Protein AF-A0A8T3R2Y4-F1 (afdb_monomer_lite)

Radius of gyration: 32.13 Å; chains: 1; bounding box: 88×62×129 Å

Sequence (578 aa):
MNGPSGYLTLRDDPTAYGRSAETPRIRLVLGQPPMRPNLDRLAAAYHATAWVLGREAAGLLPLDGLTGGAFRIPWSRQATSIGRALQAVEPSLARDGRVVQLVDGGPEATIAAVLGGAAAGYRLLGVRLTDADDGSKAVVEQLPPGGILPPGPRTRANVGLDPVPGGAGDPDLVPSSRLFAPPERFDQRPFSAVDSARAVADIAVETLRARGEPATYQRLIAEILVGLDKAGHLRRLAAAANGEAPKANGDAAKANGEAAASDAEPNGDPEGAPNGTLPTEPVEHLAALIRDELARSTQRRLVEIEPGRWWLADAADIARAELPLADRVEWAVFSLLSTAGPITESAFFERIGSMFSGHDLPDEGLVRACLASYRSPASTADRVVTSDDLLRRSQDHTGILHAIAEGGHQLGMRVWIGRQEQTRRVGAGLLGDVLDDSERRASLAGISRATEDLAAVDGIWYTRGKVAFLFEVEWTAMLAEPLLRRHARITPDPSLIRFLVIAPERTELVRYKIDRSPLLRAALDAGTWHIIKSSHIRAFLARDPLDLADLEPYLGLDPTIERSDLQMPLFGSAAEPA

Structure (mmCIF, N/CA/C/O backbone):
data_AF-A0A8T3R2Y4-F1
#
_entry.id   AF-A0A8T3R2Y4-F1
#
loop_
_atom_site.group_PDB
_atom_site.id
_atom_site.type_symbol
_atom_site.label_atom_id
_atom_site.label_alt_id
_atom_site.label_comp_id
_atom_site.label_asym_id
_atom_site.label_entity_id
_atom_site.label_seq_id
_atom_site.pdbx_PDB_ins_code
_atom_site.Cartn_x
_atom_site.Cartn_y
_atom_site.Cartn_z
_atom_site.occupancy
_atom_site.B_iso_or_equiv
_atom_site.auth_seq_id
_atom_site.auth_comp_id
_atom_site.auth_asym_id
_atom_site.auth_atom_id
_atom_site.pdbx_PDB_model_num
ATOM 1 N N . MET A 1 1 ? 36.841 -10.729 -18.829 1.00 35.25 1 MET A N 1
ATOM 2 C CA . MET A 1 1 ? 37.264 -11.002 -20.221 1.00 35.25 1 MET A CA 1
ATOM 3 C C . MET A 1 1 ? 36.594 -9.990 -21.152 1.00 35.25 1 MET A C 1
ATOM 5 O O . MET A 1 1 ? 35.714 -10.345 -21.919 1.00 35.25 1 MET A O 1
ATOM 9 N N . ASN A 1 2 ? 36.976 -8.712 -21.059 1.00 37.56 2 ASN A N 1
ATOM 10 C CA . ASN A 1 2 ? 36.286 -7.606 -21.739 1.00 37.56 2 ASN A CA 1
ATOM 11 C C . ASN A 1 2 ? 37.175 -7.025 -22.841 1.00 37.56 2 ASN A C 1
ATOM 13 O O . ASN A 1 2 ? 37.723 -5.937 -22.704 1.00 37.56 2 ASN A O 1
ATOM 17 N N . GLY A 1 3 ? 37.352 -7.779 -23.920 1.00 32.84 3 GLY A N 1
ATOM 18 C CA . GLY A 1 3 ? 38.050 -7.314 -25.114 1.00 32.84 3 GLY A CA 1
ATOM 19 C C . GLY A 1 3 ? 37.536 -8.046 -26.352 1.00 32.84 3 GLY A C 1
ATOM 20 O O . GLY A 1 3 ? 36.984 -9.138 -26.203 1.00 32.84 3 GLY A O 1
ATOM 21 N N . PRO A 1 4 ? 37.729 -7.493 -27.564 1.00 41.06 4 PRO A N 1
ATOM 22 C CA . PRO A 1 4 ? 37.276 -8.091 -28.829 1.00 41.06 4 PRO A CA 1
ATOM 23 C C . PRO A 1 4 ? 37.754 -9.542 -29.034 1.00 41.06 4 PRO A C 1
ATOM 25 O O . PRO A 1 4 ? 37.122 -10.299 -29.760 1.00 41.06 4 PRO A O 1
ATOM 28 N N . SER A 1 5 ? 38.811 -9.959 -28.329 1.00 37.69 5 SER A N 1
ATOM 29 C CA . SER A 1 5 ? 39.342 -11.326 -28.337 1.00 37.69 5 SER A CA 1
ATOM 30 C C . SER A 1 5 ? 38.424 -12.366 -27.662 1.00 37.69 5 SER A C 1
ATOM 32 O O . SER A 1 5 ? 38.315 -13.484 -28.149 1.00 37.69 5 SER A O 1
ATOM 34 N N . GLY A 1 6 ? 37.666 -11.999 -26.617 1.00 41.03 6 GLY A N 1
ATOM 35 C CA . GLY A 1 6 ? 36.683 -12.911 -25.999 1.00 41.03 6 GLY A CA 1
ATOM 36 C C . GLY A 1 6 ? 35.424 -13.131 -26.852 1.00 41.03 6 GLY A C 1
ATOM 37 O O . GLY A 1 6 ? 34.712 -14.114 -26.674 1.00 41.03 6 GLY A O 1
ATOM 38 N N . TYR A 1 7 ? 35.165 -12.226 -27.802 1.00 43.06 7 TYR A N 1
ATOM 39 C CA . TYR A 1 7 ? 34.042 -12.309 -28.740 1.00 43.06 7 TYR A CA 1
ATOM 40 C C . TYR A 1 7 ? 34.341 -13.212 -29.942 1.00 43.06 7 TYR A C 1
ATOM 42 O O . TYR A 1 7 ? 33.410 -13.699 -30.576 1.00 43.06 7 TYR A O 1
ATOM 50 N N . LEU A 1 8 ? 35.619 -13.455 -30.251 1.00 39.50 8 LEU A N 1
ATOM 51 C CA . LEU A 1 8 ? 36.017 -14.358 -31.333 1.00 39.50 8 LEU A CA 1
ATOM 52 C C . LEU A 1 8 ? 35.856 -15.829 -30.939 1.00 39.50 8 LEU A C 1
ATOM 54 O O . LEU A 1 8 ? 35.445 -16.623 -31.773 1.00 39.50 8 LEU A O 1
ATOM 58 N N . THR A 1 9 ? 36.032 -16.183 -29.664 1.00 41.50 9 THR A N 1
ATOM 59 C CA . THR A 1 9 ? 35.845 -17.568 -29.193 1.00 41.50 9 THR A CA 1
ATOM 60 C C . THR A 1 9 ? 34.386 -18.039 -29.174 1.00 41.50 9 THR A C 1
ATOM 62 O O . THR A 1 9 ? 34.138 -19.235 -29.105 1.00 41.50 9 THR A O 1
ATOM 65 N N . LEU A 1 10 ? 33.410 -17.126 -29.255 1.00 42.78 10 LEU A N 1
ATOM 66 C CA . LEU A 1 10 ? 31.987 -17.455 -29.466 1.00 42.78 10 LEU A CA 1
ATOM 67 C C . LEU A 1 10 ? 31.589 -17.457 -30.951 1.00 42.78 10 LEU A C 1
ATOM 69 O O . LEU A 1 10 ? 30.473 -17.838 -31.289 1.00 42.78 10 LEU A O 1
ATOM 73 N N . ARG A 1 11 ? 32.490 -16.998 -31.825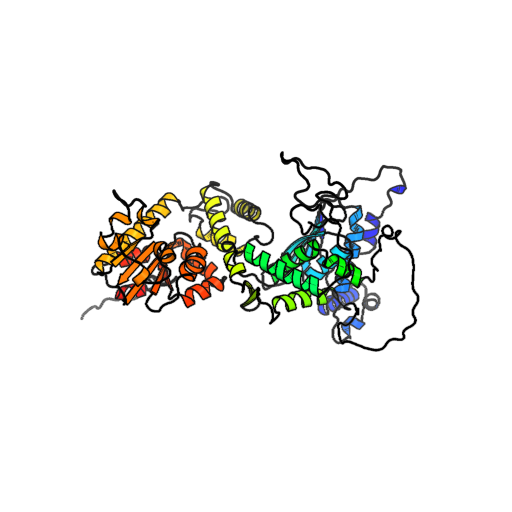 1.00 39.75 11 ARG A N 1
ATOM 74 C CA . ARG A 1 11 ? 32.289 -16.858 -33.270 1.00 39.75 11 ARG A CA 1
ATOM 75 C C . ARG A 1 11 ? 32.973 -17.956 -34.077 1.00 39.75 11 ARG A C 1
ATOM 77 O O . ARG A 1 11 ? 32.883 -17.900 -35.301 1.00 39.75 11 ARG A O 1
ATOM 84 N N . ASP A 1 12 ? 33.639 -18.909 -33.419 1.00 37.31 12 ASP A N 1
ATOM 85 C CA . ASP A 1 12 ? 34.216 -20.057 -34.111 1.00 37.31 12 ASP A CA 1
ATOM 86 C C . ASP A 1 12 ? 33.109 -20.805 -34.856 1.00 37.31 12 ASP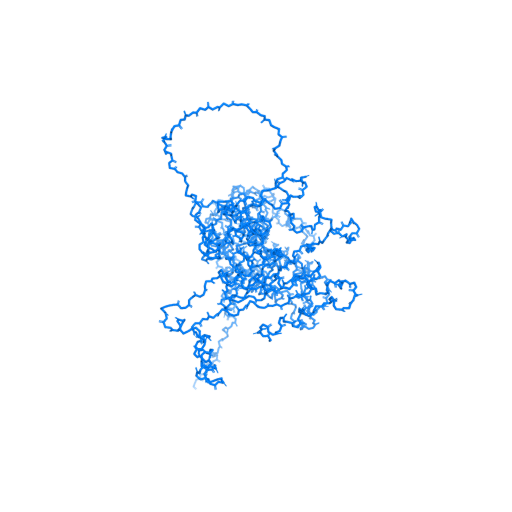 A C 1
ATOM 88 O O . ASP A 1 12 ? 32.128 -21.304 -34.303 1.00 37.31 12 ASP A O 1
ATOM 92 N N . ASP A 1 13 ? 33.287 -20.761 -36.164 1.00 37.88 13 ASP A N 1
ATOM 93 C CA . ASP A 1 13 ? 32.355 -21.096 -37.214 1.00 37.88 13 ASP A CA 1
ATOM 94 C C . ASP A 1 13 ? 32.057 -22.611 -37.213 1.00 37.88 13 ASP A C 1
ATOM 96 O O . ASP A 1 13 ? 32.962 -23.419 -37.449 1.00 37.88 13 ASP A O 1
ATOM 100 N N . PRO A 1 14 ? 30.807 -23.056 -36.972 1.00 41.53 14 PRO A N 1
ATOM 101 C CA . PRO A 1 14 ? 30.459 -24.474 -37.033 1.00 41.53 14 PRO A CA 1
ATOM 102 C C . PRO A 1 14 ? 30.402 -25.007 -38.477 1.00 41.53 14 PRO A C 1
ATOM 104 O O . PRO A 1 14 ? 30.183 -26.201 -38.680 1.00 41.53 14 PRO A O 1
ATOM 107 N N . THR A 1 15 ? 30.616 -24.169 -39.499 1.00 38.97 15 THR A N 1
ATOM 108 C CA . THR A 1 15 ? 30.490 -24.583 -40.907 1.00 38.97 15 THR A CA 1
ATOM 109 C C . THR A 1 15 ? 31.639 -25.454 -41.421 1.00 38.97 15 THR A C 1
ATOM 111 O O . THR A 1 15 ? 31.504 -26.062 -42.483 1.00 38.97 15 THR A O 1
ATOM 114 N N . ALA A 1 16 ? 32.734 -25.612 -40.668 1.00 39.06 16 ALA A N 1
ATOM 115 C CA . ALA A 1 16 ? 33.870 -26.430 -41.103 1.00 39.06 16 ALA A CA 1
ATOM 116 C C . ALA A 1 16 ? 33.615 -27.950 -41.033 1.00 39.06 16 ALA A C 1
ATOM 118 O O . ALA A 1 16 ? 34.306 -28.721 -41.696 1.00 39.06 16 ALA A O 1
ATOM 119 N N . TYR A 1 17 ? 32.610 -28.404 -40.279 1.00 38.56 17 TYR A N 1
ATOM 120 C CA . TYR A 1 17 ? 32.238 -29.817 -40.211 1.00 38.56 17 TYR A CA 1
ATOM 121 C C . TYR A 1 17 ? 30.720 -29.937 -40.138 1.00 38.56 17 TYR A C 1
ATOM 123 O O . TYR A 1 17 ? 30.137 -29.586 -39.121 1.00 38.56 17 TYR A O 1
ATOM 131 N N . GLY A 1 18 ? 30.097 -30.445 -41.208 1.00 33.91 18 GLY A N 1
ATOM 132 C CA . GLY A 1 18 ? 28.645 -30.552 -41.411 1.00 33.91 18 GLY A CA 1
ATOM 133 C C . GLY A 1 18 ? 27.860 -31.286 -40.315 1.00 33.91 18 GLY A C 1
ATOM 134 O O . GLY A 1 18 ? 27.359 -32.388 -40.526 1.00 33.91 18 GLY A O 1
ATOM 135 N N . ARG A 1 19 ? 27.706 -30.652 -39.154 1.00 35.81 19 ARG A N 1
ATOM 136 C CA . ARG A 1 19 ? 26.768 -31.010 -38.094 1.00 35.81 19 ARG A CA 1
ATOM 137 C C . ARG A 1 19 ? 25.596 -30.038 -38.157 1.00 35.81 19 ARG A C 1
ATOM 139 O O . ARG A 1 19 ? 25.790 -28.828 -38.227 1.00 35.81 19 ARG A O 1
ATOM 146 N N . SER A 1 20 ? 24.383 -30.586 -38.160 1.00 40.47 20 SER A N 1
ATOM 147 C CA . SER A 1 20 ? 23.127 -29.842 -38.048 1.00 40.47 20 SER A CA 1
ATOM 148 C C . SER A 1 20 ? 23.211 -28.780 -36.948 1.00 40.47 20 SER A C 1
ATOM 150 O O . SER A 1 20 ? 23.712 -29.074 -35.864 1.00 40.47 20 SER A O 1
ATOM 152 N N . ALA A 1 21 ? 22.726 -27.569 -37.245 1.00 42.38 21 ALA A N 1
ATOM 153 C CA . ALA A 1 21 ? 22.713 -26.420 -36.343 1.00 42.38 21 ALA A CA 1
ATOM 154 C C . ALA A 1 21 ? 22.300 -26.827 -34.917 1.00 42.38 21 ALA A C 1
ATOM 156 O O . ALA A 1 21 ? 21.208 -27.364 -34.713 1.00 42.38 21 ALA A O 1
ATOM 157 N N . GLU A 1 22 ? 23.184 -26.605 -33.940 1.00 48.94 22 GLU A N 1
ATOM 158 C CA . GLU A 1 22 ? 22.862 -26.845 -32.537 1.00 48.94 22 GLU A CA 1
ATOM 159 C C . GLU A 1 22 ? 21.699 -25.935 -32.129 1.00 48.94 22 GLU A C 1
ATOM 161 O O . GLU A 1 22 ? 21.746 -24.718 -32.296 1.00 48.94 22 GLU A O 1
ATOM 166 N N . THR A 1 23 ? 20.641 -26.533 -31.578 1.00 56.06 23 THR A N 1
ATOM 167 C CA . THR A 1 23 ? 19.574 -25.801 -30.889 1.00 56.06 23 THR A CA 1
ATOM 168 C C . THR A 1 23 ? 20.191 -24.886 -29.829 1.00 56.06 23 THR A C 1
ATOM 170 O O . THR A 1 23 ? 20.971 -25.389 -29.010 1.00 56.06 23 THR A O 1
ATOM 173 N N . PRO A 1 24 ? 19.852 -23.586 -29.802 1.00 62.03 24 PRO A N 1
ATOM 174 C CA . PRO A 1 24 ? 20.458 -22.643 -28.873 1.00 62.03 24 PRO A CA 1
ATOM 175 C C . PRO A 1 24 ? 20.196 -23.075 -27.423 1.00 62.03 24 PRO A C 1
ATOM 177 O O . PRO A 1 24 ? 19.062 -23.372 -27.044 1.00 62.03 24 PRO A O 1
ATOM 180 N N . ARG A 1 25 ? 21.267 -23.183 -26.623 1.00 73.06 25 ARG A N 1
ATOM 181 C CA . ARG A 1 25 ? 21.248 -23.833 -25.295 1.00 73.06 25 ARG A CA 1
ATOM 182 C C . ARG A 1 25 ? 21.155 -22.861 -24.119 1.00 73.06 25 ARG A C 1
ATOM 184 O O . ARG A 1 25 ? 20.884 -23.297 -23.000 1.00 73.06 25 ARG A O 1
ATOM 191 N N . ILE A 1 26 ? 21.411 -21.569 -24.325 1.00 86.38 26 ILE A N 1
ATOM 192 C CA . ILE A 1 26 ? 21.538 -20.621 -23.212 1.00 86.38 26 ILE A CA 1
ATOM 193 C C . ILE A 1 26 ? 20.148 -20.168 -22.756 1.00 86.38 26 ILE A C 1
ATOM 195 O O . ILE A 1 26 ? 19.441 -19.481 -23.488 1.00 86.38 26 ILE A O 1
ATOM 199 N N . ARG A 1 27 ? 19.764 -20.532 -21.525 1.00 87.31 27 ARG A N 1
ATOM 200 C CA . ARG A 1 27 ? 18.478 -20.138 -20.912 1.00 87.31 27 ARG A CA 1
ATOM 201 C C . ARG A 1 27 ? 18.575 -18.899 -20.020 1.00 87.31 27 ARG A C 1
ATOM 203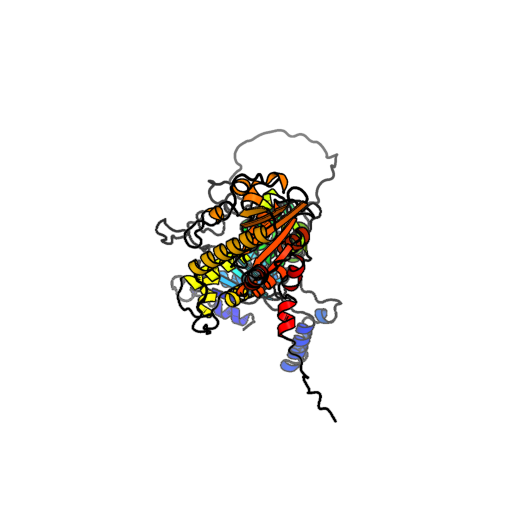 O O . ARG A 1 27 ? 17.558 -18.283 -19.727 1.00 87.31 27 ARG A O 1
ATOM 210 N N . LEU A 1 28 ? 19.776 -18.512 -19.596 1.00 91.44 28 LEU A N 1
ATOM 211 C CA . LEU A 1 28 ? 19.994 -17.312 -18.794 1.00 91.44 28 LEU A CA 1
ATOM 212 C C . LEU A 1 28 ? 21.303 -16.637 -19.193 1.00 91.44 28 LEU A C 1
ATOM 214 O O . LEU A 1 28 ? 22.363 -17.258 -19.160 1.00 91.44 28 LEU A O 1
ATOM 218 N N . VAL A 1 29 ? 21.219 -15.351 -19.508 1.00 92.19 29 VAL A N 1
ATOM 219 C CA . VAL A 1 29 ? 22.361 -14.446 -19.627 1.00 92.19 29 VAL A CA 1
ATOM 220 C C . VAL A 1 29 ? 22.253 -13.448 -18.492 1.00 92.19 29 VAL A C 1
ATOM 222 O O . VAL A 1 29 ? 21.311 -12.662 -18.441 1.00 92.19 29 VAL A O 1
ATOM 225 N N . LEU A 1 30 ? 23.218 -13.486 -17.582 1.00 93.56 30 LEU A N 1
ATOM 226 C CA . LEU A 1 30 ? 23.358 -12.499 -16.522 1.00 93.56 30 LEU A CA 1
ATOM 227 C C . LEU A 1 30 ? 24.492 -11.549 -16.900 1.00 93.56 30 LEU A C 1
ATOM 229 O O . LEU A 1 30 ? 25.609 -11.993 -17.168 1.00 93.56 30 LEU A O 1
ATOM 233 N N . GLY A 1 31 ? 24.211 -10.252 -16.928 1.00 89.50 31 GLY A N 1
ATOM 234 C CA . GLY A 1 31 ? 25.191 -9.250 -17.321 1.00 89.50 31 GLY A CA 1
ATOM 235 C C . GLY A 1 31 ? 25.057 -7.951 -16.547 1.00 89.50 31 GLY A C 1
ATOM 236 O O . GLY A 1 31 ? 24.072 -7.699 -15.857 1.00 89.50 31 GLY A O 1
ATOM 237 N N . GLN A 1 32 ? 26.066 -7.104 -16.695 1.00 87.38 32 GLN A N 1
ATOM 238 C CA . GLN A 1 32 ? 26.031 -5.717 -16.254 1.00 87.38 32 GLN A CA 1
ATOM 239 C C . GLN A 1 32 ? 26.317 -4.832 -17.465 1.00 87.38 32 GLN A C 1
ATOM 241 O O . GLN A 1 32 ? 27.200 -5.179 -18.259 1.00 87.38 32 GLN A O 1
ATOM 246 N N . PRO A 1 33 ? 25.602 -3.706 -17.637 1.00 80.69 33 PRO A N 1
ATOM 247 C CA . PRO A 1 33 ? 25.978 -2.713 -18.626 1.00 80.69 33 PRO A CA 1
ATOM 248 C C . PRO A 1 33 ? 27.445 -2.306 -18.456 1.00 80.69 33 PRO A C 1
ATOM 250 O O . PRO A 1 33 ? 27.950 -2.283 -17.328 1.00 80.69 33 PRO A O 1
ATOM 253 N N . PRO A 1 34 ? 28.141 -1.941 -19.546 1.00 73.00 34 PRO A N 1
ATOM 254 C CA . PRO A 1 34 ? 29.499 -1.436 -19.431 1.00 73.00 34 PRO A CA 1
ATOM 255 C C . PRO A 1 34 ? 29.512 -0.240 -18.477 1.00 73.00 34 PRO A C 1
ATOM 257 O O . PRO A 1 34 ? 28.676 0.664 -18.590 1.00 73.00 34 PRO A O 1
ATOM 260 N N . MET A 1 35 ? 30.459 -0.250 -17.535 1.00 70.94 35 MET A N 1
ATOM 261 C CA . MET A 1 35 ? 30.620 0.834 -16.572 1.00 70.94 35 MET A CA 1
ATOM 262 C C . MET A 1 35 ? 30.824 2.139 -17.334 1.00 70.94 35 MET A C 1
ATOM 264 O O . MET A 1 35 ? 31.767 2.258 -18.116 1.00 70.94 35 MET A O 1
ATOM 268 N N . ARG A 1 36 ? 29.941 3.120 -17.111 1.00 72.62 36 ARG A N 1
ATOM 269 C CA . ARG A 1 36 ? 30.056 4.426 -17.763 1.00 72.62 36 ARG A CA 1
ATOM 270 C C . ARG A 1 36 ? 31.369 5.078 -17.308 1.00 72.62 36 ARG A C 1
ATOM 272 O O . ARG A 1 36 ? 31.591 5.192 -16.093 1.00 72.62 36 ARG A O 1
ATOM 279 N N . PRO A 1 37 ? 32.245 5.469 -18.245 1.00 70.94 37 PRO A N 1
ATOM 280 C CA . PRO A 1 37 ? 33.404 6.279 -17.917 1.00 70.94 37 PRO A CA 1
ATOM 281 C C . PRO A 1 37 ? 32.931 7.601 -17.295 1.00 70.94 37 PRO A C 1
ATOM 283 O O . PRO A 1 37 ? 32.093 8.294 -17.868 1.00 70.94 37 PRO A O 1
ATOM 286 N N . ASN A 1 38 ? 33.438 7.923 -16.111 1.00 74.56 38 ASN A N 1
ATOM 287 C CA . ASN A 1 38 ? 33.317 9.235 -15.477 1.00 74.56 38 ASN A CA 1
ATOM 288 C C . ASN A 1 38 ? 34.732 9.787 -15.258 1.00 74.56 38 ASN A C 1
ATOM 290 O O . ASN A 1 38 ? 35.706 9.080 -15.526 1.00 74.56 38 ASN A O 1
ATOM 294 N N . LEU A 1 39 ? 34.852 11.034 -14.800 1.00 78.50 39 LEU A N 1
ATOM 295 C CA . LEU A 1 39 ? 36.163 11.658 -14.623 1.00 78.50 39 LEU A CA 1
ATOM 296 C C . LEU A 1 39 ? 37.065 10.829 -13.694 1.00 78.50 39 LEU A C 1
ATOM 298 O O . LEU A 1 39 ? 38.205 10.560 -14.053 1.00 78.50 39 LEU A O 1
ATOM 302 N N . ASP A 1 40 ? 36.529 10.330 -12.578 1.00 79.25 40 ASP A N 1
ATOM 303 C CA . ASP A 1 40 ? 37.289 9.538 -11.602 1.00 79.25 40 ASP A CA 1
ATOM 304 C C . ASP A 1 40 ? 37.787 8.208 -12.180 1.00 79.25 40 ASP A C 1
ATOM 306 O O . ASP A 1 40 ? 38.952 7.847 -12.033 1.00 79.25 40 ASP A O 1
ATOM 310 N N . ARG A 1 41 ? 36.924 7.475 -12.890 1.00 78.44 41 ARG A N 1
ATOM 311 C CA . ARG A 1 41 ? 37.264 6.201 -13.541 1.00 78.44 41 ARG A CA 1
ATOM 312 C C . ARG A 1 41 ? 38.203 6.414 -14.716 1.00 78.44 41 ARG A C 1
ATOM 314 O O . ARG A 1 41 ? 39.057 5.567 -14.955 1.00 78.44 41 ARG A O 1
ATOM 321 N N . LEU A 1 42 ? 38.058 7.520 -15.445 1.00 81.06 42 LEU A N 1
ATOM 322 C CA . LEU A 1 42 ? 38.970 7.885 -16.520 1.00 81.06 42 LEU A CA 1
ATOM 323 C C . LEU A 1 42 ? 40.345 8.217 -15.933 1.00 81.06 42 LEU A C 1
ATOM 325 O O . LEU A 1 42 ? 41.329 7.634 -16.369 1.00 81.06 42 LEU A O 1
ATOM 329 N N . ALA A 1 43 ? 40.416 9.049 -14.893 1.00 85.00 43 ALA A N 1
ATOM 330 C CA . ALA A 1 43 ? 41.652 9.364 -14.181 1.00 85.00 43 ALA A CA 1
ATOM 331 C C . ALA A 1 43 ? 42.320 8.104 -13.605 1.00 85.00 43 ALA A C 1
ATOM 333 O O . ALA A 1 43 ? 43.523 7.910 -13.782 1.00 85.00 43 ALA A O 1
ATOM 334 N N . ALA A 1 44 ? 41.542 7.199 -13.002 1.00 87.06 44 ALA A N 1
ATOM 335 C CA . ALA A 1 44 ? 42.031 5.908 -12.528 1.00 87.06 44 ALA A CA 1
ATOM 336 C C . ALA A 1 44 ? 42.543 5.025 -13.678 1.00 87.06 44 ALA A C 1
ATOM 338 O O . ALA A 1 44 ? 43.606 4.422 -13.553 1.00 87.06 44 ALA A O 1
ATOM 339 N N . ALA A 1 45 ? 41.839 4.979 -14.814 1.00 85.25 45 ALA A N 1
ATOM 340 C CA . ALA A 1 45 ? 42.280 4.247 -15.999 1.00 85.25 45 ALA A CA 1
ATOM 341 C C . ALA A 1 45 ? 43.575 4.831 -16.579 1.00 85.25 45 ALA A C 1
ATOM 343 O O . ALA A 1 45 ? 44.470 4.067 -16.936 1.00 85.25 45 ALA A O 1
ATOM 344 N N . TYR A 1 46 ? 43.717 6.158 -16.613 1.00 87.00 46 TYR A N 1
ATOM 345 C CA . TYR A 1 46 ? 44.955 6.838 -16.993 1.00 87.00 46 TYR A CA 1
ATOM 346 C C . TYR A 1 46 ? 46.104 6.481 -16.068 1.00 87.00 46 TYR A C 1
ATOM 348 O O . TYR A 1 46 ? 47.168 6.091 -16.541 1.00 87.00 46 TYR A O 1
ATOM 356 N N . HIS A 1 47 ? 45.880 6.581 -14.759 1.00 89.50 47 HIS A N 1
ATOM 357 C CA . HIS A 1 47 ? 46.896 6.287 -13.760 1.00 89.50 47 HIS A CA 1
ATOM 358 C C . HIS A 1 47 ? 47.335 4.820 -13.831 1.00 89.50 47 HIS A C 1
ATOM 360 O O . HIS A 1 47 ? 48.525 4.533 -13.943 1.00 89.50 47 HIS A O 1
ATOM 366 N N . ALA A 1 48 ? 46.377 3.891 -13.864 1.00 89.81 48 ALA A N 1
ATOM 367 C CA . ALA A 1 48 ? 46.647 2.463 -13.964 1.00 89.81 48 ALA A CA 1
ATOM 368 C C . ALA A 1 48 ? 47.347 2.100 -15.281 1.00 89.81 48 ALA A C 1
ATOM 370 O O . ALA A 1 48 ? 48.323 1.358 -15.268 1.00 89.81 48 ALA A O 1
ATOM 371 N N . THR A 1 49 ? 46.903 2.648 -16.415 1.00 91.00 49 THR A N 1
ATOM 372 C CA . THR A 1 49 ? 47.518 2.375 -17.725 1.00 91.00 49 THR A CA 1
ATOM 373 C C . THR A 1 49 ? 48.929 2.947 -17.796 1.00 91.00 49 THR A C 1
ATOM 375 O O . THR A 1 49 ? 49.838 2.256 -18.247 1.00 91.00 49 THR A O 1
ATOM 378 N N . ALA A 1 50 ? 49.146 4.167 -17.296 1.00 91.50 50 ALA A N 1
ATOM 379 C CA . ALA A 1 50 ? 50.470 4.779 -17.252 1.00 91.50 50 ALA A CA 1
ATOM 380 C C . ALA A 1 50 ? 51.434 3.984 -16.367 1.00 91.50 50 ALA A C 1
ATOM 382 O O . ALA A 1 50 ? 52.608 3.851 -16.709 1.00 91.50 50 ALA A O 1
ATOM 383 N N . TRP A 1 51 ? 50.936 3.440 -15.254 1.00 93.38 51 TRP A N 1
ATOM 384 C CA . TRP A 1 51 ? 51.747 2.679 -14.313 1.00 93.38 51 TRP A CA 1
ATOM 385 C C . TRP A 1 51 ? 52.054 1.257 -14.796 1.00 93.38 51 TRP A C 1
ATOM 387 O O . TRP A 1 51 ? 53.189 0.806 -14.678 1.00 93.38 51 TRP A O 1
ATOM 397 N N . VAL A 1 52 ? 51.069 0.562 -15.371 1.00 96.12 52 VAL A N 1
ATOM 398 C CA . VAL A 1 52 ? 51.193 -0.848 -15.782 1.00 96.12 52 VAL A CA 1
ATOM 399 C C . VAL A 1 52 ? 51.773 -0.996 -17.188 1.00 96.12 52 VAL A C 1
ATOM 401 O O . VAL A 1 52 ? 52.581 -1.888 -17.429 1.00 96.12 52 VAL A O 1
ATOM 404 N N . LEU A 1 53 ? 51.350 -0.146 -18.127 1.00 93.69 53 LEU A N 1
ATOM 405 C CA . LEU A 1 53 ? 51.665 -0.262 -19.558 1.00 93.69 53 LEU A CA 1
ATOM 406 C C . LEU A 1 53 ? 52.552 0.881 -20.074 1.00 93.69 53 LEU A C 1
ATOM 408 O O . LEU A 1 53 ? 52.946 0.886 -21.239 1.00 93.69 53 LEU A O 1
ATOM 412 N N . GLY A 1 54 ? 52.891 1.839 -19.212 1.00 92.19 54 GLY A N 1
ATOM 413 C CA . GLY A 1 54 ? 53.740 2.972 -19.548 1.00 92.19 54 GLY A CA 1
ATOM 414 C C . GLY A 1 54 ? 52.991 4.146 -20.180 1.00 92.19 54 GLY A C 1
ATOM 415 O O . GLY A 1 54 ? 51.820 4.084 -20.563 1.00 92.19 54 GLY A O 1
ATOM 416 N N . ARG A 1 55 ? 53.707 5.268 -20.294 1.00 90.00 55 ARG A N 1
ATOM 417 C CA . ARG A 1 55 ? 53.168 6.557 -20.756 1.00 90.00 55 ARG A CA 1
ATOM 418 C C . ARG A 1 55 ? 52.581 6.501 -22.168 1.00 90.00 55 ARG A C 1
ATOM 420 O O . ARG A 1 55 ? 51.572 7.149 -22.422 1.00 90.00 55 ARG A O 1
ATOM 427 N N . GLU A 1 56 ? 53.204 5.758 -23.080 1.00 90.12 56 GLU A N 1
ATOM 428 C CA . GLU A 1 56 ? 52.749 5.676 -24.476 1.00 90.12 56 GLU A CA 1
ATOM 429 C C . GLU A 1 56 ? 51.381 4.999 -24.587 1.00 90.12 56 GLU A C 1
ATOM 431 O O . GLU A 1 56 ? 50.505 5.511 -25.278 1.00 90.12 56 GLU A O 1
ATOM 436 N N . ALA A 1 57 ? 51.153 3.924 -23.825 1.00 86.38 57 ALA A N 1
ATOM 437 C CA . ALA A 1 57 ? 49.853 3.263 -23.755 1.00 86.38 57 ALA A CA 1
ATOM 438 C C . ALA A 1 57 ? 48.782 4.167 -23.124 1.00 86.38 57 ALA A C 1
ATOM 440 O O . ALA A 1 57 ? 47.651 4.217 -23.603 1.00 86.38 57 ALA A O 1
ATOM 441 N N . ALA A 1 58 ? 49.138 4.932 -22.086 1.00 85.50 58 ALA A N 1
ATOM 442 C CA . ALA A 1 58 ? 48.226 5.905 -21.487 1.00 85.50 58 ALA A CA 1
ATOM 443 C C . ALA A 1 58 ? 47.861 7.043 -22.455 1.00 85.50 58 ALA A C 1
ATOM 445 O O . ALA A 1 58 ? 46.736 7.532 -22.424 1.00 85.50 58 ALA A O 1
ATOM 446 N N . GLY A 1 59 ? 48.774 7.429 -23.353 1.00 83.50 59 GLY A N 1
ATOM 447 C CA . GLY A 1 59 ? 48.524 8.426 -24.397 1.00 83.50 59 GLY A CA 1
ATOM 448 C C . GLY A 1 59 ? 47.470 8.017 -25.435 1.00 83.50 59 GLY A C 1
ATOM 449 O O . GLY A 1 59 ? 46.974 8.884 -26.147 1.00 83.50 59 GLY A O 1
ATOM 450 N N . LEU A 1 60 ? 47.103 6.730 -25.504 1.00 83.50 60 LEU A N 1
ATOM 451 C CA . LEU A 1 60 ? 46.039 6.218 -26.381 1.00 83.50 60 LEU A CA 1
ATOM 452 C C . LEU A 1 60 ? 44.635 6.335 -25.769 1.00 83.50 60 LEU A C 1
ATOM 454 O O . LEU A 1 60 ? 43.639 6.125 -26.463 1.00 83.50 60 LEU A O 1
ATOM 458 N N . LEU A 1 61 ? 44.537 6.631 -24.472 1.00 78.69 61 LEU A N 1
ATOM 459 C CA . LEU A 1 61 ? 43.257 6.910 -23.831 1.00 78.69 61 LEU A CA 1
ATOM 460 C C . LEU A 1 61 ? 42.734 8.295 -24.278 1.00 78.69 61 LEU A C 1
ATOM 462 O O . LEU A 1 61 ? 43.523 9.150 -24.690 1.00 78.69 61 LEU A O 1
ATOM 466 N N . PRO A 1 62 ? 41.414 8.549 -24.204 1.00 72.69 62 PRO A N 1
ATOM 467 C CA . PRO A 1 62 ? 40.820 9.813 -24.648 1.00 72.69 62 PRO A CA 1
ATOM 468 C C . PRO A 1 62 ? 41.145 10.983 -23.698 1.00 72.69 62 PRO A C 1
ATOM 470 O O . PRO A 1 62 ? 40.452 11.190 -22.698 1.00 72.69 62 PRO A O 1
ATOM 473 N N . LEU A 1 63 ? 42.189 11.759 -24.032 1.00 69.62 63 LEU A N 1
ATOM 474 C CA . LEU A 1 63 ? 42.721 12.860 -23.200 1.00 69.62 63 LEU A CA 1
ATOM 475 C C . LEU A 1 63 ? 41.751 14.037 -23.114 1.00 69.62 63 LEU A C 1
ATOM 477 O O . LEU A 1 63 ? 41.663 14.692 -22.077 1.00 69.62 63 LEU A O 1
ATOM 481 N N . ASP A 1 64 ? 40.968 14.238 -24.172 1.00 67.88 64 ASP A N 1
ATOM 482 C CA . ASP A 1 64 ? 39.953 15.289 -24.270 1.00 67.88 64 ASP A CA 1
ATOM 483 C C . ASP A 1 64 ? 38.892 15.173 -23.161 1.00 67.88 64 ASP A C 1
ATOM 485 O O . ASP A 1 64 ? 38.291 16.163 -22.745 1.00 67.88 64 ASP A O 1
ATOM 489 N N . GLY A 1 65 ? 38.689 13.960 -22.630 1.00 65.88 65 GLY A N 1
ATOM 490 C CA . GLY A 1 65 ? 37.792 13.715 -21.504 1.00 65.88 65 GLY A CA 1
ATOM 491 C C . GLY A 1 65 ? 38.328 14.175 -20.145 1.00 65.88 65 GLY A C 1
ATOM 492 O O . GLY A 1 65 ? 37.542 14.358 -19.222 1.00 65.88 65 GLY A O 1
ATOM 493 N N . LEU A 1 66 ? 39.638 14.383 -19.997 1.00 65.88 66 LEU A N 1
ATOM 494 C CA . LEU A 1 66 ? 40.234 14.932 -18.772 1.00 65.88 66 LEU A CA 1
ATOM 495 C C . LEU A 1 66 ? 40.379 16.459 -18.821 1.00 65.88 66 LEU A C 1
ATOM 497 O O . LEU A 1 66 ? 40.467 17.094 -17.774 1.00 65.88 66 LEU A O 1
ATOM 501 N N . THR A 1 67 ? 40.431 17.042 -20.021 1.00 67.00 67 THR A N 1
ATOM 502 C CA . THR A 1 67 ? 40.700 18.473 -20.241 1.00 67.00 67 THR A CA 1
ATOM 503 C C . THR A 1 67 ? 39.442 19.294 -20.547 1.00 67.00 67 THR A C 1
ATOM 505 O O . THR A 1 67 ? 39.479 20.520 -20.452 1.00 67.00 67 THR A O 1
ATOM 508 N N . GLY A 1 68 ? 38.322 18.646 -20.890 1.00 60.16 68 GLY A N 1
ATOM 509 C CA . GLY A 1 68 ? 37.030 19.290 -21.142 1.00 60.16 68 GLY A CA 1
ATOM 510 C C . GLY A 1 68 ? 36.211 19.574 -19.874 1.00 60.16 68 GLY A C 1
ATOM 511 O O . GLY A 1 68 ? 36.222 18.801 -18.920 1.00 60.16 68 GLY A O 1
ATOM 512 N N . GLY A 1 69 ? 35.429 20.662 -19.884 1.00 54.84 69 GLY A N 1
ATOM 513 C CA . GLY A 1 69 ? 34.670 21.162 -18.723 1.00 54.84 69 GLY A CA 1
ATOM 514 C C . GLY A 1 69 ? 33.565 20.246 -18.165 1.00 54.84 69 GLY A C 1
ATOM 515 O O . GLY A 1 69 ? 33.036 20.533 -17.096 1.00 54.84 69 GLY A O 1
ATOM 516 N N . ALA A 1 70 ? 33.222 19.146 -18.844 1.00 59.72 70 ALA A N 1
ATOM 517 C CA . ALA A 1 70 ? 32.414 18.053 -18.298 1.00 59.72 70 ALA A CA 1
ATOM 518 C C . ALA A 1 70 ? 32.480 16.829 -19.228 1.00 59.72 70 ALA A C 1
ATOM 520 O O . ALA A 1 70 ? 31.854 16.808 -20.287 1.00 59.72 70 ALA A O 1
ATOM 521 N N . PHE A 1 71 ? 33.186 15.769 -18.834 1.00 65.94 71 PHE A N 1
ATOM 522 C CA . PHE A 1 71 ? 33.132 14.496 -19.553 1.00 65.94 71 PHE A CA 1
ATOM 523 C C . PHE A 1 71 ? 31.831 13.752 -19.232 1.00 65.94 71 PHE A C 1
ATOM 525 O O . PHE A 1 71 ? 31.754 12.953 -18.298 1.00 65.94 71 PHE A O 1
ATOM 532 N N . ARG A 1 72 ? 30.777 14.047 -20.001 1.00 68.81 72 ARG A N 1
ATOM 533 C CA . ARG A 1 72 ? 29.491 13.340 -19.947 1.00 68.81 72 ARG A CA 1
ATOM 534 C C . ARG A 1 72 ? 29.291 12.544 -21.230 1.00 68.81 72 ARG A C 1
ATOM 536 O O . ARG A 1 72 ? 28.964 13.095 -22.273 1.00 68.81 72 ARG A O 1
ATOM 543 N N . ILE A 1 73 ? 29.478 11.228 -21.152 1.00 75.12 73 ILE A N 1
ATOM 544 C CA . ILE A 1 73 ? 29.161 10.324 -22.266 1.00 75.12 73 ILE A CA 1
ATOM 545 C C . ILE A 1 73 ? 27.647 10.212 -22.390 1.00 75.12 73 ILE A C 1
ATOM 547 O O . ILE A 1 73 ? 27.053 9.763 -21.417 1.00 75.12 73 ILE A O 1
ATOM 551 N N . PRO A 1 74 ? 27.013 10.522 -23.526 1.00 83.56 74 PRO A N 1
ATOM 552 C CA . PRO A 1 74 ? 25.559 10.494 -23.606 1.00 83.56 74 PRO A CA 1
ATOM 553 C C . PRO A 1 74 ? 24.967 9.106 -23.330 1.00 83.56 74 PRO A C 1
ATOM 555 O O . PRO A 1 74 ? 25.589 8.080 -23.632 1.00 83.56 74 PRO A O 1
ATOM 558 N N . TRP A 1 75 ? 23.779 9.057 -22.724 1.00 87.00 75 TRP A N 1
ATOM 559 C CA . TRP A 1 75 ? 23.134 7.789 -22.361 1.00 87.00 75 TRP A CA 1
ATOM 560 C C . TRP A 1 75 ? 22.739 6.974 -23.596 1.00 87.00 75 TRP A C 1
ATOM 562 O O . TRP A 1 75 ? 22.793 5.741 -23.564 1.00 87.00 75 TRP A O 1
ATOM 572 N N . SER A 1 76 ? 22.442 7.652 -24.709 1.00 87.06 76 SER A N 1
ATOM 573 C CA . SER A 1 76 ? 22.238 7.044 -26.026 1.00 87.06 76 SER A CA 1
ATOM 574 C C . SER A 1 76 ? 23.393 6.117 -26.436 1.00 87.06 76 SER A C 1
ATOM 576 O O . SER A 1 76 ? 23.169 5.003 -26.912 1.00 87.06 76 SER A O 1
ATOM 578 N N . ARG A 1 77 ? 24.649 6.500 -26.161 1.00 86.81 77 ARG A N 1
ATOM 579 C CA . ARG A 1 77 ? 25.830 5.671 -26.456 1.00 86.81 77 ARG A CA 1
ATOM 580 C C . ARG A 1 77 ? 25.838 4.372 -25.651 1.00 86.81 77 ARG A C 1
ATOM 582 O O . ARG A 1 77 ? 26.231 3.331 -26.182 1.00 86.81 77 ARG A O 1
ATOM 589 N N . GLN A 1 78 ? 25.426 4.421 -24.384 1.00 87.50 78 GLN A N 1
ATOM 590 C CA . GLN A 1 78 ? 25.348 3.225 -23.546 1.00 87.50 78 GLN A CA 1
ATOM 591 C C . GLN A 1 78 ? 24.224 2.302 -24.023 1.00 87.50 78 GLN A C 1
ATOM 593 O O . GLN A 1 78 ? 24.471 1.108 -24.179 1.00 87.50 78 GLN A O 1
ATOM 598 N N . ALA A 1 79 ? 23.050 2.853 -24.347 1.00 91.25 79 ALA A N 1
ATOM 599 C CA . ALA A 1 79 ? 21.943 2.098 -24.934 1.00 91.25 79 ALA A CA 1
ATOM 600 C C . ALA A 1 79 ? 22.376 1.370 -26.220 1.00 91.25 79 ALA A C 1
ATOM 602 O O . ALA A 1 79 ? 22.183 0.162 -26.340 1.00 91.25 79 ALA A O 1
ATOM 603 N N . THR A 1 80 ? 23.075 2.056 -27.130 1.00 89.94 80 THR A N 1
ATOM 604 C CA . THR A 1 80 ? 23.621 1.453 -28.358 1.00 89.94 80 THR A CA 1
ATOM 605 C C . THR A 1 80 ? 24.634 0.346 -28.068 1.00 89.94 80 THR A C 1
ATOM 607 O O . THR A 1 80 ? 24.624 -0.697 -28.722 1.00 89.94 80 THR A O 1
ATOM 610 N N . SER A 1 81 ? 25.516 0.537 -27.081 1.00 89.50 81 SER A N 1
ATOM 611 C CA . SER A 1 81 ? 26.476 -0.499 -26.681 1.00 89.50 81 SER A CA 1
ATOM 612 C C . SER A 1 81 ? 25.779 -1.738 -26.120 1.00 89.50 81 SER A C 1
ATOM 614 O O . SER A 1 81 ? 26.201 -2.854 -26.419 1.00 89.50 81 SER A O 1
ATOM 616 N N . ILE A 1 82 ? 24.730 -1.545 -25.318 1.00 91.31 82 ILE A N 1
ATOM 617 C CA . ILE A 1 82 ? 23.913 -2.630 -24.770 1.00 91.31 82 ILE A CA 1
ATOM 618 C C . ILE A 1 82 ? 23.192 -3.359 -25.905 1.00 91.31 82 ILE A C 1
ATOM 620 O O . ILE A 1 82 ? 23.292 -4.579 -25.993 1.00 91.31 82 ILE A O 1
ATOM 624 N N . GLY A 1 83 ? 22.548 -2.628 -26.819 1.00 90.75 83 GLY A N 1
ATOM 625 C CA . GLY A 1 83 ? 21.840 -3.216 -27.956 1.00 90.75 83 GLY A CA 1
ATOM 626 C C . GLY A 1 83 ? 22.744 -4.074 -28.842 1.00 90.75 83 GLY A C 1
ATOM 627 O O . GLY A 1 83 ? 22.396 -5.208 -29.156 1.00 90.75 83 GLY A O 1
ATOM 628 N N . ARG A 1 84 ? 23.959 -3.606 -29.156 1.00 90.00 84 ARG A N 1
ATOM 629 C CA . ARG A 1 84 ? 24.947 -4.403 -29.911 1.00 90.00 84 ARG A CA 1
ATOM 630 C C . ARG A 1 84 ? 25.366 -5.677 -29.178 1.00 90.00 84 ARG A C 1
ATOM 632 O O . ARG A 1 84 ? 25.531 -6.716 -29.811 1.00 90.00 84 ARG A O 1
ATOM 639 N N . ALA A 1 85 ? 25.545 -5.607 -27.858 1.00 90.38 85 ALA A N 1
ATOM 640 C CA . ALA A 1 85 ? 25.878 -6.783 -27.057 1.00 90.38 85 ALA A CA 1
ATOM 641 C C . ALA A 1 85 ? 24.726 -7.802 -27.052 1.00 90.38 85 ALA A C 1
ATOM 643 O O . ALA A 1 85 ? 24.960 -8.997 -27.203 1.00 90.38 85 ALA A O 1
ATOM 644 N N . LEU A 1 86 ? 23.484 -7.329 -26.944 1.00 90.44 86 LEU A N 1
ATOM 645 C CA . LEU A 1 86 ? 22.290 -8.172 -26.978 1.00 90.44 86 LEU A CA 1
ATOM 646 C C . LEU A 1 86 ? 22.063 -8.818 -28.354 1.00 90.44 86 LEU A C 1
ATOM 648 O O . LEU A 1 86 ? 21.769 -10.010 -28.418 1.00 90.44 86 LEU A O 1
ATOM 652 N N . GLN A 1 87 ? 22.273 -8.081 -29.448 1.00 89.38 87 GLN A N 1
ATOM 653 C CA . GLN A 1 87 ? 22.240 -8.626 -30.815 1.00 89.38 87 GLN A CA 1
ATOM 654 C C . GLN A 1 87 ? 23.307 -9.708 -31.029 1.00 89.38 87 GLN A C 1
ATOM 656 O O . GLN A 1 87 ? 23.059 -10.710 -31.689 1.00 89.38 87 GLN A O 1
ATOM 661 N N . ALA A 1 88 ? 24.498 -9.540 -30.450 1.00 87.75 88 ALA A N 1
ATOM 662 C CA . ALA A 1 88 ? 25.558 -10.541 -30.552 1.00 87.75 88 ALA A CA 1
ATOM 663 C C . ALA A 1 88 ? 25.232 -11.849 -29.808 1.00 87.75 88 ALA A C 1
ATOM 665 O O . ALA A 1 88 ? 25.681 -12.912 -30.231 1.00 87.75 88 ALA A O 1
ATOM 666 N N . VAL A 1 89 ? 24.474 -11.784 -28.709 1.00 87.56 89 VAL A N 1
ATOM 667 C CA . VAL A 1 89 ? 24.131 -12.958 -27.886 1.00 87.56 89 VAL A CA 1
ATOM 668 C C . VAL A 1 89 ? 22.837 -13.643 -28.345 1.00 87.56 89 VAL A C 1
ATOM 670 O O . VAL A 1 89 ? 22.676 -14.840 -28.102 1.00 87.56 89 VAL A O 1
ATOM 673 N N . GLU A 1 90 ? 21.953 -12.931 -29.054 1.00 85.94 90 GLU A N 1
ATOM 674 C CA . GLU A 1 90 ? 20.664 -13.439 -29.555 1.00 85.94 90 GLU A CA 1
ATOM 675 C C . GLU A 1 90 ? 20.757 -14.838 -30.198 1.00 85.94 90 GLU A C 1
ATOM 677 O O . GLU A 1 90 ? 20.010 -15.714 -29.760 1.00 85.94 90 GLU A O 1
ATOM 682 N N . PRO A 1 91 ? 21.675 -15.133 -31.148 1.00 84.94 91 PRO A N 1
ATOM 683 C CA . PRO A 1 91 ? 21.677 -16.426 -31.842 1.00 84.94 91 PRO A CA 1
ATOM 684 C C . PRO A 1 91 ? 21.971 -17.627 -30.933 1.00 84.94 91 PRO A C 1
ATOM 686 O O . PRO A 1 91 ? 21.708 -18.767 -31.306 1.00 84.94 91 PRO A O 1
ATOM 689 N N . SER A 1 92 ? 22.540 -17.384 -29.748 1.00 87.19 92 SER A N 1
ATOM 690 C CA . SER A 1 92 ? 22.891 -18.422 -28.770 1.00 87.19 92 SER A CA 1
ATOM 691 C C . SER A 1 92 ? 21.800 -18.656 -27.716 1.00 87.19 92 SER A C 1
ATOM 693 O O . SER A 1 92 ? 21.887 -19.621 -26.945 1.00 87.19 92 SER A O 1
ATOM 695 N N . LEU A 1 93 ? 20.784 -17.785 -27.654 1.00 83.25 93 LEU A N 1
ATOM 696 C CA . LEU A 1 93 ? 19.717 -17.829 -26.656 1.00 83.25 93 LEU A CA 1
ATOM 697 C C . LEU A 1 93 ? 18.608 -18.807 -27.039 1.00 83.25 93 LEU A C 1
ATOM 699 O O . LEU A 1 93 ? 18.076 -18.792 -28.149 1.00 83.25 93 LEU A O 1
ATOM 703 N N . ALA A 1 94 ? 18.224 -19.650 -26.081 1.00 82.38 94 ALA A N 1
ATOM 704 C CA . ALA A 1 94 ? 17.020 -20.457 -26.194 1.00 82.38 94 ALA A CA 1
ATOM 705 C C . ALA A 1 94 ? 15.781 -19.545 -26.280 1.00 82.38 94 ALA A C 1
ATOM 707 O O . ALA A 1 94 ? 15.768 -18.442 -25.730 1.00 82.38 94 ALA A O 1
ATOM 708 N N . ARG A 1 95 ? 14.700 -20.016 -26.916 1.00 74.88 95 ARG A N 1
ATOM 709 C CA . ARG A 1 95 ? 13.445 -19.241 -27.034 1.00 74.88 95 ARG A CA 1
ATOM 710 C C . ARG A 1 95 ? 12.782 -18.957 -25.686 1.00 74.88 95 ARG A C 1
ATOM 712 O O . ARG A 1 95 ? 12.077 -17.969 -25.528 1.00 74.88 95 ARG A O 1
ATOM 719 N N . ASP A 1 96 ? 12.989 -19.817 -24.701 1.00 74.62 96 ASP A N 1
ATOM 720 C CA . ASP A 1 96 ? 12.554 -19.598 -23.323 1.00 74.62 96 ASP A CA 1
ATOM 721 C C . ASP A 1 96 ? 13.649 -18.948 -22.461 1.00 74.62 96 ASP A C 1
ATOM 723 O O . ASP A 1 96 ? 13.502 -18.855 -21.243 1.00 74.62 96 ASP A O 1
ATOM 727 N N . GLY A 1 97 ? 14.735 -18.489 -23.086 1.00 84.50 97 GLY A N 1
ATOM 728 C CA . GLY A 1 97 ? 15.844 -17.837 -22.418 1.00 84.50 97 GLY A CA 1
ATOM 729 C C . GLY A 1 97 ? 15.480 -16.469 -21.849 1.00 84.50 97 GLY A C 1
ATOM 730 O O . GLY A 1 97 ? 14.479 -15.848 -22.219 1.00 84.50 97 GLY A O 1
ATOM 731 N N . ARG A 1 98 ? 16.299 -16.000 -20.910 1.00 89.94 98 ARG A N 1
ATOM 732 C CA . ARG A 1 98 ? 16.175 -14.692 -20.264 1.00 89.94 98 ARG A CA 1
ATOM 733 C C . ARG A 1 98 ? 17.499 -13.960 -20.294 1.00 89.94 98 ARG A C 1
ATOM 735 O O . ARG A 1 98 ? 18.548 -14.562 -20.071 1.00 89.94 98 ARG A O 1
ATOM 742 N N . VAL A 1 99 ? 17.434 -12.653 -20.503 1.00 93.19 99 VAL A N 1
ATOM 743 C CA . VAL A 1 99 ? 18.556 -11.758 -20.248 1.00 93.19 99 VAL A CA 1
ATOM 744 C C . VAL A 1 99 ? 18.232 -10.918 -19.027 1.00 93.19 99 VAL A C 1
ATOM 746 O O . VAL A 1 99 ? 17.220 -10.224 -18.997 1.00 93.19 99 VAL A O 1
ATOM 749 N N . VAL A 1 100 ? 19.093 -10.991 -18.019 1.00 94.75 100 VAL A N 1
ATOM 750 C CA . VAL A 1 100 ? 18.986 -10.228 -16.780 1.00 94.75 100 VAL A CA 1
ATOM 751 C C . VAL A 1 100 ? 20.174 -9.280 -16.706 1.00 94.75 100 VAL A C 1
ATOM 753 O O . VAL A 1 100 ? 21.328 -9.711 -16.662 1.00 94.75 100 VAL A O 1
ATOM 756 N N . GLN A 1 101 ? 19.892 -7.982 -16.700 1.00 93.62 101 GLN A N 1
ATOM 757 C CA . GLN A 1 101 ? 20.899 -6.936 -16.571 1.00 93.62 101 GLN A CA 1
ATOM 758 C C . GLN A 1 101 ? 20.831 -6.313 -15.180 1.00 93.62 101 GLN A C 1
ATOM 760 O O . GLN A 1 101 ? 19.788 -5.790 -14.788 1.00 93.62 101 GLN A O 1
ATOM 765 N N . LEU A 1 102 ? 21.947 -6.347 -14.448 1.00 93.00 102 LEU A N 1
ATOM 766 C CA . LEU A 1 102 ? 22.106 -5.599 -13.201 1.00 93.00 102 LEU A CA 1
ATOM 767 C C . LEU A 1 102 ? 22.656 -4.219 -13.554 1.00 93.00 102 LEU A C 1
ATOM 769 O O . LEU A 1 102 ? 23.815 -4.075 -13.948 1.00 93.00 102 LEU A O 1
ATOM 773 N N . VAL A 1 103 ? 21.794 -3.220 -13.459 1.00 90.12 103 VAL A N 1
ATOM 774 C CA . VAL A 1 103 ? 22.040 -1.843 -13.862 1.00 90.12 103 VAL A CA 1
ATOM 775 C C . VAL A 1 103 ? 22.367 -1.007 -12.632 1.00 90.12 103 VAL A C 1
ATOM 777 O O . VAL A 1 103 ? 21.711 -1.113 -11.599 1.00 90.12 103 VAL A O 1
ATOM 780 N N . ASP A 1 104 ? 23.378 -0.160 -12.765 1.00 85.81 104 ASP A N 1
ATOM 781 C CA . ASP A 1 104 ? 23.777 0.831 -11.770 1.00 85.81 104 ASP A CA 1
ATOM 782 C C . ASP A 1 104 ? 23.818 2.210 -12.445 1.00 85.81 104 ASP A C 1
ATOM 784 O O . ASP A 1 104 ? 24.213 2.322 -13.611 1.00 85.81 104 ASP A O 1
ATOM 788 N N . GLY A 1 105 ? 23.400 3.252 -11.726 1.00 79.31 105 GLY A N 1
ATOM 789 C CA . GLY A 1 105 ? 23.335 4.624 -12.236 1.00 79.31 105 GLY A CA 1
ATOM 790 C C . GLY A 1 105 ? 21.927 5.192 -12.430 1.00 79.31 105 GLY A C 1
ATOM 791 O O . GLY A 1 105 ? 21.773 6.131 -13.210 1.00 79.31 105 GLY A O 1
ATOM 792 N N . GLY A 1 106 ? 20.915 4.655 -11.740 1.00 84.38 106 GLY A N 1
ATOM 793 C CA . GLY A 1 106 ? 19.603 5.298 -11.620 1.00 84.38 106 GLY A CA 1
ATOM 794 C C . GLY A 1 106 ? 18.637 5.129 -12.798 1.00 84.38 106 GLY A C 1
ATOM 795 O O . GLY A 1 106 ? 18.788 4.216 -13.622 1.00 84.38 106 GLY A O 1
ATOM 796 N N . PRO A 1 107 ? 17.589 5.975 -12.854 1.00 87.19 107 PRO A N 1
ATOM 797 C CA . PRO A 1 107 ? 16.521 5.877 -13.846 1.00 87.19 107 PRO A CA 1
ATOM 798 C C . PRO A 1 107 ? 17.031 5.956 -15.286 1.00 87.19 107 PRO A C 1
ATOM 800 O O . PRO A 1 107 ? 16.633 5.148 -16.118 1.00 87.19 107 PRO A O 1
ATOM 803 N N . GLU A 1 108 ? 17.959 6.863 -15.586 1.00 89.19 108 GLU A N 1
ATOM 804 C CA . GLU A 1 108 ? 18.509 7.027 -16.932 1.00 89.19 108 GLU A CA 1
ATOM 805 C C . GLU A 1 108 ? 19.334 5.808 -17.377 1.00 89.19 108 GLU A C 1
ATOM 807 O O . GLU A 1 108 ? 19.210 5.375 -18.523 1.00 89.19 108 GLU A O 1
ATOM 812 N N . ALA A 1 109 ? 20.110 5.191 -16.475 1.00 89.81 109 ALA A N 1
ATOM 813 C CA . ALA A 1 109 ? 20.811 3.936 -16.767 1.00 89.81 109 ALA A CA 1
ATOM 814 C C . ALA A 1 109 ? 19.829 2.798 -17.068 1.00 89.81 109 ALA A C 1
ATOM 816 O O . ALA A 1 109 ? 20.039 2.004 -17.988 1.00 89.81 109 ALA A O 1
ATOM 817 N N . THR A 1 110 ? 18.734 2.746 -16.308 1.00 93.00 110 THR A N 1
ATOM 818 C CA . THR A 1 110 ? 17.663 1.760 -16.483 1.00 93.00 110 THR A CA 1
ATOM 819 C C . THR A 1 110 ? 16.970 1.951 -17.831 1.00 93.00 110 THR A C 1
ATOM 821 O O . THR A 1 110 ? 16.812 0.992 -18.584 1.00 93.00 110 THR A O 1
ATOM 824 N N . ILE A 1 111 ? 16.639 3.195 -18.192 1.00 94.62 111 ILE A N 1
ATOM 825 C CA . ILE A 1 111 ? 16.081 3.532 -19.505 1.00 94.62 111 ILE A CA 1
ATOM 826 C C . ILE A 1 111 ? 17.061 3.163 -20.624 1.00 94.62 111 ILE A C 1
ATOM 828 O O . ILE A 1 111 ? 16.637 2.600 -21.629 1.00 94.62 111 ILE A O 1
ATOM 832 N N . ALA A 1 112 ? 18.360 3.434 -20.470 1.00 93.44 112 ALA A N 1
ATOM 833 C CA . ALA A 1 112 ? 19.361 3.083 -21.476 1.00 93.44 112 ALA A CA 1
ATOM 834 C C . ALA A 1 112 ? 19.444 1.564 -21.708 1.00 93.44 112 ALA A C 1
ATOM 836 O O . ALA A 1 112 ? 19.501 1.122 -22.855 1.00 93.44 112 ALA A O 1
ATOM 837 N N . ALA A 1 113 ? 19.397 0.762 -20.641 1.00 94.50 113 ALA A N 1
ATOM 838 C CA . ALA A 1 113 ? 19.331 -0.698 -20.723 1.00 94.50 113 ALA A CA 1
ATOM 839 C C . ALA A 1 113 ? 18.063 -1.188 -21.440 1.00 94.50 113 ALA A C 1
ATOM 841 O O . ALA A 1 113 ? 18.124 -2.035 -22.337 1.00 94.50 113 ALA A O 1
ATOM 842 N N . VAL A 1 114 ? 16.917 -0.599 -21.100 1.00 95.81 114 VAL A N 1
ATOM 843 C CA . VAL A 1 114 ? 15.632 -0.920 -21.721 1.00 95.81 114 VAL A CA 1
ATOM 844 C C . VAL A 1 114 ? 15.607 -0.537 -23.206 1.00 95.81 114 VAL A C 1
ATOM 846 O O . VAL A 1 114 ? 15.266 -1.376 -24.036 1.00 95.81 114 VAL A O 1
ATOM 849 N N . LEU A 1 115 ? 16.007 0.687 -23.565 1.00 94.88 115 LEU A N 1
ATOM 850 C CA . LEU A 1 115 ? 16.040 1.149 -24.957 1.00 94.88 115 LEU A CA 1
ATOM 851 C C . LEU A 1 115 ? 17.077 0.390 -25.791 1.00 94.88 115 LEU A C 1
ATOM 853 O O . LEU A 1 115 ? 16.808 0.088 -26.950 1.00 94.88 115 LEU A O 1
ATOM 857 N N . GLY A 1 116 ? 18.224 0.030 -25.207 1.00 92.81 116 GLY A N 1
ATOM 858 C CA . GLY A 1 116 ? 19.209 -0.834 -25.857 1.00 92.81 116 GLY A CA 1
ATOM 859 C C . GLY A 1 116 ? 18.632 -2.208 -26.204 1.00 92.81 116 GLY A C 1
ATOM 860 O O . GLY A 1 116 ? 18.819 -2.686 -27.321 1.00 92.81 116 GLY A O 1
ATOM 861 N N . GLY A 1 117 ? 17.873 -2.813 -25.286 1.00 92.50 117 GLY A N 1
ATOM 862 C CA . GLY A 1 117 ? 17.141 -4.055 -25.551 1.00 92.50 117 GLY A CA 1
ATOM 863 C C . GLY A 1 117 ? 16.045 -3.896 -26.600 1.00 92.50 117 GLY A C 1
ATOM 864 O O . GLY A 1 117 ? 15.994 -4.683 -27.544 1.00 92.50 117 GLY A O 1
ATOM 865 N N . ALA A 1 118 ? 15.227 -2.846 -26.502 1.00 91.62 118 ALA A N 1
ATOM 866 C CA . ALA A 1 118 ? 14.169 -2.570 -27.474 1.00 91.62 118 ALA A CA 1
ATOM 867 C C . ALA A 1 118 ? 14.728 -2.362 -28.896 1.00 91.62 118 ALA A C 1
ATOM 869 O O . ALA A 1 118 ? 14.165 -2.890 -29.855 1.00 91.62 118 ALA A O 1
ATOM 870 N N . ALA A 1 119 ? 15.863 -1.662 -29.030 1.00 89.50 119 ALA A N 1
ATOM 871 C CA . ALA A 1 119 ? 16.588 -1.488 -30.293 1.00 89.50 119 ALA A CA 1
ATOM 872 C C . ALA A 1 119 ? 17.160 -2.810 -30.840 1.00 89.50 119 ALA A C 1
ATOM 874 O O . ALA A 1 119 ? 17.279 -2.986 -32.049 1.00 89.50 119 ALA A O 1
ATOM 875 N N . ALA A 1 120 ? 17.499 -3.750 -29.956 1.00 89.06 120 ALA A N 1
ATOM 876 C CA . ALA A 1 120 ? 17.929 -5.100 -30.305 1.00 89.06 120 ALA A CA 1
ATOM 877 C C . ALA A 1 120 ? 16.758 -6.076 -30.546 1.00 89.06 120 ALA A C 1
ATOM 879 O O . ALA A 1 120 ? 16.995 -7.260 -30.760 1.00 89.06 120 ALA A O 1
ATOM 880 N N . GLY A 1 121 ? 15.504 -5.613 -30.489 1.00 85.62 121 GLY A N 1
ATOM 881 C CA . GLY A 1 121 ? 14.312 -6.445 -30.683 1.00 85.62 121 GLY A CA 1
ATOM 882 C C . GLY A 1 121 ? 13.870 -7.244 -29.450 1.00 85.62 121 GLY A C 1
ATOM 883 O O . GLY A 1 121 ? 12.885 -7.978 -29.528 1.00 85.62 121 GLY A O 1
ATOM 884 N N . TYR A 1 122 ? 14.542 -7.086 -28.309 1.00 89.88 122 TYR A N 1
ATOM 885 C CA . TYR A 1 122 ? 14.167 -7.746 -27.060 1.00 89.88 122 TYR A CA 1
ATOM 886 C C . TYR A 1 122 ? 12.871 -7.147 -26.500 1.00 89.88 122 TYR A C 1
ATOM 888 O O . TYR A 1 122 ? 12.590 -5.961 -26.682 1.00 89.88 122 TYR A O 1
ATOM 896 N N . ARG A 1 123 ? 12.088 -7.971 -25.798 1.00 87.50 123 ARG A N 1
ATOM 897 C CA . ARG A 1 123 ? 10.880 -7.544 -25.073 1.00 87.50 123 ARG A CA 1
ATOM 898 C C . ARG A 1 123 ? 11.181 -7.369 -23.597 1.00 87.50 123 ARG A C 1
ATOM 900 O O . ARG A 1 123 ? 11.892 -8.183 -23.008 1.00 87.50 123 ARG A O 1
ATOM 907 N N . LEU A 1 124 ? 10.611 -6.336 -22.992 1.00 91.56 124 LEU A N 1
ATOM 908 C CA . LEU A 1 124 ? 10.785 -6.067 -21.573 1.00 91.56 124 LEU A CA 1
ATOM 909 C C . LEU A 1 124 ? 9.785 -6.894 -20.754 1.00 91.56 124 LEU A C 1
ATOM 911 O O . LEU A 1 124 ? 8.573 -6.735 -20.896 1.00 91.56 124 LEU A O 1
ATOM 915 N N . LEU A 1 125 ? 10.290 -7.779 -19.893 1.00 88.00 125 LEU A N 1
ATOM 916 C CA . LEU A 1 125 ? 9.460 -8.596 -19.002 1.00 88.00 125 LEU A CA 1
ATOM 917 C C . LEU A 1 125 ? 9.241 -7.922 -17.652 1.00 88.00 125 LEU A C 1
ATOM 919 O O . LEU A 1 125 ? 8.138 -7.969 -17.112 1.00 88.00 125 LEU A O 1
ATOM 923 N N . GLY A 1 126 ? 10.283 -7.290 -17.119 1.00 89.25 126 GLY A N 1
ATOM 924 C CA . GLY A 1 126 ? 10.216 -6.642 -15.822 1.00 89.25 126 GLY A CA 1
ATOM 925 C C . GLY A 1 126 ? 11.381 -5.698 -15.586 1.00 89.25 126 GLY A C 1
ATOM 926 O O . GLY A 1 126 ? 12.484 -5.885 -16.101 1.00 89.25 126 GLY A O 1
ATOM 927 N N . VAL A 1 127 ? 11.120 -4.686 -14.769 1.00 91.81 127 VAL A N 1
ATOM 928 C CA . VAL A 1 127 ? 12.127 -3.779 -14.232 1.00 91.81 127 VAL A CA 1
ATOM 929 C C . VAL A 1 127 ? 11.926 -3.743 -12.726 1.00 91.81 127 VAL A C 1
ATOM 931 O O . VAL A 1 127 ? 10.802 -3.610 -12.253 1.00 91.81 127 VAL A O 1
ATOM 934 N N . ARG A 1 128 ? 13.001 -3.885 -11.958 1.00 86.56 128 ARG A N 1
ATOM 935 C CA . ARG A 1 128 ? 12.963 -3.770 -10.497 1.00 86.56 128 ARG A CA 1
ATOM 936 C C . ARG A 1 128 ? 13.996 -2.752 -10.070 1.00 86.56 128 ARG A C 1
ATOM 938 O O . ARG A 1 128 ? 15.174 -2.997 -10.292 1.00 86.56 128 ARG A O 1
ATOM 945 N N . LEU A 1 129 ? 13.569 -1.641 -9.482 1.00 82.06 129 LEU A N 1
ATOM 946 C CA . LEU A 1 129 ? 14.464 -0.645 -8.897 1.00 82.06 129 LEU A CA 1
ATOM 947 C C . LEU A 1 129 ? 14.498 -0.832 -7.382 1.00 82.06 129 LEU A C 1
ATOM 949 O O . LEU A 1 129 ? 13.472 -1.123 -6.768 1.00 82.06 129 LEU A O 1
ATOM 953 N N . THR A 1 130 ? 15.672 -0.675 -6.779 1.00 71.69 130 THR A N 1
ATOM 954 C CA . THR A 1 130 ? 15.793 -0.594 -5.322 1.00 71.69 130 THR A CA 1
ATOM 955 C C . THR A 1 130 ? 15.353 0.791 -4.852 1.00 71.69 130 THR A C 1
ATOM 957 O O . THR A 1 130 ? 15.897 1.784 -5.332 1.00 71.69 130 THR A O 1
ATOM 960 N N . ASP A 1 131 ? 14.431 0.859 -3.887 1.00 61.25 131 ASP A N 1
ATOM 961 C CA . ASP A 1 131 ? 13.959 2.116 -3.270 1.00 61.25 131 ASP A CA 1
ATOM 962 C C . ASP A 1 131 ? 15.024 2.814 -2.391 1.00 61.25 131 ASP A C 1
ATOM 964 O O . ASP A 1 131 ? 14.766 3.883 -1.851 1.00 61.25 131 ASP A O 1
ATOM 968 N N . ALA A 1 132 ? 16.214 2.226 -2.215 1.00 50.88 132 ALA A N 1
ATOM 969 C CA . ALA A 1 132 ? 17.241 2.756 -1.321 1.00 50.88 132 ALA A CA 1
ATOM 970 C C . ALA A 1 132 ? 17.917 4.031 -1.865 1.00 50.88 132 ALA A C 1
ATOM 972 O O . ALA A 1 132 ? 18.308 4.088 -3.033 1.00 50.88 132 ALA A O 1
ATOM 973 N N . ASP A 1 133 ? 18.135 4.993 -0.960 1.00 47.72 133 ASP A N 1
ATOM 974 C CA . ASP A 1 133 ? 18.847 6.266 -1.171 1.00 47.72 133 ASP A CA 1
ATOM 975 C C . ASP A 1 133 ? 20.329 6.106 -1.562 1.00 47.72 133 ASP A C 1
ATOM 977 O O . ASP A 1 133 ? 20.969 7.077 -1.964 1.00 47.72 133 ASP A O 1
ATOM 981 N N . ASP A 1 134 ? 20.887 4.893 -1.481 1.00 43.12 134 ASP A N 1
ATOM 982 C CA . ASP A 1 134 ? 22.304 4.641 -1.739 1.00 43.12 134 ASP A CA 1
ATOM 983 C C . ASP A 1 134 ? 22.502 3.794 -3.005 1.00 43.12 134 ASP A C 1
ATOM 985 O O . ASP A 1 134 ? 22.463 2.561 -2.991 1.00 43.12 134 ASP A O 1
ATOM 989 N N . GLY A 1 135 ? 22.666 4.494 -4.132 1.00 55.62 135 GLY A N 1
ATOM 990 C CA . GLY A 1 135 ? 22.945 3.917 -5.446 1.00 55.62 135 GLY A CA 1
ATOM 991 C C . GLY A 1 135 ? 21.770 3.118 -6.004 1.00 55.62 135 GLY A C 1
ATOM 992 O O . GLY A 1 135 ? 21.702 1.904 -5.836 1.00 55.62 135 GLY A O 1
ATOM 993 N N . SER A 1 136 ? 20.854 3.791 -6.705 1.00 65.38 136 SER A N 1
ATOM 994 C CA . SER A 1 136 ? 19.697 3.176 -7.364 1.00 65.38 136 SER A CA 1
ATOM 995 C C . SER A 1 136 ? 20.124 2.068 -8.337 1.00 65.38 136 SER A C 1
ATOM 997 O O . SER A 1 136 ? 20.450 2.324 -9.503 1.00 65.38 136 SER A O 1
ATOM 999 N N . LYS A 1 137 ? 20.117 0.828 -7.844 1.00 84.69 137 LYS A N 1
ATOM 1000 C CA . LYS A 1 137 ? 20.358 -0.380 -8.626 1.00 84.69 137 LYS A CA 1
ATOM 1001 C C . LYS A 1 137 ? 19.043 -0.818 -9.240 1.00 84.69 137 LYS A C 1
ATOM 1003 O O . LYS A 1 137 ? 17.992 -0.764 -8.600 1.00 84.69 137 LYS A O 1
ATOM 1008 N N . ALA A 1 138 ? 19.112 -1.284 -10.476 1.00 88.94 138 ALA A N 1
ATOM 1009 C CA . ALA A 1 138 ? 17.970 -1.859 -11.152 1.00 88.94 138 ALA A CA 1
ATOM 1010 C C . ALA A 1 138 ? 18.292 -3.244 -11.705 1.00 88.94 138 ALA A C 1
ATOM 1012 O O . ALA A 1 138 ? 19.414 -3.532 -12.112 1.00 88.94 138 ALA A O 1
ATOM 1013 N N . VAL A 1 139 ? 17.288 -4.107 -11.735 1.00 92.31 139 VAL A N 1
ATOM 1014 C CA . VAL A 1 139 ? 17.322 -5.379 -12.447 1.00 92.31 139 VAL A CA 1
ATOM 1015 C C . VAL A 1 139 ? 16.364 -5.259 -13.619 1.00 92.31 139 VAL A C 1
ATOM 1017 O O . VAL A 1 139 ? 15.173 -5.026 -13.419 1.00 92.31 139 VAL A O 1
ATOM 1020 N N . VAL A 1 140 ? 16.886 -5.397 -14.833 1.00 94.19 140 VAL A N 1
ATOM 1021 C CA . VAL A 1 140 ? 16.102 -5.373 -16.071 1.00 94.19 140 VAL A CA 1
ATOM 1022 C C . VAL A 1 140 ? 16.061 -6.789 -16.631 1.00 94.19 140 VAL A C 1
ATOM 1024 O O . VAL A 1 140 ? 17.106 -7.364 -16.934 1.00 94.19 140 VAL A O 1
ATOM 1027 N N . GLU A 1 141 ? 14.864 -7.356 -16.746 1.00 93.94 141 GLU A N 1
ATOM 1028 C CA . GLU A 1 141 ? 14.631 -8.689 -17.302 1.00 93.94 141 GLU A CA 1
ATOM 1029 C C . GLU A 1 141 ? 14.027 -8.570 -18.702 1.00 93.94 141 GLU A C 1
ATOM 1031 O O . GLU A 1 141 ? 12.976 -7.952 -18.898 1.00 93.94 141 GLU A O 1
ATOM 1036 N N . GLN A 1 142 ? 14.690 -9.179 -19.681 1.00 92.25 142 GLN A N 1
ATOM 1037 C CA . GLN A 1 142 ? 14.332 -9.114 -21.090 1.00 92.25 142 GLN A CA 1
ATOM 1038 C C . GLN A 1 142 ? 14.230 -10.505 -21.714 1.00 92.25 142 GLN A C 1
ATOM 1040 O O . GLN A 1 142 ? 14.957 -11.439 -21.365 1.00 92.25 142 GLN A O 1
ATOM 1045 N N . LEU A 1 143 ? 13.323 -10.616 -22.675 1.00 88.94 143 LEU A N 1
ATOM 1046 C CA . LEU A 1 143 ? 13.102 -11.795 -23.498 1.00 88.94 143 LEU A CA 1
ATOM 1047 C C . LEU A 1 143 ? 13.731 -11.574 -24.882 1.00 88.94 143 LEU A C 1
ATOM 1049 O O . LEU A 1 143 ? 13.523 -10.496 -25.450 1.00 88.94 143 LEU A O 1
ATOM 1053 N N . PRO A 1 144 ? 14.474 -12.550 -25.438 1.00 86.44 144 PRO A N 1
ATOM 1054 C CA . PRO A 1 144 ? 15.040 -12.423 -26.776 1.00 86.44 144 PRO A CA 1
ATOM 1055 C C . PRO A 1 144 ? 13.965 -12.303 -27.867 1.00 86.44 144 PRO A C 1
ATOM 1057 O O . PRO A 1 144 ? 12.824 -12.741 -27.663 1.00 86.44 144 PRO A O 1
ATOM 1060 N N . PRO A 1 145 ? 14.324 -11.751 -29.041 1.00 81.06 145 PRO A N 1
ATOM 1061 C CA . PRO A 1 145 ? 13.493 -11.810 -30.239 1.00 81.06 145 PRO A CA 1
ATOM 1062 C C . PRO A 1 145 ? 13.000 -13.240 -30.513 1.00 81.06 145 PRO A C 1
ATOM 1064 O O . PRO A 1 145 ? 13.751 -14.207 -30.407 1.00 81.06 145 PRO A O 1
ATOM 1067 N N . GLY A 1 146 ? 11.710 -13.395 -30.819 1.00 70.44 146 GLY A N 1
ATOM 1068 C CA . GLY A 1 146 ? 11.090 -14.714 -31.024 1.00 70.44 146 GLY A CA 1
ATOM 1069 C C . GLY A 1 146 ? 10.951 -15.587 -29.763 1.00 70.44 146 GLY A C 1
ATOM 1070 O O . GLY A 1 146 ? 10.627 -16.772 -29.881 1.00 70.44 146 GLY A O 1
ATOM 1071 N N . GLY A 1 147 ? 11.211 -15.042 -28.569 1.00 70.00 147 GLY A N 1
ATOM 1072 C CA . GLY A 1 147 ? 11.081 -15.767 -27.309 1.00 70.00 147 GLY A CA 1
ATOM 1073 C C . GLY A 1 147 ? 9.638 -15.938 -26.818 1.00 70.00 147 GLY A C 1
ATOM 1074 O O . GLY A 1 147 ? 8.724 -15.240 -27.251 1.00 70.00 147 GLY A O 1
ATOM 1075 N N . ILE A 1 148 ? 9.435 -16.858 -25.869 1.00 67.38 148 ILE A N 1
ATOM 1076 C CA . ILE A 1 148 ? 8.116 -17.206 -25.310 1.00 67.38 148 ILE A CA 1
ATOM 1077 C C . ILE A 1 148 ? 7.816 -16.370 -24.058 1.00 67.38 148 ILE A C 1
ATOM 1079 O O . ILE A 1 148 ? 8.460 -16.541 -23.015 1.00 67.38 148 ILE A O 1
ATOM 1083 N N . LEU A 1 149 ? 6.801 -15.503 -24.140 1.00 64.38 149 LEU A N 1
ATOM 1084 C CA . LEU A 1 149 ? 6.286 -14.746 -22.992 1.00 64.38 149 LEU A CA 1
ATOM 1085 C C . LEU A 1 149 ? 5.655 -15.687 -21.946 1.00 64.38 149 LEU A C 1
ATOM 1087 O O . LEU A 1 149 ? 4.824 -16.517 -22.307 1.00 64.38 149 LEU A O 1
ATOM 1091 N N . PRO A 1 150 ? 6.013 -15.578 -20.654 1.00 60.16 150 PRO A N 1
ATOM 1092 C CA . PRO A 1 150 ? 5.402 -16.367 -19.592 1.00 60.16 150 PRO A CA 1
ATOM 1093 C C . PRO A 1 150 ? 4.059 -15.767 -19.109 1.00 60.16 150 PRO A C 1
ATOM 1095 O O . PRO A 1 150 ? 3.941 -14.546 -19.019 1.00 60.16 150 PRO A O 1
ATOM 1098 N N . PRO A 1 151 ? 3.080 -16.606 -18.715 1.00 53.69 151 PRO A N 1
ATOM 1099 C CA . PRO A 1 151 ? 3.031 -18.039 -18.984 1.00 53.69 151 PRO A CA 1
ATOM 1100 C C . PRO A 1 151 ? 2.764 -18.246 -20.482 1.00 53.69 151 PRO A C 1
ATOM 1102 O O . PRO A 1 151 ? 1.820 -17.676 -21.021 1.00 53.69 151 PRO A O 1
ATOM 1105 N N . GLY A 1 152 ? 3.599 -19.047 -21.156 1.00 60.25 152 GLY A N 1
ATOM 1106 C CA . GLY A 1 152 ? 3.405 -19.360 -22.577 1.00 60.25 152 GLY A CA 1
ATOM 1107 C C . GLY A 1 152 ? 2.015 -19.953 -22.843 1.00 60.25 152 GLY A C 1
ATOM 1108 O O . GLY A 1 152 ? 1.316 -20.319 -21.890 1.00 60.25 152 GLY A O 1
ATOM 1109 N N . PRO A 1 153 ? 1.589 -20.066 -24.112 1.00 61.50 153 PRO A N 1
ATOM 1110 C CA . PRO A 1 153 ? 0.274 -20.604 -24.434 1.00 61.50 153 PRO A CA 1
ATOM 1111 C C . PRO A 1 153 ? 0.094 -21.973 -23.776 1.00 61.50 153 PRO A C 1
ATOM 1113 O O . PRO A 1 153 ? 0.992 -22.813 -23.791 1.00 61.50 153 PRO A O 1
ATOM 1116 N N . ARG A 1 154 ? -1.057 -22.178 -23.136 1.00 63.38 154 ARG A N 1
ATOM 1117 C CA . ARG A 1 154 ? -1.369 -23.400 -22.395 1.00 63.38 154 ARG A CA 1
ATOM 1118 C C . ARG A 1 154 ? -2.753 -23.908 -22.746 1.00 63.38 154 ARG A C 1
ATOM 1120 O O . ARG A 1 154 ? -3.668 -23.132 -23.011 1.00 63.38 154 ARG A O 1
ATOM 1127 N N . THR A 1 155 ? -2.920 -25.223 -22.717 1.00 65.19 155 THR A N 1
ATOM 1128 C CA . THR A 1 155 ? -4.247 -25.841 -22.770 1.00 65.19 155 THR A CA 1
ATOM 1129 C C . THR A 1 155 ? -5.018 -25.559 -21.475 1.00 65.19 155 THR A C 1
ATOM 1131 O O . THR A 1 155 ? -4.433 -25.218 -20.447 1.00 65.19 155 THR A O 1
ATOM 1134 N N . ARG A 1 156 ? -6.341 -25.787 -21.474 1.00 63.97 156 ARG A N 1
ATOM 1135 C CA . ARG A 1 156 ? -7.158 -25.752 -20.240 1.00 63.97 156 ARG A CA 1
ATOM 1136 C C . ARG A 1 156 ? -6.689 -26.751 -19.170 1.00 63.97 156 ARG A C 1
ATOM 1138 O O . ARG A 1 156 ? -7.010 -26.575 -18.005 1.00 63.97 156 ARG A O 1
ATOM 1145 N N . ALA A 1 157 ? -5.913 -27.765 -19.559 1.00 58.81 157 ALA A N 1
ATOM 1146 C CA . ALA A 1 157 ? -5.275 -28.726 -18.661 1.00 58.81 157 ALA A CA 1
ATOM 1147 C C . ALA A 1 157 ? -3.866 -28.284 -18.201 1.00 58.81 157 ALA A C 1
ATOM 1149 O O . ALA A 1 157 ? -3.094 -29.105 -17.716 1.00 58.81 157 ALA A O 1
ATOM 1150 N N . ASN A 1 158 ? -3.512 -27.002 -18.368 1.00 60.53 158 ASN A N 1
ATOM 1151 C CA . ASN A 1 158 ? -2.227 -26.404 -17.981 1.00 60.53 158 ASN A CA 1
ATOM 1152 C C . ASN A 1 158 ? -0.985 -26.963 -18.720 1.00 60.53 158 ASN A C 1
ATOM 1154 O O . ASN A 1 158 ? 0.155 -26.753 -18.292 1.00 60.53 158 ASN A O 1
ATOM 1158 N N . VAL A 1 159 ? -1.184 -27.641 -19.856 1.00 65.50 159 VAL A N 1
ATOM 1159 C CA . VAL A 1 159 ? -0.098 -28.174 -20.700 1.00 65.50 159 VAL A CA 1
ATOM 1160 C C . VAL A 1 159 ? 0.435 -27.066 -21.602 1.00 65.50 159 VAL A C 1
ATOM 1162 O O . VAL A 1 159 ? -0.360 -26.412 -22.273 1.00 65.50 159 VAL A O 1
ATOM 1165 N N . GLY A 1 160 ? 1.754 -26.851 -21.620 1.00 60.72 160 GLY A N 1
ATOM 1166 C CA . GLY A 1 160 ? 2.401 -25.865 -22.492 1.00 60.72 160 GLY A CA 1
ATOM 1167 C C . GLY A 1 160 ? 2.230 -26.203 -23.974 1.00 60.72 160 GLY A C 1
ATOM 1168 O O . GLY A 1 160 ? 2.321 -27.365 -24.359 1.00 60.72 160 GLY A O 1
ATOM 1169 N N . LEU A 1 161 ? 1.965 -25.184 -24.783 1.00 59.47 161 LEU A N 1
ATOM 1170 C CA . LEU A 1 161 ? 1.869 -25.246 -26.235 1.00 59.47 161 LEU A CA 1
ATOM 1171 C C . LEU A 1 161 ? 3.051 -24.498 -26.854 1.00 59.47 161 LEU A C 1
ATOM 1173 O O . LEU A 1 161 ? 3.591 -23.565 -26.254 1.00 59.47 161 LEU A O 1
ATOM 1177 N N . ASP A 1 162 ? 3.420 -24.887 -28.070 1.00 56.88 162 ASP A N 1
ATOM 1178 C CA . ASP A 1 162 ? 4.376 -24.116 -28.854 1.00 56.88 162 ASP A CA 1
ATOM 1179 C C . ASP A 1 162 ? 3.727 -22.800 -29.323 1.00 56.88 162 ASP A C 1
ATOM 1181 O O . ASP A 1 162 ? 2.565 -22.802 -29.748 1.00 56.88 162 ASP A O 1
ATOM 1185 N N . PRO A 1 163 ? 4.444 -21.664 -29.265 1.00 55.12 163 PRO A N 1
ATOM 1186 C CA . PRO A 1 163 ? 3.956 -20.415 -29.827 1.00 55.12 163 PRO A CA 1
ATOM 1187 C C . PRO A 1 163 ? 3.832 -20.550 -31.343 1.00 55.12 163 PRO A C 1
ATOM 1189 O O . PRO A 1 163 ? 4.762 -20.987 -32.026 1.00 55.12 163 PRO A O 1
ATOM 1192 N N . VAL A 1 164 ? 2.690 -20.130 -31.875 1.00 56.69 164 VAL A N 1
ATOM 1193 C CA . VAL A 1 164 ? 2.459 -20.039 -33.320 1.00 56.69 164 VAL A CA 1
ATOM 1194 C C . VAL A 1 164 ? 2.810 -18.615 -33.766 1.00 56.69 164 VAL A C 1
ATOM 1196 O O . VAL A 1 164 ? 2.384 -17.677 -33.091 1.00 56.69 164 VAL A O 1
ATOM 1199 N N . PRO A 1 165 ? 3.546 -18.407 -34.877 1.00 51.97 165 PRO A N 1
ATOM 1200 C CA . PRO A 1 165 ? 3.724 -17.075 -35.459 1.00 51.97 165 PRO A CA 1
ATOM 1201 C C . PRO A 1 165 ? 2.360 -16.424 -35.738 1.00 51.97 165 PRO A C 1
ATOM 1203 O O . PRO A 1 165 ? 1.524 -17.017 -36.418 1.00 51.97 165 PRO A O 1
ATOM 1206 N N . GLY A 1 166 ? 2.111 -15.228 -35.204 1.00 53.97 166 GLY A N 1
ATOM 1207 C CA . GLY A 1 166 ? 0.791 -14.587 -35.234 1.00 53.97 166 GLY A CA 1
ATOM 1208 C C . GLY A 1 166 ? -0.203 -15.087 -34.169 1.00 53.97 166 GLY A C 1
ATOM 1209 O O . GLY A 1 166 ? -1.379 -14.735 -34.234 1.00 53.97 166 GLY A O 1
ATOM 1210 N N . GLY A 1 167 ? 0.241 -15.887 -33.192 1.00 53.56 167 GLY A N 1
ATOM 1211 C CA . GLY A 1 167 ? -0.572 -16.452 -32.110 1.00 53.56 167 GLY A CA 1
ATOM 1212 C C . GLY A 1 167 ? -0.115 -16.070 -30.694 1.00 53.56 167 GLY A C 1
ATOM 1213 O O . GLY A 1 167 ? 0.774 -15.248 -30.484 1.00 53.56 167 GLY A O 1
ATOM 1214 N N . ALA A 1 168 ? -0.743 -16.677 -29.684 1.00 46.84 168 ALA A N 1
ATOM 1215 C CA . ALA A 1 168 ? -0.414 -16.436 -28.280 1.00 46.84 168 ALA A CA 1
ATOM 1216 C C . ALA A 1 168 ? 1.059 -16.780 -27.982 1.00 46.84 168 ALA A C 1
ATOM 1218 O O . ALA A 1 168 ? 1.503 -17.901 -28.227 1.00 46.84 168 ALA A O 1
ATOM 1219 N N . GLY A 1 169 ? 1.803 -15.814 -27.437 1.00 50.38 169 GLY A N 1
ATOM 1220 C CA . GLY A 1 169 ? 3.233 -15.948 -27.149 1.00 50.38 169 GLY A CA 1
ATOM 1221 C C . GLY A 1 169 ? 4.169 -15.428 -28.245 1.00 50.38 169 GLY A C 1
ATOM 1222 O O . GLY A 1 169 ? 5.376 -15.497 -28.041 1.00 50.38 169 GLY A O 1
ATOM 1223 N N . ASP A 1 170 ? 3.649 -14.894 -29.358 1.00 56.66 170 ASP A N 1
ATOM 1224 C CA . ASP A 1 170 ? 4.452 -14.162 -30.345 1.00 56.66 170 ASP A CA 1
ATOM 1225 C C . ASP A 1 170 ? 4.879 -12.790 -29.772 1.00 56.66 170 ASP A C 1
ATOM 1227 O O . ASP A 1 170 ? 4.015 -11.969 -29.435 1.00 56.66 170 ASP A O 1
ATOM 1231 N N . PRO A 1 171 ? 6.191 -12.516 -29.636 1.00 52.97 171 PRO A N 1
ATOM 1232 C CA . PRO A 1 171 ? 6.688 -11.266 -29.073 1.00 52.97 171 PRO A CA 1
ATOM 1233 C C . PRO A 1 171 ? 6.467 -10.054 -29.981 1.00 52.97 171 PRO A C 1
ATOM 1235 O O . PRO A 1 171 ? 6.681 -8.940 -29.507 1.00 52.97 171 PRO A O 1
ATOM 1238 N N . ASP A 1 172 ? 6.040 -10.225 -31.235 1.00 58.31 172 ASP A N 1
ATOM 1239 C CA . ASP A 1 172 ? 5.685 -9.125 -32.139 1.00 58.31 172 ASP A CA 1
ATOM 1240 C C . ASP A 1 172 ? 4.193 -8.775 -32.130 1.00 58.31 172 ASP A C 1
ATOM 1242 O O . ASP A 1 172 ? 3.769 -7.857 -32.841 1.00 58.31 172 ASP A O 1
ATOM 1246 N N . LEU A 1 173 ? 3.406 -9.468 -31.302 1.00 60.31 173 LEU A N 1
ATOM 1247 C CA . LEU A 1 173 ? 1.999 -9.171 -31.085 1.00 60.31 173 LEU A CA 1
ATOM 1248 C C . LEU A 1 173 ? 1.779 -8.362 -29.802 1.00 60.31 173 LEU A C 1
ATOM 1250 O O . LEU A 1 173 ? 2.363 -8.607 -28.742 1.00 60.31 173 LEU A O 1
ATOM 1254 N N . VAL A 1 174 ? 0.879 -7.397 -29.916 1.00 58.53 174 VAL A N 1
ATOM 1255 C CA . VAL A 1 174 ? 0.339 -6.565 -28.848 1.00 58.53 174 VAL A CA 1
ATOM 1256 C C . VAL A 1 174 ? -1.114 -6.997 -28.620 1.00 58.53 174 VAL A C 1
ATOM 1258 O O . VAL A 1 174 ? -1.822 -7.295 -29.589 1.00 58.53 174 VAL A O 1
ATOM 1261 N N . PRO A 1 175 ? -1.599 -7.063 -27.366 1.00 55.12 175 PRO A N 1
ATOM 1262 C CA . PRO A 1 175 ? -3.022 -7.243 -27.105 1.00 55.12 175 PRO A CA 1
ATOM 1263 C C . PRO A 1 175 ? -3.824 -6.166 -27.841 1.00 55.12 175 PRO A C 1
ATOM 1265 O O . PRO A 1 175 ? -3.490 -4.984 -27.770 1.00 55.12 175 PRO A O 1
ATOM 1268 N N . SER A 1 176 ? -4.870 -6.567 -28.556 1.00 54.59 176 SER A N 1
ATOM 1269 C CA . SER A 1 176 ? -5.747 -5.606 -29.216 1.00 54.59 176 SER A CA 1
ATOM 1270 C C . SER A 1 176 ? -6.501 -4.770 -28.175 1.00 54.59 176 SER A C 1
ATOM 1272 O O . SER A 1 176 ? -6.787 -5.217 -27.063 1.00 54.59 176 SER A O 1
ATOM 1274 N N . SER A 1 177 ? -6.871 -3.543 -28.542 1.00 50.94 177 SER A N 1
ATOM 1275 C CA . SER A 1 177 ? -7.665 -2.655 -27.677 1.00 50.94 177 SER A CA 1
ATOM 1276 C C . SER A 1 177 ? -9.120 -3.114 -27.491 1.00 50.94 177 SER A C 1
ATOM 1278 O O . SER A 1 177 ? -9.862 -2.518 -26.711 1.00 50.94 177 SER A O 1
ATOM 1280 N N . ARG A 1 178 ? -9.560 -4.162 -28.205 1.00 49.62 178 ARG A N 1
ATOM 1281 C CA . ARG A 1 178 ? -10.937 -4.671 -28.177 1.00 49.62 178 ARG A CA 1
ATOM 1282 C C . ARG A 1 178 ? -10.971 -6.052 -27.535 1.00 49.62 178 ARG A C 1
ATOM 1284 O O . ARG A 1 178 ? -10.239 -6.942 -27.943 1.00 49.62 178 ARG A O 1
ATOM 1291 N N . LEU A 1 179 ? -11.924 -6.255 -26.626 1.00 41.81 179 LEU A N 1
ATOM 1292 C CA . LEU A 1 179 ? -12.075 -7.453 -25.785 1.00 41.81 179 LEU A CA 1
ATOM 1293 C C . LEU A 1 179 ? -12.071 -8.806 -26.539 1.00 41.81 179 LEU A C 1
ATOM 1295 O O . LEU A 1 179 ? -11.755 -9.830 -25.944 1.00 41.81 179 LEU A O 1
ATOM 1299 N N . PHE A 1 180 ? -12.404 -8.818 -27.835 1.00 55.28 180 PHE A N 1
ATOM 1300 C CA . PHE A 1 180 ? -12.463 -10.026 -28.673 1.00 55.28 180 PHE A CA 1
ATOM 1301 C C . PHE A 1 180 ? -11.643 -9.939 -29.969 1.00 55.28 180 PHE A C 1
ATOM 1303 O O . PHE A 1 180 ? -11.788 -10.804 -30.832 1.00 55.28 180 PHE A O 1
ATOM 1310 N N . ALA A 1 181 ? -10.824 -8.900 -30.158 1.00 49.66 181 ALA A N 1
ATOM 1311 C CA . ALA A 1 181 ? -10.011 -8.807 -31.368 1.00 49.66 181 ALA A CA 1
ATOM 1312 C C . ALA A 1 181 ? -8.732 -9.656 -31.233 1.00 49.66 181 ALA A C 1
ATOM 1314 O O . ALA A 1 181 ? -8.164 -9.738 -30.137 1.00 49.66 181 ALA A O 1
ATOM 1315 N N . PRO A 1 182 ? -8.267 -10.291 -32.325 1.00 49.41 182 PRO A N 1
ATOM 1316 C CA . PRO A 1 182 ? -7.016 -11.041 -32.308 1.00 49.41 182 PRO A CA 1
ATOM 1317 C C . PRO A 1 182 ? -5.849 -10.121 -31.910 1.00 49.41 182 PRO A C 1
ATOM 1319 O O . PRO A 1 182 ? -5.929 -8.919 -32.164 1.00 49.41 182 PRO A O 1
ATOM 1322 N N . PRO A 1 183 ? -4.773 -10.648 -31.299 1.00 57.25 183 PRO A N 1
ATOM 1323 C CA . PRO A 1 183 ? -3.559 -9.876 -31.059 1.00 57.25 183 PRO A CA 1
ATOM 1324 C C . PRO A 1 183 ? -3.072 -9.229 -32.362 1.00 57.25 183 PRO A C 1
ATOM 1326 O O . PRO A 1 183 ? -3.050 -9.874 -33.412 1.00 57.25 183 PRO A O 1
ATOM 1329 N N . GLU A 1 184 ? -2.706 -7.954 -32.300 1.00 58.03 184 GLU A N 1
ATOM 1330 C CA . GLU A 1 184 ? -2.280 -7.179 -33.465 1.00 58.03 184 GLU A CA 1
ATOM 1331 C C . GLU A 1 184 ? -0.758 -7.106 -33.497 1.00 58.03 184 GLU A C 1
ATOM 1333 O O . GLU A 1 184 ? -0.114 -7.031 -32.453 1.00 58.03 184 GLU A O 1
ATOM 1338 N N . ARG A 1 185 ? -0.152 -7.115 -34.688 1.00 63.12 185 ARG A N 1
ATOM 1339 C CA . ARG A 1 185 ? 1.283 -6.819 -34.788 1.00 63.12 185 ARG A CA 1
ATOM 1340 C C . ARG A 1 185 ? 1.547 -5.393 -34.330 1.00 63.12 185 ARG A C 1
ATOM 1342 O O . ARG A 1 185 ? 0.686 -4.531 -34.494 1.00 63.12 185 ARG A O 1
ATOM 1349 N N . PHE A 1 186 ? 2.742 -5.156 -33.793 1.00 61.78 186 PHE A N 1
ATOM 1350 C CA . PHE A 1 186 ? 3.165 -3.819 -33.391 1.00 61.78 186 PHE A CA 1
ATOM 1351 C C . PHE A 1 186 ? 2.789 -2.760 -34.422 1.00 61.78 186 PHE A C 1
ATOM 1353 O O . PHE A 1 186 ? 3.141 -2.848 -35.600 1.00 61.78 186 PHE A O 1
ATOM 1360 N N . ASP A 1 187 ? 2.109 -1.737 -33.926 1.00 63.91 187 ASP A N 1
ATOM 1361 C CA . ASP A 1 187 ? 1.790 -0.547 -34.682 1.00 63.91 187 ASP A CA 1
ATOM 1362 C C . ASP A 1 187 ? 3.082 0.146 -35.143 1.00 63.91 187 ASP A C 1
ATOM 1364 O O . ASP A 1 187 ? 3.843 0.684 -34.329 1.00 63.91 187 ASP A O 1
ATOM 1368 N N . GLN A 1 188 ? 3.317 0.090 -36.458 1.00 67.62 188 GLN A N 1
ATOM 1369 C CA . GLN A 1 188 ? 4.489 0.640 -37.144 1.00 67.62 188 GLN A CA 1
ATOM 1370 C C . GLN A 1 188 ? 4.398 2.153 -37.373 1.00 67.62 188 GLN A C 1
ATOM 1372 O O . GLN A 1 188 ? 5.252 2.720 -38.060 1.00 67.62 188 GLN A O 1
ATOM 1377 N N . ARG A 1 189 ? 3.369 2.826 -36.837 1.00 79.88 189 ARG A N 1
ATOM 1378 C CA . ARG A 1 189 ? 3.310 4.288 -36.866 1.00 79.88 189 ARG A CA 1
ATOM 1379 C C . ARG A 1 189 ? 4.583 4.899 -36.255 1.00 79.88 189 ARG A C 1
ATOM 1381 O O . ARG A 1 189 ? 5.220 4.278 -35.404 1.00 79.88 189 ARG A O 1
ATOM 1388 N N . PRO A 1 190 ? 4.966 6.120 -36.661 1.00 85.38 190 PRO A N 1
ATOM 1389 C CA . PRO A 1 190 ? 6.074 6.834 -36.039 1.00 85.38 190 PRO A CA 1
ATOM 1390 C C . PRO A 1 190 ? 5.867 7.046 -34.535 1.00 85.38 190 PRO A C 1
ATOM 1392 O O . PRO A 1 190 ? 4.742 7.021 -34.028 1.00 85.38 190 PRO A O 1
ATOM 1395 N N . PHE A 1 191 ? 6.961 7.282 -33.810 1.00 88.19 191 PHE A N 1
ATOM 1396 C CA . PHE A 1 191 ? 6.884 7.671 -32.404 1.00 88.19 191 PHE A CA 1
ATOM 1397 C C . PHE A 1 191 ? 6.054 8.955 -32.238 1.00 88.19 191 PHE A C 1
ATOM 1399 O O . PHE A 1 191 ? 6.278 9.947 -32.925 1.00 88.19 191 PHE A O 1
ATOM 1406 N N . SER A 1 192 ? 5.116 8.928 -31.292 1.00 90.75 192 SER A N 1
ATOM 1407 C CA . SER A 1 192 ? 4.253 10.053 -30.930 1.00 90.75 192 SER A CA 1
ATOM 1408 C C . SER A 1 192 ? 4.458 10.361 -29.452 1.00 90.75 192 SER A C 1
ATOM 1410 O O . SER A 1 192 ? 4.155 9.530 -28.589 1.00 90.75 192 SER A O 1
ATOM 1412 N N . ALA A 1 193 ? 4.991 11.547 -29.150 1.00 91.12 193 ALA A N 1
ATOM 1413 C CA . ALA A 1 193 ? 5.191 11.990 -27.771 1.00 91.12 193 ALA A CA 1
ATOM 1414 C C . ALA A 1 193 ? 3.850 12.124 -27.031 1.00 91.12 193 ALA A C 1
ATOM 1416 O O . ALA A 1 193 ? 3.746 11.729 -25.876 1.00 91.12 193 ALA A O 1
ATOM 1417 N N . VAL A 1 194 ? 2.806 12.588 -27.726 1.00 91.94 194 VAL A N 1
ATOM 1418 C CA . VAL A 1 194 ? 1.454 12.753 -27.170 1.00 91.94 194 VAL A CA 1
ATOM 1419 C C . VAL A 1 194 ? 0.836 11.407 -26.796 1.00 91.94 194 VAL A C 1
ATOM 1421 O O . VAL A 1 194 ? 0.314 11.258 -25.693 1.00 91.94 194 VAL A O 1
ATOM 1424 N N . ASP A 1 195 ? 0.920 10.409 -27.679 1.00 91.81 195 ASP A N 1
ATOM 1425 C CA . ASP A 1 195 ? 0.372 9.081 -27.377 1.00 91.81 195 ASP A CA 1
ATOM 1426 C C . ASP A 1 195 ? 1.175 8.386 -26.274 1.00 91.81 195 ASP A C 1
ATOM 1428 O O . ASP A 1 195 ? 0.599 7.710 -25.426 1.00 91.81 195 ASP A O 1
ATOM 1432 N N . SER A 1 196 ? 2.498 8.585 -26.252 1.00 93.31 196 SER A N 1
ATOM 1433 C CA . SER A 1 196 ? 3.366 8.047 -25.199 1.00 93.31 196 SER A CA 1
ATOM 1434 C C . SER A 1 196 ? 3.065 8.685 -23.844 1.00 93.31 196 SER A C 1
ATOM 1436 O O . SER A 1 196 ? 2.961 7.966 -22.859 1.00 93.31 196 SER A O 1
ATOM 1438 N N . ALA A 1 197 ? 2.856 10.003 -23.788 1.00 94.50 197 ALA A N 1
ATOM 1439 C CA . ALA A 1 197 ? 2.453 10.700 -22.568 1.00 94.50 197 ALA A CA 1
ATOM 1440 C C . ALA A 1 197 ? 1.084 10.205 -22.069 1.00 94.50 197 ALA A C 1
ATOM 1442 O O . ALA A 1 197 ? 0.928 9.872 -20.897 1.00 94.50 197 ALA A O 1
ATOM 1443 N N . ARG A 1 198 ? 0.104 10.033 -22.967 1.00 94.38 198 ARG A N 1
ATOM 1444 C CA . ARG A 1 198 ? -1.195 9.456 -22.585 1.00 94.38 198 ARG A CA 1
ATOM 1445 C C . ARG A 1 198 ? -1.035 8.046 -21.997 1.00 94.38 198 ARG A C 1
ATOM 1447 O O . ARG A 1 198 ? -1.592 7.767 -20.940 1.00 94.38 198 ARG A O 1
ATOM 1454 N N . ALA A 1 199 ? -0.209 7.201 -22.622 1.00 95.00 199 ALA A N 1
ATOM 1455 C CA . ALA A 1 199 ? 0.102 5.869 -22.106 1.00 95.00 199 ALA A CA 1
ATOM 1456 C C . ALA A 1 199 ? 0.798 5.914 -20.733 1.00 95.00 199 ALA A C 1
ATOM 1458 O O . ALA A 1 199 ? 0.439 5.132 -19.859 1.00 95.00 199 ALA A O 1
ATOM 1459 N N . VAL A 1 200 ? 1.745 6.836 -20.511 1.00 96.88 200 VAL A N 1
ATOM 1460 C CA . VAL A 1 200 ? 2.400 7.041 -19.204 1.00 96.88 200 VAL A CA 1
ATOM 1461 C C . VAL A 1 200 ? 1.364 7.300 -18.111 1.00 96.88 200 VAL A C 1
ATOM 1463 O O . VAL A 1 200 ? 1.384 6.618 -17.086 1.00 96.88 200 VAL A O 1
ATOM 1466 N N . ALA A 1 201 ? 0.445 8.242 -18.338 1.00 96.31 201 ALA A N 1
ATOM 1467 C CA . ALA A 1 201 ? -0.593 8.575 -17.368 1.00 96.31 201 ALA A CA 1
ATOM 1468 C C . ALA A 1 201 ? -1.526 7.386 -17.093 1.00 96.31 201 ALA A C 1
ATOM 1470 O O . ALA A 1 201 ? -1.797 7.078 -15.933 1.00 96.31 201 ALA A O 1
ATOM 1471 N N . ASP A 1 202 ? -1.980 6.691 -18.139 1.00 96.12 202 ASP A N 1
ATOM 1472 C CA . ASP A 1 202 ? -2.872 5.539 -17.992 1.00 96.12 202 ASP A CA 1
ATOM 1473 C C . ASP A 1 202 ? -2.196 4.384 -17.236 1.00 96.12 202 ASP A C 1
ATOM 1475 O O . ASP A 1 202 ? -2.780 3.842 -16.300 1.00 96.12 202 ASP A O 1
ATOM 1479 N N . ILE A 1 203 ? -0.941 4.052 -17.565 1.00 96.44 203 ILE A N 1
ATOM 1480 C CA . ILE A 1 203 ? -0.180 3.003 -16.869 1.00 96.44 203 ILE A CA 1
ATOM 1481 C C . ILE A 1 203 ? 0.048 3.376 -15.400 1.00 96.44 203 ILE A C 1
ATOM 1483 O O . ILE A 1 203 ? -0.103 2.522 -14.525 1.00 96.44 203 ILE A O 1
ATOM 1487 N N . ALA A 1 204 ? 0.395 4.633 -15.111 1.00 96.94 204 ALA A N 1
ATOM 1488 C CA . ALA A 1 204 ? 0.597 5.100 -13.743 1.00 96.94 204 ALA A CA 1
ATOM 1489 C C . ALA A 1 204 ? -0.694 5.006 -12.917 1.00 96.94 204 ALA A C 1
ATOM 1491 O O . ALA A 1 204 ? -0.660 4.505 -11.793 1.00 96.94 204 ALA A O 1
ATOM 1492 N N . VAL A 1 205 ? -1.839 5.412 -13.479 1.00 96.94 205 VAL A N 1
ATOM 1493 C CA . VAL A 1 205 ? -3.137 5.292 -12.798 1.00 96.94 205 VAL A CA 1
ATOM 1494 C C . VAL A 1 205 ? -3.493 3.830 -12.536 1.00 96.94 205 VAL A C 1
ATOM 1496 O O . VAL A 1 205 ? -3.855 3.497 -11.411 1.00 96.94 205 VAL A O 1
ATOM 1499 N N . GLU A 1 206 ? -3.364 2.945 -13.526 1.00 95.44 206 GLU A N 1
ATOM 1500 C CA . GLU A 1 206 ? -3.656 1.519 -13.328 1.00 95.44 206 GLU A CA 1
ATOM 1501 C C . GLU A 1 206 ? -2.718 0.880 -12.295 1.00 95.44 206 GLU A C 1
ATOM 1503 O O . GLU A 1 206 ? -3.164 0.114 -11.443 1.00 95.44 206 GLU A O 1
ATOM 1508 N N . THR A 1 207 ? -1.438 1.263 -12.296 1.00 95.38 207 THR A N 1
ATOM 1509 C CA . THR A 1 207 ? -0.453 0.816 -11.299 1.00 95.38 207 THR A CA 1
ATOM 1510 C C . THR A 1 207 ? -0.852 1.244 -9.885 1.00 95.38 207 THR A C 1
ATOM 1512 O O . THR A 1 207 ? -0.830 0.429 -8.964 1.00 95.38 207 THR A O 1
ATOM 1515 N N . LEU A 1 208 ? -1.237 2.509 -9.695 1.00 96.75 208 LEU A N 1
ATOM 1516 C CA . LEU A 1 208 ? -1.643 3.040 -8.389 1.00 96.75 208 LEU A CA 1
ATOM 1517 C C . LEU A 1 208 ? -2.979 2.453 -7.919 1.00 96.75 208 LEU A C 1
ATOM 1519 O O . LEU A 1 208 ? -3.103 2.099 -6.748 1.00 96.75 208 LEU A O 1
ATOM 1523 N N . ARG A 1 209 ? -3.953 2.290 -8.825 1.00 96.06 209 ARG A N 1
ATOM 1524 C CA . ARG A 1 209 ? -5.234 1.624 -8.539 1.00 96.06 209 ARG A CA 1
ATOM 1525 C C . ARG A 1 209 ? -5.015 0.205 -8.039 1.00 96.06 209 ARG A C 1
ATOM 1527 O O . ARG A 1 209 ? -5.553 -0.153 -6.998 1.00 96.06 209 ARG A O 1
ATOM 1534 N N . ALA A 1 210 ? -4.215 -0.578 -8.757 1.00 94.25 210 ALA A N 1
ATOM 1535 C CA . ALA A 1 210 ? -3.973 -1.967 -8.402 1.00 94.25 210 ALA A CA 1
ATOM 1536 C C . ALA A 1 210 ?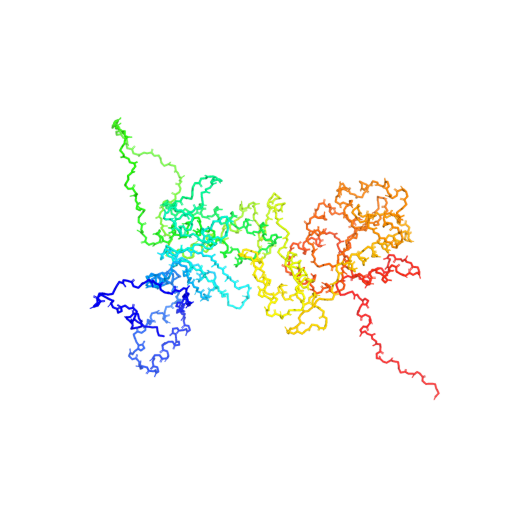 -3.148 -2.105 -7.113 1.00 94.25 210 ALA A C 1
ATOM 1538 O O . ALA A 1 210 ? -3.411 -2.991 -6.307 1.00 94.25 210 ALA A O 1
ATOM 1539 N N . ARG A 1 211 ? -2.204 -1.186 -6.860 1.00 94.31 211 ARG A N 1
ATOM 1540 C CA . ARG A 1 211 ? -1.465 -1.152 -5.589 1.00 94.31 211 ARG A CA 1
ATOM 1541 C C . ARG A 1 211 ? -2.325 -0.734 -4.401 1.00 94.31 211 ARG A C 1
ATOM 1543 O O . ARG A 1 211 ? -2.068 -1.206 -3.296 1.00 94.31 211 ARG A O 1
ATOM 1550 N N . GLY A 1 212 ? -3.285 0.166 -4.603 1.00 95.44 212 GLY A N 1
ATOM 1551 C CA . GLY A 1 212 ? -4.103 0.722 -3.524 1.00 95.44 212 GLY A CA 1
ATOM 1552 C C . GLY A 1 212 ? -3.363 1.713 -2.618 1.00 95.44 212 GLY A C 1
ATOM 1553 O O . GLY A 1 212 ? -3.906 2.131 -1.603 1.00 95.44 212 GLY A O 1
ATOM 1554 N N . GLU A 1 213 ? -2.128 2.095 -2.951 1.00 94.81 213 GLU A N 1
ATOM 1555 C CA . GLU A 1 213 ? -1.301 3.000 -2.146 1.00 94.81 213 GLU A CA 1
ATOM 1556 C C . GLU A 1 213 ? -0.365 3.869 -3.008 1.00 94.81 213 GLU A C 1
ATOM 1558 O O . GLU A 1 213 ? -0.041 3.487 -4.141 1.00 94.81 213 GLU A O 1
ATOM 1563 N N . PRO A 1 214 ? 0.098 5.024 -2.491 1.00 95.19 214 PRO A N 1
ATOM 1564 C CA . PRO A 1 214 ? 0.999 5.916 -3.211 1.00 95.19 214 PRO A CA 1
ATOM 1565 C C . PRO A 1 214 ? 2.326 5.255 -3.557 1.00 95.19 214 PRO A C 1
ATOM 1567 O O . PRO A 1 214 ? 2.879 4.487 -2.768 1.00 95.19 214 PRO A O 1
ATOM 1570 N N . ALA A 1 215 ? 2.872 5.608 -4.717 1.00 92.69 215 ALA A N 1
ATOM 1571 C CA . ALA A 1 215 ? 4.109 5.024 -5.222 1.00 92.69 215 ALA A CA 1
ATOM 1572 C C . ALA A 1 215 ? 5.171 6.091 -5.504 1.00 92.69 215 ALA A C 1
ATOM 1574 O O . ALA A 1 215 ? 4.861 7.220 -5.890 1.00 92.69 215 ALA A O 1
ATOM 1575 N N . THR A 1 216 ? 6.434 5.706 -5.314 1.00 90.75 216 THR A N 1
ATOM 1576 C CA . THR A 1 216 ? 7.599 6.531 -5.648 1.00 90.75 216 THR A CA 1
ATOM 1577 C C . THR A 1 216 ? 7.784 6.640 -7.161 1.00 90.75 216 THR A C 1
ATOM 1579 O O . THR A 1 216 ? 7.298 5.796 -7.923 1.00 90.75 216 THR A O 1
ATOM 1582 N N . TYR A 1 217 ? 8.549 7.638 -7.612 1.00 89.88 217 TYR A N 1
ATOM 1583 C CA . TYR A 1 217 ? 8.941 7.752 -9.024 1.00 89.88 217 TYR A CA 1
ATOM 1584 C C . TYR A 1 217 ? 9.623 6.470 -9.522 1.00 89.88 217 TYR A C 1
ATOM 1586 O O . TYR A 1 217 ? 9.294 5.955 -10.588 1.00 89.88 217 TYR A O 1
ATOM 1594 N N . GLN A 1 218 ? 10.549 5.929 -8.724 1.00 86.44 218 GLN A N 1
ATOM 1595 C CA . GLN A 1 218 ? 11.306 4.712 -9.016 1.00 86.44 218 GLN A CA 1
ATOM 1596 C C . GLN A 1 218 ? 10.385 3.503 -9.172 1.00 86.44 218 GLN A C 1
ATOM 1598 O O . GLN A 1 218 ? 10.634 2.635 -10.009 1.00 86.44 218 GLN A O 1
ATOM 1603 N N . ARG A 1 219 ? 9.297 3.445 -8.401 1.00 88.19 219 ARG A N 1
ATOM 1604 C CA . ARG A 1 219 ? 8.321 2.371 -8.536 1.00 88.19 219 ARG A CA 1
ATOM 1605 C C . ARG A 1 219 ? 7.463 2.529 -9.787 1.00 88.19 219 ARG A C 1
ATOM 1607 O O . ARG A 1 219 ? 7.246 1.550 -10.497 1.00 88.19 219 ARG A O 1
ATOM 1614 N N . LEU A 1 220 ? 7.005 3.746 -10.077 1.00 92.88 220 LEU A N 1
ATOM 1615 C CA . LEU A 1 220 ? 6.171 4.019 -11.247 1.00 92.88 220 LEU A CA 1
ATOM 1616 C C . LEU A 1 220 ? 6.940 3.841 -12.555 1.00 92.88 220 LEU A C 1
ATOM 1618 O O . LEU A 1 220 ? 6.421 3.221 -13.479 1.00 92.88 220 LEU A O 1
ATOM 1622 N N . ILE A 1 221 ? 8.183 4.323 -12.635 1.00 93.12 221 ILE A N 1
ATOM 1623 C CA . ILE A 1 221 ? 8.976 4.243 -13.866 1.00 93.12 221 ILE A CA 1
ATOM 1624 C C . ILE A 1 221 ? 9.189 2.793 -14.318 1.00 93.12 221 ILE A C 1
ATOM 1626 O O . ILE A 1 221 ? 9.161 2.525 -15.515 1.00 93.12 221 ILE A O 1
ATOM 1630 N N . ALA A 1 222 ? 9.339 1.847 -13.386 1.00 91.44 222 ALA A N 1
ATOM 1631 C CA . ALA A 1 222 ? 9.474 0.429 -13.706 1.00 91.44 222 ALA A CA 1
ATOM 1632 C C . ALA A 1 222 ? 8.271 -0.096 -14.509 1.00 91.44 222 ALA A C 1
ATOM 1634 O O . ALA A 1 222 ? 8.435 -0.638 -15.604 1.00 91.44 222 ALA A O 1
ATOM 1635 N N . GLU A 1 223 ? 7.062 0.115 -13.987 1.00 93.38 223 GLU A N 1
ATOM 1636 C CA . GLU A 1 223 ? 5.815 -0.342 -14.608 1.00 93.38 223 GLU A CA 1
ATOM 1637 C C . GLU A 1 223 ? 5.481 0.458 -15.871 1.00 93.38 223 GLU A C 1
ATOM 1639 O O . GLU A 1 223 ? 5.036 -0.113 -16.867 1.00 93.38 223 GLU A O 1
ATOM 1644 N N . ILE A 1 224 ? 5.781 1.761 -15.879 1.00 96.06 224 ILE A N 1
ATOM 1645 C CA . ILE A 1 224 ? 5.644 2.622 -17.058 1.00 96.06 224 ILE A CA 1
ATOM 1646 C C . ILE A 1 224 ? 6.516 2.103 -18.202 1.00 96.06 224 ILE A C 1
ATOM 1648 O O . ILE A 1 224 ? 6.021 1.958 -19.315 1.00 96.06 224 ILE A O 1
ATOM 1652 N N . LEU A 1 225 ? 7.786 1.763 -17.958 1.00 96.00 225 LEU A N 1
ATOM 1653 C CA . LEU A 1 225 ? 8.661 1.216 -19.000 1.00 96.00 225 LEU A CA 1
ATOM 1654 C C . LEU A 1 225 ? 8.128 -0.117 -19.539 1.00 96.00 225 LEU A C 1
ATOM 1656 O O . LEU A 1 225 ? 8.077 -0.306 -20.754 1.00 96.00 225 LEU A O 1
ATOM 1660 N N . VAL A 1 226 ? 7.665 -1.016 -18.666 1.00 92.44 226 VAL A N 1
ATOM 1661 C CA . VAL A 1 226 ? 7.045 -2.286 -19.083 1.00 92.44 226 VAL A CA 1
ATOM 1662 C C . VAL A 1 226 ? 5.785 -2.040 -19.921 1.00 92.44 226 VAL A C 1
ATOM 1664 O O . VAL A 1 226 ? 5.594 -2.677 -20.958 1.00 92.44 226 VAL A O 1
ATOM 1667 N N . GLY A 1 227 ? 4.921 -1.109 -19.515 1.00 91.75 227 GLY A N 1
ATOM 1668 C CA . GLY A 1 227 ? 3.705 -0.773 -20.254 1.00 91.75 227 GLY A CA 1
ATOM 1669 C C . GLY A 1 227 ? 3.985 -0.081 -21.593 1.00 91.75 227 GLY A C 1
ATOM 1670 O O . GLY A 1 227 ? 3.350 -0.408 -22.597 1.00 91.75 227 GLY A O 1
ATOM 1671 N N . LEU A 1 228 ? 4.986 0.802 -21.654 1.00 94.19 228 LEU A N 1
ATOM 1672 C CA . LEU A 1 228 ? 5.425 1.447 -22.893 1.00 94.19 228 LEU A CA 1
ATOM 1673 C C . LEU A 1 228 ? 6.050 0.448 -23.877 1.00 94.19 228 LEU A C 1
ATOM 1675 O O . LEU A 1 228 ? 5.835 0.589 -25.083 1.00 94.19 228 LEU A O 1
ATOM 1679 N N . ASP A 1 229 ? 6.785 -0.563 -23.396 1.00 91.56 229 ASP A N 1
ATOM 1680 C CA . ASP A 1 229 ? 7.261 -1.674 -24.234 1.00 91.56 229 ASP A CA 1
ATOM 1681 C C . ASP A 1 229 ? 6.082 -2.472 -24.795 1.00 91.56 229 ASP A C 1
ATOM 1683 O O . ASP A 1 229 ? 5.998 -2.701 -26.002 1.00 91.56 229 ASP A O 1
ATOM 1687 N N . LYS A 1 230 ? 5.120 -2.828 -23.930 1.00 85.69 230 LYS A N 1
ATOM 1688 C CA . LYS A 1 230 ? 3.903 -3.550 -24.324 1.00 85.69 230 LYS A CA 1
ATOM 1689 C C . LYS A 1 230 ? 3.111 -2.809 -25.397 1.00 85.69 230 LYS A C 1
ATOM 1691 O O . LYS A 1 230 ? 2.673 -3.447 -26.344 1.00 85.69 230 LYS A O 1
ATOM 1696 N N . ALA A 1 231 ? 2.985 -1.488 -25.299 1.00 85.88 231 ALA A N 1
ATOM 1697 C CA . ALA A 1 231 ? 2.310 -0.655 -26.296 1.00 85.88 231 ALA A CA 1
ATOM 1698 C C . ALA A 1 231 ? 3.205 -0.254 -27.498 1.00 85.88 231 ALA A C 1
ATOM 1700 O O . ALA A 1 231 ? 2.776 0.483 -28.393 1.00 85.88 231 ALA A O 1
ATOM 1701 N N . GLY A 1 232 ? 4.454 -0.733 -27.549 1.00 86.50 232 GLY A N 1
ATOM 1702 C CA . GLY A 1 232 ? 5.388 -0.532 -28.662 1.00 86.50 232 GLY A CA 1
ATOM 1703 C C . GLY A 1 232 ? 6.055 0.845 -28.725 1.00 86.50 232 GLY A C 1
ATOM 1704 O O . GLY A 1 232 ? 6.778 1.126 -29.681 1.00 86.50 232 GLY A O 1
ATOM 1705 N N . HIS A 1 233 ? 5.855 1.714 -27.729 1.00 90.38 233 HIS A N 1
ATOM 1706 C CA . HIS A 1 233 ? 6.420 3.069 -27.726 1.00 90.38 233 HIS A CA 1
ATOM 1707 C C . HIS A 1 233 ? 7.948 3.058 -27.667 1.00 90.38 233 HIS A C 1
ATOM 1709 O O . HIS A 1 233 ? 8.583 3.843 -28.367 1.00 90.38 233 HIS A O 1
ATOM 1715 N N . LEU A 1 234 ? 8.542 2.147 -26.889 1.00 92.31 234 LEU A N 1
ATOM 1716 C CA . LEU A 1 234 ? 10.000 2.063 -26.746 1.00 92.31 234 LEU A CA 1
ATOM 1717 C C . LEU A 1 234 ? 10.682 1.645 -28.047 1.00 92.31 234 LEU A C 1
ATOM 1719 O O . LEU A 1 234 ? 11.700 2.219 -28.428 1.00 92.31 234 LEU A O 1
ATOM 1723 N N . ARG A 1 235 ? 10.082 0.692 -28.769 1.00 87.56 235 ARG A N 1
ATOM 1724 C CA . ARG A 1 235 ? 10.574 0.244 -30.075 1.00 87.56 235 ARG A CA 1
ATOM 1725 C C . ARG A 1 235 ? 10.433 1.343 -31.130 1.00 87.56 235 ARG A C 1
ATOM 1727 O O . ARG A 1 235 ? 11.379 1.580 -31.873 1.00 87.56 235 ARG A O 1
ATOM 1734 N N . ARG A 1 236 ? 9.305 2.067 -31.149 1.00 88.19 236 ARG A N 1
ATOM 1735 C CA . ARG A 1 236 ? 9.123 3.241 -32.024 1.00 88.19 236 ARG A CA 1
ATOM 1736 C C . ARG A 1 236 ? 10.153 4.333 -31.737 1.00 88.19 236 ARG A C 1
ATOM 1738 O O . ARG A 1 236 ? 10.718 4.881 -32.676 1.00 88.19 236 ARG A O 1
ATOM 1745 N N . LEU A 1 237 ? 10.424 4.626 -30.464 1.00 90.88 237 LEU A N 1
ATOM 1746 C CA . LEU A 1 237 ? 11.434 5.610 -30.065 1.00 90.88 237 LEU A CA 1
ATOM 1747 C C . LEU A 1 237 ? 12.848 5.175 -30.481 1.00 90.88 237 LEU A C 1
ATOM 1749 O O . LEU A 1 237 ? 13.610 5.986 -31.001 1.00 90.88 237 LEU A O 1
ATOM 1753 N N . ALA A 1 238 ? 13.188 3.897 -30.293 1.00 87.62 238 ALA A N 1
ATOM 1754 C CA . ALA A 1 238 ? 14.476 3.341 -30.698 1.00 87.62 238 ALA A CA 1
ATOM 1755 C C . ALA A 1 238 ? 14.681 3.373 -32.225 1.00 87.62 238 ALA A C 1
ATOM 1757 O O . ALA A 1 238 ? 15.737 3.795 -32.689 1.00 87.62 238 ALA A O 1
ATOM 1758 N N . ALA A 1 239 ? 13.667 2.984 -33.007 1.00 84.06 239 ALA A N 1
ATOM 1759 C CA . ALA A 1 239 ? 13.715 3.035 -34.471 1.00 84.06 239 ALA A CA 1
ATOM 1760 C C . ALA A 1 239 ? 13.854 4.475 -34.987 1.00 84.06 239 ALA A C 1
ATOM 1762 O O . ALA A 1 239 ? 14.686 4.757 -35.850 1.00 84.06 239 ALA A O 1
ATOM 1763 N N . ALA A 1 240 ? 13.092 5.398 -34.390 1.00 84.12 240 ALA A N 1
ATOM 1764 C CA . ALA A 1 240 ? 13.165 6.821 -34.685 1.00 84.12 240 ALA A CA 1
ATOM 1765 C C . ALA A 1 240 ? 14.578 7.375 -34.417 1.00 84.12 240 ALA A C 1
ATOM 1767 O O . ALA A 1 240 ? 15.141 8.046 -35.276 1.00 84.12 240 ALA A O 1
ATOM 1768 N N . ALA A 1 241 ? 15.196 7.028 -33.283 1.00 81.00 241 ALA A N 1
ATOM 1769 C CA . ALA A 1 241 ? 16.560 7.446 -32.946 1.00 81.00 241 ALA A CA 1
ATOM 1770 C C . ALA A 1 241 ? 17.640 6.881 -33.890 1.00 81.00 241 ALA A C 1
ATOM 1772 O O . ALA A 1 241 ? 18.668 7.524 -34.095 1.00 81.00 241 ALA A O 1
ATOM 1773 N N . ASN A 1 242 ? 17.408 5.707 -34.486 1.00 73.38 242 ASN A N 1
ATOM 1774 C CA . ASN A 1 242 ? 18.321 5.084 -35.450 1.00 73.38 242 ASN A CA 1
ATOM 1775 C C . ASN A 1 242 ? 18.111 5.566 -36.899 1.00 73.38 242 ASN A C 1
ATOM 1777 O O . ASN A 1 242 ? 18.862 5.157 -37.784 1.00 73.38 242 ASN A O 1
ATOM 1781 N N . GLY A 1 243 ? 17.113 6.421 -37.160 1.00 67.44 243 GLY A N 1
ATOM 1782 C CA . GLY A 1 243 ? 16.794 6.896 -38.510 1.00 67.44 243 GLY A CA 1
ATOM 1783 C C . GLY A 1 243 ? 16.196 5.818 -39.425 1.00 67.44 243 GLY A C 1
ATOM 1784 O O . GLY A 1 243 ? 16.263 5.945 -40.647 1.00 67.44 243 GLY A O 1
ATOM 1785 N N . GLU A 1 244 ? 15.623 4.751 -38.861 1.00 57.97 244 GLU A N 1
ATOM 1786 C CA . GLU A 1 244 ? 14.967 3.700 -39.641 1.00 57.97 244 GLU A CA 1
ATOM 1787 C C . GLU A 1 244 ? 13.594 4.191 -40.128 1.00 57.97 244 GLU A C 1
ATOM 1789 O O . GLU A 1 244 ? 12.670 4.399 -39.340 1.00 57.97 244 GLU A O 1
ATOM 1794 N N . ALA A 1 245 ? 13.447 4.396 -41.442 1.00 43.47 245 ALA A N 1
ATOM 1795 C CA . ALA A 1 245 ? 12.156 4.722 -42.046 1.00 43.47 245 ALA A CA 1
ATOM 1796 C C . ALA A 1 245 ? 11.171 3.545 -41.883 1.00 43.47 245 ALA A C 1
ATOM 1798 O O . ALA A 1 245 ? 11.589 2.385 -41.990 1.00 43.47 245 ALA A O 1
ATOM 1799 N N . PRO A 1 246 ? 9.865 3.802 -41.663 1.00 47.31 246 PRO A N 1
ATOM 1800 C CA . PRO A 1 246 ? 8.880 2.733 -41.559 1.00 47.31 246 PRO A CA 1
ATOM 1801 C C . PRO A 1 246 ? 8.899 1.896 -42.842 1.00 47.31 246 PRO A C 1
ATOM 1803 O O . PRO A 1 246 ? 8.744 2.422 -43.946 1.00 47.31 246 PRO A O 1
ATOM 1806 N N . LYS A 1 247 ? 9.101 0.579 -42.705 1.00 43.31 247 LYS A N 1
ATOM 1807 C CA . LYS A 1 247 ? 8.967 -0.359 -43.823 1.00 43.31 247 LYS A CA 1
ATOM 1808 C C . LYS A 1 247 ? 7.493 -0.406 -44.207 1.00 43.31 247 LYS A C 1
ATOM 1810 O O . LYS A 1 247 ? 6.728 -1.163 -43.623 1.00 43.31 247 LYS A O 1
ATOM 1815 N N . ALA A 1 248 ? 7.086 0.423 -45.165 1.00 35.53 248 ALA A N 1
ATOM 1816 C CA . ALA A 1 248 ? 5.761 0.329 -45.752 1.00 35.53 248 ALA A CA 1
ATOM 1817 C C . ALA A 1 248 ? 5.584 -1.096 -46.296 1.00 35.53 248 ALA A C 1
ATOM 1819 O O . ALA A 1 248 ? 6.275 -1.495 -47.234 1.00 35.53 248 ALA A O 1
ATOM 1820 N N . ASN A 1 249 ? 4.689 -1.876 -45.688 1.00 33.78 249 ASN A N 1
ATOM 1821 C CA . ASN A 1 249 ? 4.226 -3.120 -46.285 1.00 33.78 249 ASN A CA 1
ATOM 1822 C C . ASN A 1 249 ? 3.554 -2.760 -47.615 1.00 33.78 249 ASN A C 1
ATOM 1824 O O . ASN A 1 249 ? 2.424 -2.272 -47.647 1.00 33.78 249 ASN A O 1
ATOM 1828 N N . GLY A 1 250 ? 4.271 -2.974 -48.716 1.00 36.22 250 GLY A N 1
ATOM 1829 C CA . GLY A 1 250 ? 3.661 -3.078 -50.029 1.00 36.22 250 GLY A CA 1
ATOM 1830 C C . GLY A 1 250 ? 2.797 -4.327 -50.025 1.00 36.22 250 GLY A C 1
ATOM 1831 O O . GLY A 1 250 ? 3.348 -5.414 -49.965 1.00 36.22 250 GLY A O 1
ATOM 1832 N N . ASP A 1 251 ? 1.480 -4.137 -49.941 1.00 33.09 251 ASP A N 1
ATOM 1833 C CA . ASP A 1 251 ? 0.427 -4.990 -50.519 1.00 33.09 251 ASP A CA 1
ATOM 1834 C C . ASP A 1 251 ? -0.951 -4.549 -49.992 1.00 33.09 251 ASP A C 1
ATOM 1836 O O . ASP A 1 251 ? -1.668 -5.305 -49.343 1.00 33.09 251 ASP A O 1
ATOM 1840 N N . ALA A 1 252 ? -1.336 -3.288 -50.230 1.00 33.25 252 ALA A N 1
ATOM 1841 C CA . ALA A 1 252 ? -2.707 -2.824 -49.970 1.00 33.25 252 ALA A CA 1
ATOM 1842 C C . ALA A 1 252 ? -3.076 -1.535 -50.733 1.00 33.25 252 ALA A C 1
ATOM 1844 O O . ALA A 1 252 ? -3.696 -0.643 -50.167 1.00 33.25 252 ALA A O 1
ATOM 1845 N N . ALA A 1 253 ? -2.696 -1.387 -52.006 1.00 30.69 253 ALA A N 1
ATOM 1846 C CA . ALA A 1 253 ? -3.222 -0.291 -52.832 1.00 30.69 253 ALA A CA 1
ATOM 1847 C C . ALA A 1 253 ? -3.156 -0.601 -54.336 1.00 30.69 253 ALA A C 1
ATOM 1849 O O . ALA A 1 253 ? -2.403 0.002 -55.095 1.00 30.69 253 ALA A O 1
ATOM 1850 N N . LYS A 1 254 ? -3.983 -1.547 -54.785 1.00 33.31 254 LYS A N 1
ATOM 1851 C CA . LYS A 1 254 ? -4.491 -1.575 -56.163 1.00 33.31 254 LYS A CA 1
ATOM 1852 C C . LYS A 1 254 ? -6.005 -1.734 -56.108 1.00 33.31 254 LYS A C 1
ATOM 1854 O O . LYS A 1 254 ? -6.487 -2.857 -56.128 1.00 33.31 254 LYS A O 1
ATOM 1859 N N . ALA A 1 255 ? -6.720 -0.616 -56.000 1.00 30.97 255 ALA A N 1
ATOM 1860 C CA . ALA A 1 255 ? -8.094 -0.446 -56.485 1.00 30.97 255 ALA A CA 1
ATOM 1861 C C . ALA A 1 255 ? -8.591 0.971 -56.160 1.00 30.97 255 ALA A C 1
ATOM 1863 O O . ALA A 1 255 ? -9.125 1.217 -55.083 1.00 30.97 255 ALA A O 1
ATOM 1864 N N . ASN A 1 256 ? -8.362 1.911 -57.076 1.00 31.83 256 ASN A N 1
ATOM 1865 C CA . ASN A 1 256 ? -9.406 2.694 -57.752 1.00 31.83 256 ASN A CA 1
ATOM 1866 C C . ASN A 1 256 ? -8.767 3.920 -58.408 1.00 31.83 256 ASN A C 1
ATOM 1868 O O . ASN A 1 256 ? -8.018 4.663 -57.779 1.00 31.83 256 ASN A O 1
ATOM 1872 N N . GLY A 1 257 ? -9.010 4.042 -59.711 1.00 27.58 257 GLY A N 1
ATOM 1873 C CA . GLY A 1 257 ? -8.423 5.053 -60.576 1.00 27.58 257 GLY A CA 1
ATOM 1874 C C . GLY A 1 257 ? -9.159 6.391 -60.568 1.00 27.58 257 GLY A C 1
ATOM 1875 O O . GLY A 1 257 ? -10.281 6.472 -60.084 1.00 27.58 257 GLY A O 1
ATOM 1876 N N . GLU A 1 258 ? -8.458 7.360 -61.176 1.00 26.77 258 GLU A N 1
ATOM 1877 C CA . GLU A 1 258 ? -8.933 8.477 -62.022 1.00 26.77 258 GLU A CA 1
ATOM 1878 C C . GLU A 1 258 ? -9.986 9.436 -61.424 1.00 26.77 258 GLU A C 1
ATOM 1880 O O . GLU A 1 258 ? -11.013 9.023 -60.914 1.00 26.77 258 GLU A O 1
ATOM 1885 N N . ALA A 1 259 ? -9.899 10.763 -61.506 1.00 27.86 259 ALA A N 1
ATOM 1886 C CA . ALA A 1 259 ? -8.986 11.724 -62.114 1.00 27.86 259 ALA A CA 1
ATOM 1887 C C . ALA A 1 259 ? -9.351 13.118 -61.551 1.00 27.86 259 ALA A C 1
ATOM 1889 O O . ALA A 1 259 ? -10.507 13.328 -61.192 1.00 27.86 259 ALA A O 1
ATOM 1890 N N . ALA A 1 260 ? -8.404 14.064 -61.523 1.00 27.94 260 ALA A N 1
ATOM 1891 C CA . ALA A 1 260 ? -8.586 15.476 -61.909 1.00 27.94 260 ALA A CA 1
ATOM 1892 C C . ALA A 1 260 ? -7.368 16.299 -61.465 1.00 27.94 260 ALA A C 1
ATOM 1894 O O . ALA A 1 260 ? -7.072 16.419 -60.278 1.00 27.94 260 ALA A O 1
ATOM 1895 N N . ALA A 1 261 ? -6.675 16.870 -62.446 1.00 34.00 261 ALA A N 1
ATOM 1896 C CA . ALA A 1 261 ? -5.683 17.910 -62.248 1.00 34.00 261 ALA A CA 1
ATOM 1897 C C . ALA A 1 261 ? -6.386 19.246 -61.961 1.00 34.00 261 ALA A C 1
ATOM 1899 O O . ALA A 1 261 ? -7.315 19.617 -62.679 1.00 34.00 261 ALA A O 1
ATOM 1900 N N . SER A 1 262 ? -5.909 19.984 -60.962 1.00 27.78 262 SER A N 1
ATOM 1901 C CA . SER A 1 262 ? -6.107 21.431 -60.889 1.00 27.78 262 SER A CA 1
ATOM 1902 C C . SER A 1 262 ? -4.930 22.077 -60.167 1.00 27.78 262 SER A C 1
ATOM 1904 O O . SER A 1 262 ? -4.687 21.799 -58.991 1.00 27.78 262 SER A O 1
ATOM 1906 N N . ASP A 1 263 ? -4.229 22.932 -60.902 1.00 31.53 263 ASP A N 1
ATOM 1907 C CA . ASP A 1 263 ? -3.239 23.881 -60.416 1.00 31.53 263 ASP A CA 1
ATOM 1908 C C . ASP A 1 263 ? -3.854 24.830 -59.375 1.00 31.53 263 ASP A C 1
ATOM 1910 O O . ASP A 1 263 ? -4.857 25.493 -59.648 1.00 31.53 263 ASP A O 1
ATOM 1914 N N . ALA A 1 264 ? -3.231 24.929 -58.201 1.00 27.58 264 ALA A N 1
ATOM 1915 C CA . ALA A 1 264 ? -3.400 26.054 -57.287 1.00 27.58 264 ALA A CA 1
ATOM 1916 C C . ALA A 1 264 ? -2.150 26.188 -56.402 1.00 27.58 264 ALA A C 1
ATOM 1918 O O . ALA A 1 264 ? -1.812 25.287 -55.635 1.00 27.58 264 ALA A O 1
ATOM 1919 N N . GLU A 1 265 ? -1.456 27.317 -56.548 1.00 29.05 265 GLU A N 1
ATOM 1920 C CA . GLU A 1 265 ? -0.344 27.747 -55.698 1.00 29.05 265 GLU A CA 1
ATOM 1921 C C . GLU A 1 265 ? -0.768 27.971 -54.229 1.00 29.05 265 GLU A C 1
ATOM 1923 O O . GLU A 1 265 ? -1.949 28.206 -53.950 1.00 29.05 265 GLU A O 1
ATOM 1928 N N . PRO A 1 266 ? 0.183 27.907 -53.275 1.00 30.52 266 PRO A N 1
ATOM 1929 C CA . PRO A 1 266 ? -0.104 27.807 -51.852 1.00 30.52 266 PRO A CA 1
ATOM 1930 C C . PRO A 1 266 ? -0.238 29.194 -51.219 1.00 30.52 266 PRO A C 1
ATOM 1932 O O . PRO A 1 266 ? 0.654 30.029 -51.335 1.00 30.52 266 PRO A O 1
ATOM 1935 N N . ASN A 1 267 ? -1.328 29.436 -50.494 1.00 27.31 267 ASN A N 1
ATOM 1936 C CA . ASN A 1 267 ? -1.402 30.540 -49.543 1.00 27.31 267 ASN A CA 1
ATOM 1937 C C . ASN A 1 267 ? -2.356 30.196 -48.401 1.00 27.31 267 ASN A C 1
ATOM 1939 O O . ASN A 1 267 ? -3.524 29.886 -48.634 1.00 27.31 267 ASN A O 1
ATOM 1943 N N . GLY A 1 268 ? -1.847 30.314 -47.175 1.00 26.28 268 GLY A N 1
ATOM 1944 C CA . GLY A 1 268 ? -2.636 30.297 -45.948 1.00 26.28 268 GLY A CA 1
ATOM 1945 C C . GLY A 1 268 ? -2.103 29.315 -44.916 1.00 26.28 268 GLY A C 1
ATOM 1946 O O . GLY A 1 268 ? -2.620 28.208 -44.806 1.00 26.28 268 GLY A O 1
ATOM 1947 N N . ASP A 1 269 ? -1.101 29.744 -44.150 1.00 30.97 269 ASP A N 1
ATOM 1948 C CA . ASP A 1 269 ? -0.738 29.135 -42.871 1.00 30.97 269 ASP A CA 1
ATOM 1949 C C . ASP A 1 269 ? -1.938 29.134 -41.907 1.00 30.97 269 ASP A C 1
ATOM 1951 O O . ASP A 1 269 ? -2.572 30.175 -41.703 1.00 30.97 269 ASP A O 1
ATOM 1955 N N . PRO A 1 270 ? -2.178 28.015 -41.209 1.00 31.64 270 PRO A N 1
ATOM 1956 C CA . PRO A 1 270 ? -2.594 28.058 -39.824 1.00 31.64 270 PRO A CA 1
ATOM 1957 C C . PRO A 1 270 ? -1.499 27.425 -38.959 1.00 31.64 270 PRO A C 1
ATOM 1959 O O . PRO A 1 270 ? -1.096 26.279 -39.155 1.00 31.64 270 PRO A O 1
ATOM 1962 N N . GLU A 1 271 ? -1.019 28.201 -37.992 1.00 39.03 271 GLU A N 1
ATOM 1963 C CA . GLU A 1 271 ? -0.132 27.779 -36.909 1.00 39.03 271 GLU A CA 1
ATOM 1964 C C . GLU A 1 271 ? -0.545 26.412 -36.326 1.00 39.03 271 GLU A C 1
ATOM 1966 O O . GLU A 1 271 ? -1.645 26.256 -35.794 1.00 39.03 271 GLU A O 1
ATOM 1971 N N . GLY A 1 272 ? 0.339 25.409 -36.391 1.00 31.95 272 GLY A N 1
ATOM 1972 C CA . GLY A 1 272 ? 0.059 24.100 -35.798 1.00 31.95 272 GLY A CA 1
ATOM 1973 C C . GLY A 1 272 ? 1.131 23.032 -36.033 1.00 31.95 272 GLY A C 1
ATOM 1974 O O . GLY A 1 272 ? 1.174 22.419 -37.090 1.00 31.95 272 GLY A O 1
ATOM 1975 N N . ALA A 1 273 ? 1.900 22.754 -34.972 1.00 29.28 273 ALA A N 1
ATOM 1976 C CA . ALA A 1 273 ? 2.819 21.625 -34.744 1.00 29.28 273 ALA A CA 1
ATOM 1977 C C . ALA A 1 273 ? 4.172 21.613 -35.508 1.00 29.28 273 ALA A C 1
ATOM 1979 O O . ALA A 1 273 ? 4.203 21.489 -36.731 1.00 29.28 273 ALA A O 1
ATOM 1980 N N . PRO A 1 274 ? 5.326 21.637 -34.802 1.00 38.78 274 PRO A N 1
ATOM 1981 C CA . PRO A 1 274 ? 6.616 21.420 -35.441 1.00 38.78 274 PRO A CA 1
ATOM 1982 C C . PRO A 1 274 ? 6.782 19.935 -35.789 1.00 38.78 274 PRO A C 1
ATOM 1984 O O . PRO A 1 274 ? 6.871 19.068 -34.918 1.00 38.78 274 PRO A O 1
ATOM 1987 N N . ASN A 1 275 ? 6.854 19.649 -37.085 1.00 35.28 275 ASN A N 1
ATOM 1988 C CA . ASN A 1 275 ? 7.329 18.378 -37.612 1.00 35.28 275 ASN A CA 1
ATOM 1989 C C . ASN A 1 275 ? 8.836 18.219 -37.313 1.00 35.28 275 ASN A C 1
ATOM 1991 O O . ASN A 1 275 ? 9.662 18.943 -37.858 1.00 35.28 275 ASN A O 1
ATOM 1995 N N . GLY A 1 276 ? 9.188 17.214 -36.508 1.00 40.47 276 GLY A N 1
ATOM 1996 C CA . GLY A 1 276 ? 10.171 16.219 -36.952 1.00 40.47 276 GLY A CA 1
ATOM 1997 C C . GLY A 1 276 ? 11.669 16.435 -36.711 1.00 40.47 276 GLY A C 1
ATOM 1998 O O . GLY A 1 276 ? 12.449 15.812 -37.426 1.00 40.47 276 GLY A O 1
ATOM 1999 N N . THR A 1 277 ? 12.112 17.203 -35.713 1.00 41.75 277 THR A N 1
ATOM 2000 C CA . THR A 1 277 ? 13.499 17.043 -35.225 1.00 41.75 277 THR A CA 1
ATOM 2001 C C . THR A 1 277 ? 13.520 15.959 -34.149 1.00 41.75 277 THR A C 1
ATOM 2003 O O . THR A 1 277 ? 12.977 16.145 -33.061 1.00 41.75 277 THR A O 1
ATOM 2006 N N . LEU A 1 278 ? 14.111 14.804 -34.467 1.00 52.22 278 LEU A N 1
ATOM 2007 C CA . LEU A 1 278 ? 14.314 13.709 -33.514 1.00 52.22 278 LEU A CA 1
ATOM 2008 C C . LEU A 1 278 ? 15.114 14.203 -32.299 1.00 52.22 278 LEU A C 1
ATOM 2010 O O . LEU A 1 278 ? 16.063 14.972 -32.477 1.00 52.22 278 LEU A O 1
ATOM 2014 N N . PRO A 1 279 ? 14.777 13.772 -31.072 1.00 58.72 279 PRO A N 1
ATOM 2015 C CA . PRO A 1 279 ? 15.550 14.154 -29.904 1.00 58.72 279 PRO A CA 1
ATOM 2016 C C . PRO A 1 279 ? 16.971 13.599 -30.025 1.00 58.72 279 PRO A C 1
ATOM 2018 O O . PRO A 1 279 ? 17.163 12.392 -30.166 1.00 58.72 279 PRO A O 1
ATOM 2021 N N . THR A 1 280 ? 17.964 14.485 -29.930 1.00 66.94 280 THR A N 1
ATOM 2022 C CA . THR A 1 280 ? 19.397 14.146 -29.981 1.00 66.94 280 THR A CA 1
ATOM 2023 C C . THR A 1 280 ? 19.790 13.123 -28.905 1.00 66.94 280 THR A C 1
ATOM 2025 O O . THR A 1 280 ? 20.753 12.388 -29.083 1.00 66.94 280 THR A O 1
ATOM 2028 N N . GLU A 1 281 ? 19.011 13.030 -27.819 1.00 87.12 281 GLU A N 1
ATOM 2029 C CA . GLU A 1 281 ? 19.176 12.067 -26.727 1.00 87.12 281 GLU A CA 1
ATOM 2030 C C . GLU A 1 281 ? 17.847 11.352 -26.387 1.00 87.12 281 GLU A C 1
ATOM 2032 O O . GLU A 1 281 ? 17.056 11.864 -25.590 1.00 87.12 281 GLU A O 1
ATOM 2037 N N . PRO A 1 282 ? 17.570 10.153 -26.944 1.00 90.38 282 PRO A N 1
ATOM 2038 C CA . PRO A 1 282 ? 16.302 9.441 -26.726 1.00 90.38 282 PRO A CA 1
ATOM 2039 C C . PRO A 1 282 ? 16.088 8.980 -25.277 1.00 90.38 282 PRO A C 1
ATOM 2041 O O . PRO A 1 282 ? 14.951 8.932 -24.811 1.00 90.38 282 PRO A O 1
ATOM 2044 N N . VAL A 1 283 ? 17.164 8.661 -24.548 1.00 92.25 283 VAL A N 1
ATOM 2045 C CA . VAL A 1 283 ? 17.089 8.262 -23.130 1.00 92.25 283 VAL A CA 1
ATOM 2046 C C . VAL A 1 283 ? 16.621 9.432 -22.266 1.00 92.25 283 VAL A C 1
ATOM 2048 O O . VAL A 1 283 ? 15.687 9.287 -21.481 1.00 92.25 283 VAL A O 1
ATOM 2051 N N . GLU A 1 284 ? 17.249 10.597 -22.432 1.00 91.19 284 GLU A N 1
ATOM 2052 C CA . GLU A 1 284 ? 16.906 11.802 -21.673 1.00 91.19 284 GLU A CA 1
ATOM 2053 C C . GLU A 1 284 ? 15.525 12.323 -22.065 1.00 91.19 284 GLU A C 1
ATOM 2055 O O . GLU A 1 284 ? 14.753 12.715 -21.193 1.00 91.19 284 GLU A O 1
ATOM 2060 N N . HIS A 1 285 ? 15.177 12.242 -23.353 1.00 91.94 285 HIS A N 1
ATOM 2061 C CA . HIS A 1 285 ? 13.845 12.582 -23.837 1.00 91.94 285 HIS A CA 1
ATOM 2062 C C . HIS A 1 285 ? 12.756 11.720 -23.191 1.00 91.94 285 HIS A C 1
ATOM 2064 O O . HIS A 1 285 ? 11.755 12.259 -22.729 1.00 91.94 285 HIS A O 1
ATOM 2070 N N . LEU A 1 286 ? 12.950 10.399 -23.108 1.00 95.19 286 LEU A N 1
ATOM 2071 C CA . LEU A 1 286 ? 11.983 9.518 -22.455 1.00 95.19 286 LEU A CA 1
ATOM 2072 C C . LEU A 1 286 ? 11.893 9.785 -20.947 1.00 95.19 286 LEU A C 1
ATOM 2074 O O . LEU A 1 286 ? 10.794 9.823 -20.400 1.00 95.19 286 LEU A O 1
ATOM 2078 N N . ALA A 1 287 ? 13.030 10.002 -20.279 1.00 93.31 287 ALA A N 1
ATOM 2079 C CA . ALA A 1 287 ? 13.054 10.342 -18.858 1.00 93.31 287 ALA A CA 1
ATOM 2080 C C . ALA A 1 287 ? 12.304 11.655 -18.574 1.00 93.31 287 ALA A C 1
ATOM 2082 O O . ALA A 1 287 ? 11.518 11.723 -17.630 1.00 93.31 287 ALA A O 1
ATOM 2083 N N . ALA A 1 288 ? 12.528 12.682 -19.400 1.00 93.31 288 ALA A N 1
ATOM 2084 C CA . ALA A 1 288 ? 11.827 13.958 -19.315 1.00 93.31 288 ALA A CA 1
ATOM 2085 C C . ALA A 1 288 ? 10.329 13.785 -19.577 1.00 93.31 288 ALA A C 1
ATOM 2087 O O . ALA A 1 288 ? 9.534 14.190 -18.743 1.00 93.31 288 ALA A O 1
ATOM 2088 N N . LEU A 1 289 ? 9.943 13.082 -20.647 1.00 95.44 289 LEU A N 1
ATOM 2089 C CA . LEU A 1 289 ? 8.540 12.821 -20.976 1.00 95.44 289 LEU A CA 1
ATOM 2090 C C . LEU A 1 289 ? 7.787 12.165 -19.811 1.00 95.44 289 LEU A C 1
ATOM 2092 O O . LEU A 1 289 ? 6.677 12.583 -19.492 1.00 95.44 289 LEU A O 1
ATOM 2096 N N . ILE A 1 290 ? 8.385 11.158 -19.162 1.00 95.75 290 ILE A N 1
ATOM 2097 C CA . ILE A 1 290 ? 7.759 10.480 -18.019 1.00 95.75 290 ILE A CA 1
ATOM 2098 C C . ILE A 1 290 ? 7.611 11.440 -16.833 1.00 95.75 290 ILE A C 1
ATOM 2100 O O . ILE A 1 290 ? 6.524 11.534 -16.266 1.00 95.75 290 ILE A O 1
ATOM 2104 N N . ARG A 1 291 ? 8.676 12.164 -16.458 1.00 93.69 291 ARG A N 1
ATOM 2105 C CA . ARG A 1 291 ? 8.624 13.130 -15.346 1.00 93.69 291 ARG A CA 1
ATOM 2106 C C . ARG A 1 291 ? 7.613 14.243 -15.602 1.00 93.69 291 ARG A C 1
ATOM 2108 O O . ARG A 1 291 ? 6.795 14.523 -14.733 1.00 93.69 291 ARG A O 1
ATOM 2115 N N . ASP A 1 292 ? 7.655 14.833 -16.789 1.00 94.19 292 ASP A N 1
ATOM 2116 C CA . ASP A 1 292 ? 6.821 15.968 -17.166 1.00 94.19 292 ASP A CA 1
ATOM 2117 C C . ASP A 1 292 ? 5.344 15.573 -17.211 1.00 94.19 292 ASP A C 1
ATOM 2119 O O . ASP A 1 292 ? 4.503 16.346 -16.764 1.00 94.19 292 ASP A O 1
ATOM 2123 N N . GLU A 1 293 ? 5.008 14.367 -17.684 1.00 95.44 293 GLU A N 1
ATOM 2124 C CA . GLU A 1 293 ? 3.619 13.899 -17.689 1.00 95.44 293 GLU A CA 1
ATOM 2125 C C . GLU A 1 293 ? 3.095 13.589 -16.279 1.00 95.44 293 GLU A C 1
ATOM 2127 O O . GLU A 1 293 ? 1.944 13.909 -15.971 1.00 95.44 293 GLU A O 1
ATOM 2132 N N . LEU A 1 294 ? 3.925 13.004 -15.407 1.00 94.81 294 LEU A N 1
ATOM 2133 C CA . LEU A 1 294 ? 3.556 12.751 -14.009 1.00 94.81 294 LEU A CA 1
ATOM 2134 C C . LEU A 1 294 ? 3.392 14.052 -13.208 1.00 94.81 294 LEU A C 1
ATOM 2136 O O . LEU A 1 294 ? 2.527 14.128 -12.338 1.00 94.81 294 LEU A O 1
ATOM 2140 N N . ALA A 1 295 ? 4.203 15.071 -13.503 1.00 92.25 295 ALA A N 1
ATOM 2141 C CA . ALA A 1 295 ? 4.181 16.378 -12.842 1.00 92.25 295 ALA A CA 1
ATOM 2142 C C . ALA A 1 295 ? 3.329 17.430 -13.583 1.00 92.25 295 ALA A C 1
ATOM 2144 O O . ALA A 1 295 ? 3.329 18.610 -13.223 1.00 92.25 295 ALA A O 1
ATOM 2145 N N . ARG A 1 296 ? 2.608 17.038 -14.641 1.00 91.94 296 ARG A N 1
ATOM 2146 C CA . ARG A 1 296 ? 1.876 17.973 -15.499 1.00 91.94 296 ARG A CA 1
ATOM 2147 C C . ARG A 1 296 ? 0.796 18.705 -14.703 1.00 91.94 296 ARG A C 1
ATOM 2149 O O . ARG A 1 296 ? -0.142 18.095 -14.207 1.00 91.94 296 ARG A O 1
ATOM 2156 N N . SER A 1 297 ? 0.839 20.037 -14.687 1.00 85.88 297 SER A N 1
ATOM 2157 C CA . SER A 1 297 ? -0.123 20.871 -13.939 1.00 85.88 297 SER A CA 1
ATOM 2158 C C . SER A 1 297 ? -1.584 20.716 -14.384 1.00 85.88 297 SER A C 1
ATOM 2160 O O . SER A 1 297 ? -2.506 20.971 -13.616 1.00 85.88 297 SER A O 1
ATOM 2162 N N . THR A 1 298 ? -1.815 20.297 -15.630 1.00 86.88 298 THR A N 1
ATOM 2163 C CA . THR A 1 298 ? -3.151 20.026 -16.186 1.00 86.88 298 THR A CA 1
ATOM 2164 C C . THR A 1 298 ? -3.610 18.577 -15.979 1.00 86.88 298 THR A C 1
ATOM 2166 O O . THR A 1 298 ? -4.643 18.173 -16.523 1.00 86.88 298 THR A O 1
ATOM 2169 N N . GLN A 1 299 ? -2.845 17.763 -15.248 1.00 87.19 299 GLN A N 1
ATOM 2170 C CA . GLN A 1 299 ? -3.214 16.394 -14.914 1.00 87.19 299 GLN A CA 1
ATOM 2171 C C . GLN A 1 299 ? -4.345 16.397 -13.880 1.00 87.19 299 GLN A C 1
ATOM 2173 O O . GLN A 1 299 ? -4.274 17.072 -12.861 1.00 87.19 299 GLN A O 1
ATOM 2178 N N . ARG A 1 300 ? -5.420 15.657 -14.166 1.00 92.00 300 ARG A N 1
ATOM 2179 C CA . ARG A 1 300 ? -6.605 15.581 -13.288 1.00 92.00 300 ARG A CA 1
ATOM 2180 C C . ARG A 1 300 ? -6.709 14.261 -12.536 1.00 92.00 300 ARG A C 1
ATOM 2182 O O . ARG A 1 300 ? -7.456 14.180 -11.572 1.00 92.00 300 ARG A O 1
ATOM 2189 N N . ARG A 1 301 ? -5.998 13.231 -13.006 1.00 95.38 301 ARG A N 1
ATOM 2190 C CA . ARG A 1 301 ? -6.090 11.861 -12.479 1.00 95.38 301 ARG A CA 1
ATOM 2191 C C . ARG A 1 301 ? -4.968 11.501 -11.514 1.00 95.38 301 ARG A C 1
ATOM 2193 O O . ARG A 1 301 ? -5.142 10.600 -10.704 1.00 95.38 301 ARG A O 1
ATOM 2200 N N . LEU A 1 302 ? -3.842 12.204 -11.586 1.00 96.56 302 LEU A N 1
ATOM 2201 C CA . LEU A 1 302 ? -2.658 11.984 -10.759 1.00 96.56 302 LEU A CA 1
ATOM 2202 C C . LEU A 1 302 ? -2.279 13.277 -10.051 1.00 96.56 302 LEU A C 1
ATOM 2204 O O . LEU A 1 302 ? -2.444 14.362 -10.608 1.00 96.56 302 LEU A O 1
ATOM 2208 N N . VAL A 1 303 ? -1.741 13.139 -8.847 1.00 95.62 303 VAL A N 1
ATOM 2209 C CA . VAL A 1 303 ? -1.202 14.239 -8.052 1.00 95.62 303 VAL A CA 1
ATOM 2210 C C . VAL A 1 303 ? 0.031 13.759 -7.297 1.00 95.62 303 VAL A C 1
ATOM 2212 O O . VAL A 1 303 ? 0.069 12.629 -6.808 1.00 95.62 303 VAL A O 1
ATOM 2215 N N . GLU A 1 304 ? 1.046 14.613 -7.213 1.00 95.38 304 GLU A N 1
ATOM 2216 C CA . GLU A 1 304 ? 2.172 14.419 -6.305 1.00 95.38 304 GLU A CA 1
ATOM 2217 C C . GLU A 1 304 ? 1.731 14.849 -4.900 1.00 95.38 304 GLU A C 1
ATOM 2219 O O . GLU A 1 304 ? 1.483 16.027 -4.651 1.00 95.38 304 GLU A O 1
ATOM 2224 N N . ILE A 1 305 ? 1.547 13.880 -4.002 1.00 94.25 305 ILE A N 1
ATOM 2225 C CA . ILE A 1 305 ? 1.023 14.128 -2.647 1.00 94.25 305 ILE A CA 1
ATOM 2226 C C . ILE A 1 305 ? 2.130 14.457 -1.643 1.00 94.25 305 ILE A C 1
ATOM 2228 O O . ILE A 1 305 ? 1.883 15.120 -0.642 1.00 94.25 305 ILE A O 1
ATOM 2232 N N . GLU A 1 306 ? 3.346 14.000 -1.927 1.00 92.62 306 GLU A N 1
ATOM 2233 C CA . GLU A 1 306 ? 4.585 14.306 -1.217 1.00 92.62 306 GLU A CA 1
ATOM 2234 C C . GLU A 1 306 ? 5.727 14.299 -2.240 1.00 92.62 306 GLU A C 1
ATOM 2236 O O . GLU A 1 306 ? 5.589 13.636 -3.271 1.00 92.62 306 GLU A O 1
ATOM 2241 N N . PRO A 1 307 ? 6.864 14.968 -1.969 1.00 90.56 307 PRO A N 1
ATOM 2242 C CA . PRO A 1 307 ? 7.995 14.989 -2.891 1.00 90.56 307 PRO A CA 1
ATOM 2243 C C . PRO A 1 307 ? 8.399 13.581 -3.352 1.00 90.56 307 PRO A C 1
ATOM 2245 O O . PRO A 1 307 ? 8.768 12.724 -2.547 1.00 90.56 307 PRO A O 1
ATOM 2248 N N . GLY A 1 308 ? 8.316 13.338 -4.658 1.00 88.88 308 GLY A N 1
ATOM 2249 C CA . GLY A 1 308 ? 8.636 12.060 -5.280 1.00 88.88 308 GLY A CA 1
ATOM 2250 C C . GLY A 1 308 ? 7.614 10.941 -5.047 1.00 88.88 308 GLY A C 1
ATOM 2251 O O . GLY A 1 308 ? 7.954 9.782 -5.299 1.00 88.88 308 GLY A O 1
ATOM 2252 N N . ARG A 1 309 ? 6.390 11.239 -4.582 1.00 92.50 309 ARG A N 1
ATOM 2253 C CA . ARG A 1 309 ? 5.304 10.262 -4.373 1.00 92.50 309 ARG A CA 1
ATOM 2254 C C . ARG A 1 309 ? 4.005 10.706 -5.032 1.00 92.50 309 ARG A C 1
ATOM 2256 O O . ARG A 1 309 ? 3.448 11.753 -4.708 1.00 92.50 309 ARG A O 1
ATOM 2263 N N . TRP A 1 310 ? 3.459 9.841 -5.881 1.00 95.56 310 TRP A N 1
ATOM 2264 C CA . TRP A 1 310 ? 2.223 10.103 -6.614 1.00 95.56 310 TRP A CA 1
ATOM 2265 C C . TRP A 1 310 ? 1.067 9.252 -6.113 1.00 95.56 310 TRP A C 1
ATOM 2267 O O . TRP A 1 310 ? 1.240 8.099 -5.706 1.00 95.56 310 TRP A O 1
ATOM 2277 N N . TRP A 1 311 ? -0.128 9.827 -6.205 1.00 96.81 311 TRP A N 1
ATOM 2278 C CA . TRP A 1 311 ? -1.392 9.163 -5.937 1.00 96.81 311 TRP A CA 1
ATOM 2279 C C . TRP A 1 311 ? -2.476 9.572 -6.939 1.00 96.81 311 TRP A C 1
ATOM 2281 O O . TRP A 1 311 ? -2.282 10.449 -7.783 1.00 96.81 311 TRP A O 1
ATOM 2291 N N . LEU A 1 312 ? -3.616 8.891 -6.852 1.00 97.12 312 LEU A N 1
ATOM 2292 C CA . LEU A 1 312 ? -4.816 9.154 -7.629 1.00 97.12 312 LEU A CA 1
ATOM 2293 C C . LEU A 1 312 ? -5.504 10.427 -7.121 1.00 97.12 312 LEU A C 1
ATOM 2295 O O . LEU A 1 312 ? -5.717 10.587 -5.921 1.00 97.12 312 LEU A O 1
ATOM 2299 N N . ALA A 1 313 ? -5.867 11.314 -8.043 1.00 95.00 313 ALA A N 1
ATOM 2300 C CA . ALA A 1 313 ? -6.588 12.556 -7.756 1.00 95.00 313 ALA A CA 1
ATOM 2301 C C . ALA A 1 313 ? -8.082 12.468 -8.106 1.00 95.00 313 ALA A C 1
ATOM 2303 O O . ALA A 1 313 ? -8.911 13.141 -7.495 1.00 95.00 313 ALA A O 1
ATOM 2304 N N . ASP A 1 314 ? -8.438 11.637 -9.088 1.00 95.12 314 ASP A N 1
ATOM 2305 C CA . ASP A 1 314 ? -9.822 11.473 -9.522 1.00 95.12 314 ASP A CA 1
ATOM 2306 C C . ASP A 1 314 ? -10.599 10.541 -8.576 1.00 95.12 314 ASP A C 1
ATOM 2308 O O . ASP A 1 314 ? -10.143 9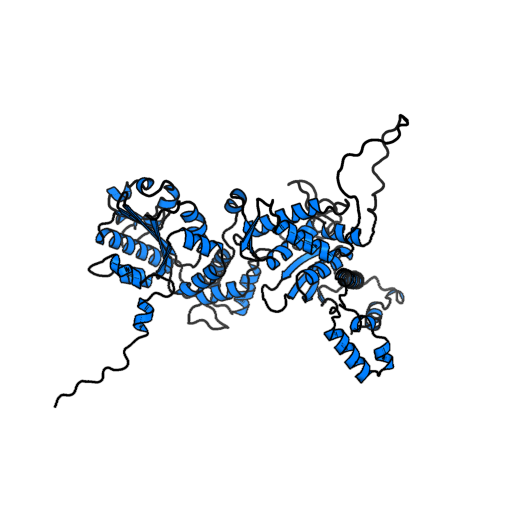.451 -8.228 1.00 95.12 314 ASP A O 1
ATOM 2312 N N . ALA A 1 315 ? -11.805 10.949 -8.178 1.00 91.94 315 ALA A N 1
ATOM 2313 C CA . ALA A 1 315 ? -12.615 10.204 -7.215 1.00 91.94 315 ALA A CA 1
ATOM 2314 C C . ALA A 1 315 ? -13.065 8.825 -7.731 1.00 91.94 315 ALA A C 1
ATOM 2316 O O . ALA A 1 315 ? -13.182 7.887 -6.941 1.00 91.94 315 ALA A O 1
ATOM 2317 N N . ALA A 1 316 ? -13.307 8.673 -9.038 1.00 93.69 316 ALA A N 1
ATOM 2318 C CA . ALA A 1 316 ? -13.671 7.383 -9.618 1.00 93.69 316 ALA A CA 1
ATOM 2319 C C . ALA A 1 316 ? -12.453 6.454 -9.716 1.00 93.69 316 ALA A C 1
ATOM 2321 O O . ALA A 1 316 ? -12.596 5.241 -9.553 1.00 93.69 316 ALA A O 1
ATOM 2322 N N . ASP A 1 317 ? -11.261 7.013 -9.948 1.00 95.69 317 ASP A N 1
ATOM 2323 C CA . ASP A 1 317 ? -10.004 6.277 -9.847 1.00 95.69 317 ASP A CA 1
ATOM 2324 C C . ASP A 1 317 ? -9.761 5.790 -8.408 1.00 95.69 317 ASP A C 1
ATOM 2326 O O . ASP A 1 317 ? -9.504 4.602 -8.221 1.00 95.69 317 ASP A O 1
ATOM 2330 N N . ILE A 1 318 ? -9.918 6.663 -7.405 1.00 93.81 318 ILE A N 1
ATOM 2331 C CA . ILE A 1 318 ? -9.761 6.330 -5.977 1.00 93.81 318 ILE A CA 1
ATOM 2332 C C . ILE A 1 318 ? -10.759 5.249 -5.545 1.00 93.81 318 ILE A C 1
ATOM 2334 O O . ILE A 1 318 ? -10.378 4.286 -4.886 1.00 93.81 318 ILE A O 1
ATOM 2338 N N . ALA A 1 319 ? -12.031 5.360 -5.941 1.00 90.88 319 ALA A N 1
ATOM 2339 C CA . ALA A 1 319 ? -13.063 4.388 -5.572 1.00 90.88 319 ALA A CA 1
ATOM 2340 C C . ALA A 1 319 ? -12.824 2.981 -6.153 1.00 90.88 319 ALA A C 1
ATOM 2342 O O . ALA A 1 319 ? -13.349 2.002 -5.625 1.00 90.88 319 ALA A O 1
ATOM 2343 N N . ARG A 1 320 ? -12.054 2.875 -7.245 1.00 94.00 320 ARG A N 1
ATOM 2344 C CA . ARG A 1 320 ? -11.656 1.604 -7.873 1.00 94.00 320 ARG A CA 1
ATOM 2345 C C . ARG A 1 320 ? -10.308 1.086 -7.382 1.00 94.00 320 ARG A C 1
ATOM 2347 O O . ARG A 1 320 ? -9.889 0.025 -7.834 1.00 94.00 320 ARG A O 1
ATOM 2354 N N . ALA A 1 321 ? -9.622 1.830 -6.519 1.00 95.06 321 ALA A N 1
ATOM 2355 C CA . ALA A 1 321 ? -8.360 1.387 -5.969 1.00 95.06 321 ALA A CA 1
ATOM 2356 C C . ALA A 1 321 ? -8.573 0.170 -5.056 1.00 95.06 321 ALA A C 1
ATOM 2358 O O . ALA A 1 321 ? -9.509 0.111 -4.246 1.00 95.06 321 ALA A O 1
ATOM 2359 N N . GLU A 1 322 ? -7.679 -0.801 -5.193 1.00 94.62 322 GLU A N 1
ATOM 2360 C CA . GLU A 1 322 ? -7.602 -1.963 -4.318 1.00 94.62 322 GLU A CA 1
ATOM 2361 C C . GLU A 1 322 ? -7.306 -1.543 -2.873 1.00 94.62 322 GLU A C 1
ATOM 2363 O O . GLU A 1 322 ? -6.985 -0.387 -2.577 1.00 94.62 322 GLU A O 1
ATOM 2368 N N . LEU A 1 323 ? -7.412 -2.492 -1.942 1.00 93.56 323 LEU A N 1
ATOM 2369 C CA . LEU A 1 323 ? -6.845 -2.264 -0.615 1.00 93.56 323 LEU A CA 1
ATOM 2370 C C . LEU A 1 323 ? -5.322 -2.062 -0.735 1.00 93.56 323 LEU A C 1
ATOM 2372 O O . LEU A 1 323 ? -4.687 -2.774 -1.528 1.00 93.56 323 LEU A O 1
ATOM 2376 N N . PRO A 1 324 ? -4.733 -1.143 0.057 1.00 96.06 324 PRO A N 1
ATOM 2377 C CA . PRO A 1 324 ? -3.297 -0.907 0.077 1.00 96.06 324 PRO A CA 1
ATOM 2378 C C . PRO A 1 324 ? -2.502 -2.205 0.118 1.00 96.06 324 PRO A C 1
ATOM 2380 O O . PRO A 1 324 ? -2.825 -3.128 0.877 1.00 96.06 324 PRO A O 1
ATOM 2383 N N . LEU A 1 325 ? -1.441 -2.273 -0.685 1.00 95.81 325 LEU A N 1
ATOM 2384 C CA . LEU A 1 325 ? -0.547 -3.423 -0.714 1.00 95.81 325 LEU A CA 1
ATOM 2385 C C . LEU A 1 325 ? -0.050 -3.766 0.696 1.00 95.81 325 LEU A C 1
ATOM 2387 O O . LEU A 1 325 ? -0.004 -4.943 1.040 1.00 95.81 325 LEU A O 1
ATOM 2391 N N . ALA A 1 326 ? 0.235 -2.767 1.537 1.00 96.62 326 ALA A N 1
ATOM 2392 C CA . ALA A 1 326 ? 0.619 -2.975 2.933 1.00 96.62 326 ALA A CA 1
ATOM 2393 C C . ALA A 1 326 ? -0.377 -3.831 3.747 1.00 96.62 326 ALA A C 1
ATOM 2395 O O . ALA A 1 326 ? 0.040 -4.632 4.587 1.00 96.62 326 ALA A O 1
ATOM 2396 N N . ASP A 1 327 ? -1.680 -3.705 3.497 1.00 97.75 327 ASP A N 1
ATOM 2397 C CA . ASP A 1 327 ? -2.724 -4.480 4.178 1.00 97.75 327 ASP A CA 1
ATOM 2398 C C . ASP A 1 327 ? -2.863 -5.879 3.569 1.00 97.75 327 ASP A C 1
ATOM 2400 O O . ASP A 1 327 ? -2.968 -6.870 4.294 1.00 97.75 327 ASP A O 1
ATOM 2404 N N . ARG A 1 328 ? -2.765 -5.990 2.238 1.00 97.25 328 ARG A N 1
ATOM 2405 C CA . ARG A 1 328 ? -2.769 -7.289 1.541 1.00 97.25 328 ARG A CA 1
ATOM 2406 C C . ARG A 1 328 ? -1.559 -8.151 1.921 1.00 97.25 328 ARG A C 1
ATOM 2408 O O . ARG A 1 328 ? -1.700 -9.358 2.110 1.00 97.25 328 ARG A O 1
ATOM 2415 N N . VAL A 1 329 ? -0.381 -7.541 2.065 1.00 97.75 329 VAL A N 1
ATOM 2416 C CA . VAL A 1 329 ? 0.858 -8.208 2.502 1.00 97.75 329 VAL A CA 1
ATOM 2417 C C . VAL A 1 329 ? 0.739 -8.676 3.940 1.00 97.75 329 VAL A C 1
ATOM 2419 O O . VAL A 1 329 ? 1.065 -9.825 4.223 1.00 97.75 329 VAL A O 1
ATOM 2422 N N . GLU A 1 330 ? 0.233 -7.832 4.839 1.00 97.88 330 GLU A N 1
ATOM 2423 C CA . GLU A 1 330 ? -0.011 -8.234 6.222 1.00 97.88 330 GLU A CA 1
ATOM 2424 C C . GLU A 1 330 ? -0.933 -9.457 6.297 1.00 97.88 330 GLU A C 1
ATOM 2426 O O . GLU A 1 330 ? -0.594 -10.448 6.949 1.00 97.88 330 GLU A O 1
ATOM 2431 N N . TRP A 1 331 ? -2.055 -9.424 5.573 1.00 96.88 331 TRP A N 1
ATOM 2432 C CA . TRP A 1 331 ? -2.989 -10.545 5.534 1.00 96.88 331 TRP A CA 1
ATOM 2433 C C . TRP A 1 331 ? -2.350 -11.824 4.982 1.00 96.88 331 TRP A C 1
ATOM 2435 O O . TRP A 1 331 ? -2.570 -12.912 5.521 1.00 96.88 331 TRP A O 1
ATOM 2445 N N . ALA A 1 332 ? -1.531 -11.712 3.932 1.00 97.38 332 ALA A N 1
ATOM 2446 C CA . ALA A 1 332 ? -0.797 -12.843 3.371 1.00 97.38 332 ALA A CA 1
ATOM 2447 C C . ALA A 1 332 ? 0.213 -13.427 4.373 1.00 97.38 332 ALA A C 1
ATOM 2449 O O . ALA A 1 332 ? 0.312 -14.648 4.500 1.00 97.38 332 ALA A O 1
ATOM 2450 N N . VAL A 1 333 ? 0.921 -12.574 5.121 1.00 97.19 333 VAL A N 1
ATOM 2451 C CA . VAL A 1 333 ? 1.858 -12.992 6.174 1.00 97.19 333 VAL A CA 1
ATOM 2452 C C . VAL A 1 333 ? 1.130 -13.723 7.295 1.00 97.19 333 VAL A C 1
ATOM 2454 O O . VAL A 1 333 ? 1.530 -14.837 7.638 1.00 97.19 333 VAL A O 1
ATOM 2457 N N . PHE A 1 334 ? 0.049 -13.147 7.824 1.00 95.75 334 PHE A N 1
ATOM 2458 C CA . PHE A 1 334 ? -0.773 -13.801 8.842 1.00 95.75 334 PHE A CA 1
ATOM 2459 C C . PHE A 1 334 ? -1.285 -15.158 8.342 1.00 95.75 334 PHE A C 1
ATOM 2461 O O . PHE A 1 334 ? -1.026 -16.189 8.961 1.00 95.75 334 PHE A O 1
ATOM 2468 N N . SER A 1 335 ? -1.921 -15.178 7.168 1.00 94.75 335 SER A N 1
ATOM 2469 C CA . SER A 1 335 ? -2.495 -16.390 6.576 1.00 94.75 335 SER A CA 1
ATOM 2470 C C . SER A 1 335 ? -1.448 -17.484 6.368 1.00 94.75 335 SER A C 1
ATOM 2472 O O . SER A 1 335 ? -1.702 -18.652 6.672 1.00 94.75 335 SER A O 1
ATOM 2474 N N . LEU A 1 336 ? -0.256 -17.124 5.879 1.00 95.56 336 LEU A N 1
ATOM 2475 C CA . LEU A 1 336 ? 0.836 -18.070 5.679 1.00 95.56 336 LEU A CA 1
ATOM 2476 C C . LEU A 1 336 ? 1.304 -18.660 7.013 1.00 95.56 336 LEU A C 1
ATOM 2478 O O . LEU A 1 336 ? 1.410 -19.879 7.127 1.00 95.56 336 LEU A O 1
ATOM 2482 N N . LEU A 1 337 ? 1.554 -17.826 8.025 1.00 94.44 337 LEU A N 1
ATOM 2483 C CA . LEU A 1 337 ? 2.042 -18.293 9.326 1.00 94.44 337 LEU A CA 1
ATOM 2484 C C . LEU A 1 337 ? 1.004 -19.132 10.080 1.00 94.44 337 LEU A C 1
ATOM 2486 O O . LEU A 1 337 ? 1.377 -20.089 10.758 1.00 94.44 337 LEU A O 1
ATOM 2490 N N . SER A 1 338 ? -0.285 -18.821 9.936 1.00 91.44 338 SER A N 1
ATOM 2491 C CA . SER A 1 338 ? -1.368 -19.574 10.576 1.00 91.44 338 SER A CA 1
ATOM 2492 C C . SER A 1 338 ? -1.655 -20.925 9.914 1.00 91.44 338 SER A C 1
ATOM 2494 O O . SER A 1 338 ? -2.227 -21.799 10.560 1.00 91.44 338 SER A O 1
ATOM 2496 N N . THR A 1 339 ? -1.272 -21.128 8.647 1.00 91.94 339 THR A N 1
ATOM 2497 C CA . THR A 1 339 ? -1.629 -22.345 7.886 1.00 91.94 339 THR A CA 1
ATOM 2498 C C . THR A 1 339 ? -0.445 -23.235 7.517 1.00 91.94 339 THR A C 1
ATOM 2500 O O . THR A 1 339 ? -0.617 -24.444 7.373 1.00 91.94 339 THR A O 1
ATOM 2503 N N . ALA A 1 340 ? 0.764 -22.686 7.376 1.00 87.81 340 ALA A N 1
ATOM 2504 C CA . ALA A 1 340 ? 1.922 -23.429 6.876 1.00 87.81 340 ALA A CA 1
ATOM 2505 C C . ALA A 1 340 ? 2.565 -24.382 7.898 1.00 87.81 340 ALA A C 1
ATOM 2507 O O . ALA A 1 340 ? 3.397 -25.205 7.511 1.00 87.81 340 ALA A O 1
ATOM 2508 N N . GLY A 1 341 ? 2.217 -24.261 9.183 1.00 86.56 341 GLY A N 1
ATOM 2509 C CA . GLY A 1 341 ? 2.992 -24.856 10.270 1.00 86.56 341 GLY A CA 1
ATOM 2510 C C . GLY A 1 341 ? 4.371 -24.190 10.422 1.00 86.56 341 GLY A C 1
ATOM 2511 O O . GLY A 1 341 ? 4.610 -23.124 9.854 1.00 86.56 341 GLY A O 1
ATOM 2512 N N . PRO A 1 342 ? 5.292 -24.783 11.202 1.00 92.88 342 PRO A N 1
ATOM 2513 C CA . PRO A 1 342 ? 6.628 -24.224 11.381 1.00 92.88 342 PRO A CA 1
ATOM 2514 C C . PRO A 1 342 ? 7.426 -24.216 10.068 1.00 92.88 342 PRO A C 1
ATOM 2516 O O . PRO A 1 342 ? 7.574 -25.257 9.429 1.00 92.88 342 PRO A O 1
ATOM 2519 N N . ILE A 1 343 ? 7.967 -23.057 9.690 1.00 95.56 343 ILE A N 1
ATOM 2520 C CA . ILE A 1 343 ? 8.751 -22.861 8.457 1.00 95.56 343 ILE A CA 1
ATOM 2521 C C . ILE A 1 343 ? 10.047 -22.101 8.741 1.00 95.56 343 ILE A C 1
ATOM 2523 O O . ILE A 1 343 ? 10.126 -21.368 9.722 1.00 95.56 343 ILE A O 1
ATOM 2527 N N . THR A 1 344 ? 11.062 -22.245 7.890 1.00 96.25 344 THR A N 1
ATOM 2528 C CA . THR A 1 344 ? 12.271 -21.414 7.994 1.00 96.25 344 THR A CA 1
ATOM 2529 C C . THR A 1 344 ? 11.989 -19.986 7.532 1.00 96.25 344 THR A C 1
ATOM 2531 O O . THR A 1 344 ? 11.097 -19.744 6.714 1.00 96.25 344 THR A O 1
ATOM 2534 N N . GLU A 1 345 ? 12.786 -19.032 8.008 1.00 95.00 345 GLU A N 1
ATOM 2535 C CA . GLU A 1 345 ? 12.679 -17.633 7.588 1.00 95.00 345 GLU A CA 1
ATOM 2536 C C . GLU A 1 345 ? 12.931 -17.473 6.076 1.00 95.00 345 GLU A C 1
ATOM 2538 O O . GLU A 1 345 ? 12.197 -16.760 5.396 1.00 95.00 345 GLU A O 1
ATOM 2543 N N . SER A 1 346 ? 13.894 -18.207 5.508 1.00 94.25 346 SER A N 1
ATOM 2544 C CA . SER A 1 346 ? 14.152 -18.204 4.060 1.00 94.25 346 SER A CA 1
ATOM 2545 C C . SER A 1 346 ? 12.954 -18.698 3.241 1.00 94.25 346 SER A C 1
ATOM 2547 O O . SER A 1 346 ? 12.555 -18.042 2.279 1.00 94.25 346 SER A O 1
ATOM 2549 N N . ALA A 1 347 ? 12.335 -19.810 3.653 1.00 95.00 347 ALA A N 1
ATOM 2550 C CA . ALA A 1 347 ? 11.155 -20.358 2.990 1.00 95.00 347 ALA A CA 1
ATOM 2551 C C . ALA A 1 347 ? 9.938 -19.431 3.131 1.00 95.00 347 ALA A C 1
ATOM 2553 O O . ALA A 1 347 ? 9.104 -19.361 2.228 1.00 95.00 347 ALA A O 1
ATOM 2554 N N . PHE A 1 348 ? 9.832 -18.701 4.245 1.00 95.94 348 PHE A N 1
ATOM 2555 C CA . PHE A 1 348 ? 8.815 -17.670 4.426 1.00 95.94 348 PHE A CA 1
ATOM 2556 C C . PHE A 1 348 ? 8.961 -16.548 3.386 1.00 95.94 348 PHE A C 1
ATOM 2558 O O . PHE A 1 348 ? 7.997 -16.265 2.673 1.00 95.94 348 PHE A O 1
ATOM 2565 N N . PHE A 1 349 ? 10.155 -15.955 3.245 1.00 94.25 349 PHE A N 1
ATOM 2566 C CA . PHE A 1 349 ? 10.389 -14.887 2.263 1.00 94.25 349 PHE A CA 1
ATOM 2567 C C . PHE A 1 349 ? 10.165 -15.357 0.826 1.00 94.25 349 PHE A C 1
ATOM 2569 O O . PHE A 1 349 ? 9.557 -14.633 0.040 1.00 94.25 349 PHE A O 1
ATOM 2576 N N . GLU A 1 350 ? 10.595 -16.574 0.487 1.00 91.88 350 GLU A N 1
ATOM 2577 C CA . GLU A 1 350 ? 10.358 -17.161 -0.835 1.00 91.88 350 GLU A CA 1
ATOM 2578 C C . GLU A 1 350 ? 8.857 -17.307 -1.127 1.00 91.88 350 GLU A C 1
ATOM 2580 O O . GLU A 1 350 ? 8.378 -16.879 -2.180 1.00 91.88 350 GLU A O 1
ATOM 2585 N N . ARG A 1 351 ? 8.086 -17.847 -0.172 1.00 94.31 351 ARG A N 1
ATOM 2586 C CA . ARG A 1 351 ? 6.637 -18.032 -0.329 1.00 94.31 351 ARG A CA 1
ATOM 2587 C C . ARG A 1 351 ? 5.906 -16.704 -0.461 1.00 94.31 351 ARG A C 1
ATOM 2589 O O . ARG A 1 351 ? 5.118 -16.568 -1.392 1.00 94.31 351 ARG A O 1
ATOM 2596 N N . ILE A 1 352 ? 6.185 -15.725 0.401 1.00 94.06 352 ILE A N 1
ATOM 2597 C CA . ILE A 1 352 ? 5.588 -14.386 0.283 1.00 94.06 352 ILE A CA 1
ATOM 2598 C C . ILE A 1 352 ? 5.972 -13.749 -1.055 1.00 94.06 352 ILE A C 1
ATOM 2600 O O . ILE A 1 352 ? 5.097 -13.283 -1.779 1.00 94.06 352 ILE A O 1
ATOM 2604 N N . GLY A 1 353 ? 7.249 -13.803 -1.440 1.00 87.50 353 GLY A N 1
ATOM 2605 C CA . GLY A 1 353 ? 7.723 -13.275 -2.720 1.00 87.50 353 GLY A CA 1
ATOM 2606 C C . GLY A 1 353 ? 7.048 -13.910 -3.941 1.00 87.50 353 GLY A C 1
ATOM 2607 O O . GLY A 1 353 ? 6.917 -13.252 -4.967 1.00 87.50 353 GLY A O 1
ATOM 2608 N N . SER A 1 354 ? 6.583 -15.159 -3.831 1.00 89.62 354 SER A N 1
ATOM 2609 C CA . SER A 1 354 ? 5.845 -15.857 -4.894 1.00 89.62 354 SER A CA 1
ATOM 2610 C C . SER A 1 354 ? 4.359 -15.479 -4.995 1.00 89.62 354 SER A C 1
ATOM 2612 O O . SER A 1 354 ? 3.757 -15.680 -6.048 1.00 89.62 354 SER A O 1
ATOM 2614 N N . MET A 1 355 ? 3.763 -14.935 -3.925 1.00 93.00 355 MET A N 1
ATOM 2615 C CA . MET A 1 355 ? 2.342 -14.553 -3.885 1.00 93.00 355 MET A CA 1
ATOM 2616 C C . MET A 1 355 ? 2.063 -13.213 -4.574 1.00 93.00 355 MET A C 1
ATOM 2618 O O . MET A 1 355 ? 0.933 -12.960 -4.984 1.00 93.00 355 MET A O 1
ATOM 2622 N N . PHE A 1 356 ? 3.081 -12.362 -4.712 1.00 90.38 356 PHE A N 1
ATOM 2623 C CA . PHE A 1 356 ? 2.967 -11.016 -5.268 1.00 90.38 356 PHE A CA 1
ATOM 2624 C C . PHE A 1 356 ? 3.798 -10.880 -6.546 1.00 90.38 356 PHE A C 1
ATOM 2626 O O . PHE A 1 356 ? 4.871 -11.468 -6.672 1.00 90.38 356 PHE A O 1
ATOM 2633 N N . SER A 1 357 ? 3.326 -10.093 -7.516 1.00 82.81 357 SER A N 1
ATOM 2634 C CA . SER A 1 357 ? 4.012 -9.941 -8.806 1.00 82.81 357 SER A CA 1
ATOM 2635 C C . SER A 1 357 ? 3.869 -8.536 -9.391 1.00 82.81 357 SER A C 1
ATOM 2637 O O . SER A 1 357 ? 2.914 -7.828 -9.086 1.00 82.81 357 SER A O 1
ATOM 2639 N N . GLY A 1 358 ? 4.834 -8.132 -10.227 1.00 81.06 358 GLY A N 1
ATOM 2640 C CA . GLY A 1 358 ? 4.833 -6.833 -10.912 1.00 81.06 358 GLY A CA 1
ATOM 2641 C C . GLY A 1 358 ? 4.634 -5.658 -9.953 1.00 81.06 358 GLY A C 1
ATOM 2642 O O . GLY A 1 358 ? 5.323 -5.556 -8.931 1.00 81.06 358 GLY A O 1
ATOM 2643 N N . HIS A 1 359 ? 3.630 -4.830 -10.246 1.00 81.69 359 HIS A N 1
ATOM 2644 C CA . HIS A 1 359 ? 3.268 -3.671 -9.439 1.00 81.69 359 HIS A CA 1
ATOM 2645 C C . HIS A 1 359 ? 2.924 -4.018 -7.990 1.00 81.69 359 HIS A C 1
ATOM 2647 O O . HIS A 1 359 ? 3.122 -3.150 -7.150 1.00 81.69 359 HIS A O 1
ATOM 2653 N N . ASP A 1 360 ? 2.546 -5.252 -7.654 1.00 87.38 360 ASP A N 1
ATOM 2654 C CA . ASP A 1 360 ? 2.227 -5.683 -6.288 1.00 87.38 360 ASP A CA 1
ATOM 2655 C C . ASP A 1 360 ? 3.427 -6.223 -5.497 1.00 87.38 360 ASP A C 1
ATOM 2657 O O . ASP A 1 360 ? 3.281 -6.579 -4.335 1.00 87.38 360 ASP A O 1
ATOM 2661 N N . LEU A 1 361 ? 4.635 -6.281 -6.070 1.00 86.56 361 LEU A N 1
ATOM 2662 C CA . LEU A 1 361 ? 5.800 -6.806 -5.347 1.00 86.56 361 LEU A CA 1
ATOM 2663 C C . LEU A 1 361 ? 6.136 -5.935 -4.110 1.00 86.56 361 LEU A C 1
ATOM 2665 O O . LEU A 1 361 ? 6.489 -4.765 -4.301 1.00 86.56 361 LEU A O 1
ATOM 2669 N N . PRO A 1 362 ? 6.061 -6.455 -2.873 1.00 89.69 362 PRO A N 1
ATOM 2670 C CA . PRO A 1 362 ? 6.323 -5.657 -1.680 1.00 89.69 362 PRO A CA 1
ATOM 2671 C C . PRO A 1 362 ? 7.812 -5.361 -1.503 1.00 89.69 362 PRO A C 1
ATOM 2673 O O . PRO A 1 362 ? 8.668 -6.116 -1.969 1.00 89.69 362 PRO A O 1
ATOM 2676 N N . ASP A 1 363 ? 8.124 -4.274 -0.796 1.00 85.44 363 ASP A N 1
ATOM 2677 C CA . ASP A 1 363 ? 9.478 -4.054 -0.307 1.00 85.44 363 ASP A CA 1
ATOM 2678 C C . ASP A 1 363 ? 9.810 -5.054 0.809 1.00 85.44 363 ASP A C 1
ATOM 2680 O O . ASP A 1 363 ? 8.964 -5.434 1.622 1.00 85.44 363 ASP A O 1
ATOM 2684 N N . GLU A 1 364 ? 11.070 -5.483 0.864 1.00 88.12 364 GLU A N 1
ATOM 2685 C CA . GLU A 1 364 ? 11.522 -6.451 1.865 1.00 88.12 364 GLU A CA 1
ATOM 2686 C C . GLU A 1 364 ? 11.338 -5.924 3.296 1.00 88.12 364 GLU A C 1
ATOM 2688 O O . GLU A 1 364 ? 11.027 -6.696 4.203 1.00 88.12 364 GLU A O 1
ATOM 2693 N N . GLY A 1 365 ? 11.468 -4.606 3.490 1.00 91.88 365 GLY A N 1
ATOM 2694 C CA . GLY A 1 365 ? 11.234 -3.953 4.775 1.00 91.88 365 GLY A CA 1
ATOM 2695 C C . GLY A 1 365 ? 9.819 -4.201 5.296 1.00 91.88 365 GLY A C 1
ATOM 2696 O O . GLY A 1 365 ? 9.654 -4.562 6.459 1.00 91.88 365 GLY A O 1
ATOM 2697 N N . LEU A 1 366 ? 8.801 -4.066 4.441 1.00 94.94 366 LEU A N 1
ATOM 2698 C CA . LEU A 1 366 ? 7.401 -4.281 4.806 1.00 94.94 366 LEU A CA 1
ATOM 2699 C C . LEU A 1 366 ? 7.154 -5.741 5.183 1.00 94.94 366 LEU A C 1
ATOM 2701 O O . LEU A 1 366 ? 6.520 -6.014 6.202 1.00 94.94 366 LEU A O 1
ATOM 2705 N N . VAL A 1 367 ? 7.692 -6.680 4.401 1.00 96.44 367 VAL A N 1
ATOM 2706 C CA . VAL A 1 367 ? 7.575 -8.114 4.701 1.00 96.44 367 VAL A CA 1
ATOM 2707 C C . VAL A 1 367 ? 8.260 -8.443 6.032 1.00 96.44 367 VAL A C 1
ATOM 2709 O O . VAL A 1 367 ? 7.695 -9.174 6.846 1.00 96.44 367 VAL A O 1
ATOM 2712 N N . ARG A 1 368 ? 9.437 -7.858 6.298 1.00 96.25 368 ARG A N 1
ATOM 2713 C CA . ARG A 1 368 ? 10.156 -7.984 7.576 1.00 96.25 368 ARG A CA 1
ATOM 2714 C C . ARG A 1 368 ? 9.369 -7.403 8.745 1.00 96.25 368 ARG A C 1
ATOM 2716 O O . ARG A 1 368 ? 9.275 -8.065 9.775 1.00 96.25 368 ARG A O 1
ATOM 2723 N N . ALA A 1 369 ? 8.784 -6.217 8.591 1.00 97.38 369 ALA A N 1
ATOM 2724 C CA . ALA A 1 369 ? 7.960 -5.586 9.620 1.00 97.38 369 ALA A CA 1
ATOM 2725 C C . ALA A 1 369 ? 6.719 -6.437 9.945 1.00 97.38 369 ALA A C 1
ATOM 2727 O O . ALA A 1 369 ? 6.416 -6.673 11.115 1.00 97.38 369 ALA A O 1
ATOM 2728 N N . CYS A 1 370 ? 6.050 -6.978 8.920 1.00 97.88 370 CYS A N 1
ATOM 2729 C CA . CYS A 1 370 ? 4.929 -7.900 9.106 1.00 97.88 370 CYS A CA 1
ATOM 2730 C C . CYS A 1 370 ? 5.377 -9.178 9.829 1.00 97.88 370 CYS A C 1
ATOM 2732 O O . CYS A 1 370 ? 4.775 -9.566 10.828 1.00 97.88 370 CYS A O 1
ATOM 2734 N N . LEU A 1 371 ? 6.468 -9.811 9.384 1.00 96.94 371 LEU A N 1
ATOM 2735 C CA . LEU A 1 371 ? 7.013 -11.002 10.037 1.00 96.94 371 LEU A CA 1
ATOM 2736 C C . LEU A 1 371 ? 7.358 -10.737 11.507 1.00 96.94 371 LEU A C 1
ATOM 2738 O O . LEU A 1 371 ? 7.017 -11.546 12.365 1.00 96.94 371 LEU A O 1
ATOM 2742 N N . ALA A 1 372 ? 8.014 -9.614 11.804 1.00 96.50 372 ALA A N 1
ATOM 2743 C CA . ALA A 1 372 ? 8.381 -9.230 13.163 1.00 96.50 372 ALA A CA 1
ATOM 2744 C C . ALA A 1 372 ? 7.154 -9.059 14.068 1.00 96.50 372 ALA A C 1
ATOM 2746 O O . ALA A 1 372 ? 7.209 -9.440 15.233 1.00 96.50 372 ALA A O 1
ATOM 2747 N N . SER A 1 373 ? 6.046 -8.547 13.528 1.00 96.94 373 SER A N 1
ATOM 2748 C CA . SER A 1 373 ? 4.810 -8.373 14.287 1.00 96.94 373 SER A CA 1
ATOM 2749 C C . SER A 1 373 ? 4.092 -9.704 14.553 1.00 96.94 373 SER A C 1
ATOM 2751 O O . SER A 1 373 ? 3.603 -9.930 15.657 1.00 96.94 373 SER A O 1
ATOM 2753 N N . TYR A 1 374 ? 4.037 -10.612 13.574 1.00 96.06 374 TYR A N 1
ATOM 2754 C CA . TYR A 1 374 ? 3.251 -11.852 13.677 1.00 96.06 374 TYR A CA 1
ATOM 2755 C C . TYR A 1 374 ? 4.025 -13.072 14.187 1.00 96.06 374 TYR A C 1
ATOM 2757 O O . TYR A 1 374 ? 3.412 -14.086 14.545 1.00 96.06 374 TYR A O 1
ATOM 2765 N N . ARG A 1 375 ? 5.361 -13.022 14.219 1.00 95.00 375 ARG A N 1
ATOM 2766 C CA . ARG A 1 375 ? 6.167 -14.116 14.771 1.00 95.00 375 ARG A CA 1
ATOM 2767 C C . ARG A 1 375 ? 5.991 -14.205 16.286 1.00 95.00 375 ARG A C 1
ATOM 2769 O O . ARG A 1 375 ? 6.039 -13.214 17.004 1.00 95.00 375 ARG A O 1
ATOM 2776 N N . SER A 1 376 ? 5.878 -15.428 16.785 1.00 93.69 376 SER A N 1
ATOM 2777 C CA . SER A 1 376 ? 5.941 -15.711 18.216 1.00 93.69 376 SER A CA 1
ATOM 2778 C C . SER A 1 376 ? 7.353 -15.436 18.753 1.00 93.69 376 SER A C 1
ATOM 2780 O O . SER A 1 376 ? 8.325 -15.743 18.048 1.00 93.69 376 SER A O 1
ATOM 2782 N N . PRO A 1 377 ? 7.502 -14.990 20.015 1.00 90.75 377 PRO A N 1
ATOM 2783 C CA . PRO A 1 377 ? 8.793 -14.931 20.706 1.00 90.75 377 PRO A CA 1
ATOM 2784 C C . PRO A 1 377 ? 9.546 -16.271 20.741 1.00 90.75 377 PRO A C 1
ATOM 2786 O O . PRO A 1 377 ? 10.768 -16.289 20.833 1.00 90.75 377 PRO A O 1
ATOM 2789 N N . ALA A 1 378 ? 8.836 -17.399 20.619 1.00 91.38 378 ALA A N 1
ATOM 2790 C CA . ALA A 1 378 ? 9.434 -18.734 20.546 1.00 91.38 378 ALA A CA 1
ATOM 2791 C C . ALA A 1 378 ? 10.046 -19.073 19.167 1.00 91.38 378 ALA A C 1
ATOM 2793 O O . ALA A 1 378 ? 10.565 -20.174 18.980 1.00 91.38 378 ALA A O 1
ATOM 2794 N N . SER A 1 379 ? 9.952 -18.169 18.187 1.00 93.25 379 SER A N 1
ATOM 2795 C CA . SER A 1 379 ? 10.448 -18.398 16.826 1.00 93.25 379 SER A CA 1
ATOM 2796 C C . SER A 1 379 ? 11.967 -18.275 16.731 1.00 93.25 379 SER A C 1
ATOM 2798 O O . SER A 1 379 ? 12.544 -17.299 17.212 1.00 93.25 379 SER A O 1
ATOM 2800 N N . THR A 1 380 ? 12.597 -19.181 15.986 1.00 92.00 380 THR A N 1
ATOM 2801 C CA . THR A 1 380 ? 14.008 -19.110 15.568 1.00 92.00 380 THR A CA 1
ATOM 2802 C C . THR A 1 380 ? 14.110 -18.937 14.046 1.00 92.00 380 THR A C 1
ATOM 2804 O O . THR A 1 380 ? 13.102 -19.022 13.347 1.00 92.00 380 THR A O 1
ATOM 2807 N N . ALA A 1 381 ? 15.313 -18.699 13.510 1.00 88.75 381 ALA A N 1
ATOM 2808 C CA . ALA A 1 381 ? 15.521 -18.559 12.060 1.00 88.75 381 ALA A CA 1
ATOM 2809 C C . ALA A 1 381 ? 15.110 -19.822 11.271 1.00 88.75 381 ALA A C 1
ATOM 2811 O O . ALA A 1 381 ? 14.533 -19.729 10.188 1.00 88.75 381 ALA A O 1
ATOM 2812 N N . ASP A 1 382 ? 15.334 -21.004 11.849 1.00 92.19 382 ASP A N 1
ATOM 2813 C CA . ASP A 1 382 ? 14.948 -22.290 11.252 1.00 92.19 382 ASP A CA 1
ATOM 2814 C C . ASP A 1 382 ? 13.498 -22.687 11.567 1.00 92.19 382 ASP A C 1
ATOM 2816 O O . ASP A 1 382 ? 12.985 -23.673 11.037 1.00 92.19 382 ASP A O 1
ATOM 2820 N N . ARG A 1 383 ? 12.829 -21.946 12.458 1.00 94.12 383 ARG A N 1
ATOM 2821 C CA . ARG A 1 383 ? 11.488 -22.272 12.937 1.00 94.12 383 ARG A CA 1
ATOM 2822 C C . ARG A 1 383 ? 10.707 -21.015 13.302 1.00 94.12 383 ARG A C 1
ATOM 2824 O O . ARG A 1 383 ? 10.609 -20.637 14.469 1.00 94.12 383 ARG A O 1
ATOM 2831 N N . VAL A 1 384 ? 10.089 -20.414 12.301 1.00 94.38 384 VAL A N 1
ATOM 2832 C CA . VAL A 1 384 ? 9.118 -19.334 12.441 1.00 94.38 384 VAL A CA 1
ATOM 2833 C C . VAL A 1 384 ? 7.736 -19.927 12.705 1.00 94.38 384 VAL A C 1
ATOM 2835 O O . VAL A 1 384 ? 7.268 -20.792 11.964 1.00 94.38 384 VAL A O 1
ATOM 2838 N N . VAL A 1 385 ? 7.084 -19.458 13.768 1.00 92.62 385 VAL A N 1
ATOM 2839 C CA . VAL A 1 385 ? 5.695 -19.789 14.122 1.00 92.62 385 VAL A CA 1
ATOM 2840 C C . VAL A 1 385 ? 4.970 -18.525 14.574 1.00 92.62 385 VAL A C 1
ATOM 2842 O O . VAL A 1 385 ? 5.608 -17.586 15.043 1.00 92.62 385 VAL A O 1
ATOM 2845 N N . THR A 1 386 ? 3.644 -18.490 14.479 1.00 92.50 386 THR A N 1
ATOM 2846 C CA . THR A 1 386 ? 2.838 -17.403 15.055 1.00 92.50 386 THR A CA 1
ATOM 2847 C C . THR A 1 386 ? 2.210 -17.828 16.383 1.00 92.50 386 THR A C 1
ATOM 2849 O O . THR A 1 386 ? 1.938 -19.008 16.602 1.00 92.50 386 THR A O 1
ATOM 2852 N N . SER A 1 387 ? 2.026 -16.871 17.294 1.00 88.50 387 SER A N 1
ATOM 2853 C CA . SER A 1 387 ? 1.223 -17.040 18.515 1.00 88.50 387 SER A CA 1
ATOM 2854 C C . SER A 1 387 ? -0.212 -16.542 18.343 1.00 88.50 387 SER A C 1
ATOM 2856 O O . SER A 1 387 ? -0.991 -16.601 19.299 1.00 88.50 387 SER A O 1
ATOM 2858 N N . ASP A 1 388 ? -0.551 -16.016 17.165 1.00 90.75 388 ASP A N 1
ATOM 2859 C CA . ASP A 1 388 ? -1.892 -15.557 16.846 1.00 90.75 388 ASP A CA 1
ATOM 2860 C C . ASP A 1 388 ? -2.804 -16.717 16.474 1.00 90.75 388 ASP A C 1
ATOM 2862 O O . ASP A 1 388 ? -2.474 -17.571 15.652 1.00 90.75 388 ASP A O 1
ATOM 2866 N N . ASP A 1 389 ? -3.986 -16.697 17.077 1.00 90.06 389 ASP A N 1
ATOM 2867 C CA . ASP A 1 389 ? -5.082 -17.605 16.788 1.00 90.06 389 ASP A CA 1
ATOM 2868 C C . ASP A 1 389 ? -6.314 -16.768 16.433 1.00 90.06 389 ASP A C 1
ATOM 2870 O O . ASP A 1 389 ? -6.710 -15.881 17.196 1.00 90.06 389 ASP A O 1
ATOM 2874 N N . LEU A 1 390 ? -6.898 -17.029 15.261 1.00 91.19 390 LEU A N 1
ATOM 2875 C CA . LEU A 1 390 ? -8.003 -16.230 14.724 1.00 91.19 390 LEU A CA 1
ATOM 2876 C C . LEU A 1 390 ? -9.232 -16.275 15.640 1.00 91.19 390 LEU A C 1
ATOM 2878 O O . LEU A 1 390 ? -9.896 -15.255 15.833 1.00 91.19 390 LEU A O 1
ATOM 2882 N N . LEU A 1 391 ? -9.528 -17.443 16.218 1.00 92.31 391 LEU A N 1
ATOM 2883 C CA . LEU A 1 391 ? -10.674 -17.607 17.106 1.00 92.31 391 LEU A CA 1
ATOM 2884 C C . LEU A 1 391 ? -10.486 -16.774 18.376 1.00 92.31 391 LEU A C 1
ATOM 2886 O O . LEU A 1 391 ? -11.385 -16.009 18.731 1.00 92.31 391 LEU A O 1
ATOM 2890 N N . ARG A 1 392 ? -9.311 -16.856 19.011 1.00 92.56 392 ARG A N 1
ATOM 2891 C CA . ARG A 1 392 ? -8.973 -16.035 20.179 1.00 92.56 392 ARG A CA 1
ATOM 2892 C C . ARG A 1 392 ? -9.038 -14.545 19.854 1.00 92.56 392 ARG A C 1
ATOM 2894 O O . ARG A 1 392 ? -9.687 -13.809 20.584 1.00 92.56 392 ARG A O 1
ATOM 2901 N N . ARG A 1 393 ? -8.455 -14.094 18.736 1.00 93.81 393 ARG A N 1
ATOM 2902 C CA . ARG A 1 393 ? -8.503 -12.674 18.333 1.00 93.81 393 ARG A CA 1
ATOM 2903 C C . ARG A 1 393 ? -9.937 -12.183 18.096 1.00 93.81 393 ARG A C 1
ATOM 2905 O O . ARG A 1 393 ? -10.281 -11.086 18.526 1.00 93.81 393 ARG A O 1
ATOM 2912 N N . SER A 1 394 ? -10.802 -13.008 17.502 1.00 93.25 394 SER A N 1
ATOM 2913 C CA . SER A 1 394 ? -12.229 -12.688 17.346 1.00 93.25 394 SER A CA 1
ATOM 2914 C C . SER A 1 394 ? -12.977 -12.611 18.685 1.00 93.25 394 SER A C 1
ATOM 2916 O O . SER A 1 394 ? -13.880 -11.784 18.846 1.00 93.25 394 SER A O 1
ATOM 2918 N N . GLN A 1 395 ? -12.647 -13.483 19.641 1.00 94.19 395 GLN A N 1
ATOM 2919 C CA . GLN A 1 395 ? -13.220 -13.443 20.990 1.00 94.19 395 GLN A CA 1
ATOM 2920 C C . GLN A 1 395 ? -12.740 -12.207 21.757 1.00 94.19 395 GLN A C 1
ATOM 2922 O O . GLN A 1 395 ? -13.558 -11.515 22.362 1.00 94.19 395 GLN A O 1
ATOM 2927 N N . ASP A 1 396 ? -11.448 -11.887 21.668 1.00 95.00 396 ASP A N 1
ATOM 2928 C CA . ASP A 1 396 ? -10.853 -10.701 22.281 1.00 95.00 396 ASP A CA 1
ATOM 2929 C C . ASP A 1 396 ? -11.511 -9.424 21.755 1.00 95.00 396 ASP A C 1
ATOM 2931 O O . ASP A 1 396 ? -11.935 -8.603 22.564 1.00 95.00 396 ASP A O 1
ATOM 2935 N N . HIS A 1 397 ? -11.668 -9.295 20.431 1.00 96.38 397 HIS A N 1
ATOM 2936 C CA . HIS A 1 397 ? -12.391 -8.197 19.771 1.00 96.38 397 HIS A CA 1
ATOM 2937 C C . HIS A 1 397 ? -13.790 -7.999 20.358 1.00 96.38 397 HIS A C 1
ATOM 2939 O O . HIS A 1 397 ? -14.122 -6.929 20.865 1.00 96.38 397 HIS A O 1
ATOM 2945 N N . THR A 1 398 ? -14.581 -9.075 20.388 1.00 97.12 398 THR A N 1
ATOM 2946 C CA . THR A 1 398 ? -15.948 -9.049 20.930 1.00 97.12 398 THR A CA 1
ATOM 2947 C C . THR A 1 398 ? -15.949 -8.650 22.411 1.00 97.12 398 THR A C 1
ATOM 2949 O O . THR A 1 398 ? -16.780 -7.859 22.853 1.00 97.12 398 THR A O 1
ATOM 2952 N N . GLY A 1 399 ? -14.985 -9.152 23.187 1.00 97.06 399 GLY A N 1
ATOM 2953 C CA . GLY A 1 399 ? -14.831 -8.809 24.597 1.00 97.06 399 GLY A CA 1
ATOM 2954 C C . GLY A 1 399 ? -14.348 -7.376 24.848 1.00 97.06 399 GLY A C 1
ATOM 2955 O O . GLY A 1 399 ? -14.600 -6.848 25.928 1.00 97.06 399 GLY A O 1
ATOM 2956 N N . ILE A 1 400 ? -13.633 -6.743 23.910 1.00 97.94 400 ILE A N 1
ATOM 2957 C CA . ILE A 1 400 ? -13.292 -5.310 23.982 1.00 97.94 400 ILE A CA 1
ATOM 2958 C C . ILE A 1 400 ? -14.556 -4.488 23.745 1.00 97.94 400 ILE A C 1
ATOM 2960 O O . ILE A 1 400 ? -14.853 -3.609 24.546 1.00 97.94 400 ILE A O 1
ATOM 2964 N N . LEU A 1 401 ? -15.330 -4.806 22.703 1.00 98.25 401 LEU A N 1
ATOM 2965 C CA . LEU A 1 401 ? -16.569 -4.086 22.394 1.00 98.25 401 LEU A CA 1
ATOM 2966 C C . LEU A 1 401 ? -17.607 -4.189 23.510 1.00 98.25 401 LEU A C 1
ATOM 2968 O O . LEU A 1 401 ? -18.256 -3.197 23.827 1.00 98.25 401 LEU A O 1
ATOM 2972 N N . HIS A 1 402 ? -17.717 -5.351 24.156 1.00 97.88 402 HIS A N 1
ATOM 2973 C CA . HIS A 1 402 ? -18.548 -5.499 25.349 1.00 97.88 402 HIS A CA 1
ATOM 2974 C C . HIS A 1 402 ? -18.107 -4.548 26.471 1.00 97.88 402 HIS A C 1
ATOM 2976 O O . HIS A 1 402 ? -18.934 -3.860 27.056 1.00 97.88 402 HIS A O 1
ATOM 2982 N N . ALA A 1 403 ? -16.803 -4.475 26.764 1.00 97.69 403 ALA A N 1
ATOM 2983 C CA . ALA A 1 403 ? -16.287 -3.558 27.781 1.00 97.69 403 ALA A CA 1
ATOM 2984 C C . ALA A 1 403 ? -16.512 -2.085 27.397 1.00 97.69 403 ALA A C 1
ATOM 2986 O O . ALA A 1 403 ? -16.846 -1.273 28.254 1.00 97.69 403 ALA A O 1
ATOM 2987 N N . ILE A 1 404 ? -16.355 -1.743 26.113 1.00 98.25 404 ILE A N 1
ATOM 2988 C CA . ILE A 1 404 ? -16.647 -0.402 25.593 1.00 98.25 404 ILE A CA 1
ATOM 2989 C C . ILE A 1 404 ? -18.129 -0.072 25.802 1.00 98.25 404 ILE A C 1
ATOM 2991 O O . ILE A 1 404 ? -18.438 1.023 26.259 1.00 98.25 404 ILE A O 1
ATOM 2995 N N . ALA A 1 405 ? -19.051 -0.992 25.516 1.00 97.75 405 ALA A N 1
ATOM 2996 C CA . ALA A 1 405 ? -20.478 -0.764 25.734 1.00 97.75 405 ALA A CA 1
ATOM 2997 C C . ALA A 1 405 ? -20.801 -0.496 27.215 1.00 97.75 405 ALA A C 1
ATOM 2999 O O . ALA A 1 405 ? -21.383 0.539 27.534 1.00 97.75 405 ALA A O 1
ATOM 3000 N N . GLU A 1 406 ? -20.325 -1.358 28.116 1.00 96.81 406 GLU A N 1
ATOM 3001 C CA . GLU A 1 406 ? -20.506 -1.192 29.565 1.00 96.81 406 GLU A CA 1
ATOM 3002 C C . GLU A 1 406 ? -19.927 0.136 30.076 1.00 96.81 406 GLU A C 1
ATOM 3004 O O . GLU A 1 406 ? -20.587 0.859 30.821 1.00 96.81 406 GLU A O 1
ATOM 3009 N N . GLY A 1 407 ? -18.721 0.510 29.635 1.00 97.06 407 GLY A N 1
ATOM 3010 C CA . GLY A 1 407 ? -18.114 1.786 30.021 1.00 97.06 407 GLY A CA 1
ATOM 3011 C C . GLY A 1 407 ? -18.906 2.998 29.531 1.00 97.06 407 GLY A C 1
ATOM 3012 O O . GLY A 1 407 ? -19.065 3.969 30.268 1.00 97.06 407 GLY A O 1
ATOM 3013 N N . GLY A 1 408 ? -19.476 2.930 28.324 1.00 96.69 408 GLY A N 1
ATOM 3014 C CA . GLY A 1 408 ? -20.370 3.967 27.809 1.00 96.69 408 GLY A CA 1
ATOM 3015 C C . GLY A 1 408 ? -21.606 4.159 28.692 1.00 96.69 408 GLY A C 1
ATOM 3016 O O . GLY A 1 408 ? -21.959 5.295 29.015 1.00 96.69 408 GLY A O 1
ATOM 3017 N N . HIS A 1 409 ? -22.222 3.063 29.145 1.00 96.44 409 HIS A N 1
ATOM 3018 C CA . HIS A 1 409 ? -23.361 3.107 30.068 1.00 96.44 409 HIS A CA 1
ATOM 3019 C C . HIS A 1 409 ? -22.980 3.631 31.456 1.00 96.44 409 HIS A C 1
ATOM 3021 O O . HIS A 1 409 ? -23.716 4.447 32.010 1.00 96.44 409 HIS A O 1
ATOM 3027 N N . GLN A 1 410 ? -21.823 3.236 31.999 1.00 96.00 410 GLN A N 1
ATOM 3028 C CA . GLN A 1 410 ? -21.309 3.755 33.277 1.00 96.00 410 GLN A CA 1
ATOM 3029 C C . GLN A 1 410 ? -21.058 5.268 33.232 1.00 96.00 410 GLN A C 1
ATOM 3031 O O . GLN A 1 410 ? -21.354 5.976 34.193 1.00 96.00 410 GLN A O 1
ATOM 3036 N N . LEU A 1 411 ? -20.599 5.781 32.088 1.00 95.31 411 LEU A N 1
ATOM 3037 C CA . LEU A 1 411 ? -20.438 7.215 31.826 1.00 95.31 411 LEU A CA 1
ATOM 3038 C C . LEU A 1 411 ? -21.771 7.942 31.544 1.00 95.31 411 LEU A C 1
ATOM 3040 O O . LEU A 1 411 ? -21.779 9.146 31.277 1.00 95.31 411 LEU A O 1
ATOM 3044 N N . GLY A 1 412 ? -22.908 7.237 31.573 1.00 94.12 412 GLY A N 1
ATOM 3045 C CA . GLY A 1 412 ? -24.233 7.794 31.289 1.00 94.12 412 GLY A CA 1
ATOM 3046 C C . GLY A 1 412 ? -24.457 8.160 29.817 1.00 94.12 412 GLY A C 1
ATOM 3047 O O . GLY A 1 412 ? -25.352 8.952 29.502 1.00 94.12 412 GLY A O 1
ATOM 3048 N N . MET A 1 413 ? -23.644 7.620 28.907 1.00 94.81 413 MET A N 1
ATOM 3049 C CA . MET A 1 413 ? -23.755 7.837 27.466 1.00 94.81 413 MET A CA 1
ATOM 3050 C C . MET A 1 413 ? -24.687 6.804 26.829 1.00 94.81 413 MET A C 1
ATOM 3052 O O . MET A 1 413 ? -24.898 5.717 27.360 1.00 94.81 413 MET A O 1
ATOM 3056 N N . ARG A 1 414 ? -25.232 7.137 25.653 1.00 95.38 414 ARG A N 1
ATOM 3057 C CA . ARG A 1 414 ? -25.893 6.136 24.808 1.00 95.38 414 ARG A CA 1
ATOM 3058 C C . ARG A 1 414 ? -24.849 5.386 24.004 1.00 95.38 414 ARG A C 1
ATOM 3060 O O . ARG A 1 414 ? -23.890 5.996 23.526 1.00 95.38 414 ARG A O 1
ATOM 3067 N N . VAL A 1 415 ? -25.096 4.106 23.786 1.00 96.88 415 VAL A N 1
ATOM 3068 C CA . VAL A 1 415 ? -24.204 3.205 23.068 1.00 96.88 415 VAL A CA 1
ATOM 3069 C C . VAL A 1 415 ? -24.840 2.752 21.757 1.00 96.88 415 VAL A C 1
ATOM 3071 O O . VAL A 1 415 ? -26.053 2.579 21.632 1.00 96.88 415 VAL A O 1
ATOM 3074 N N . TRP A 1 416 ? -24.000 2.580 20.746 1.00 96.62 416 TRP A N 1
ATOM 3075 C CA . TRP A 1 416 ? -24.298 1.820 19.543 1.00 96.62 416 TRP A CA 1
ATOM 3076 C C . TRP A 1 416 ? -23.170 0.821 19.303 1.00 96.62 416 TRP A C 1
ATOM 3078 O O . TRP A 1 416 ? -22.005 1.134 19.529 1.00 96.62 416 TRP A O 1
ATOM 3088 N N . ILE A 1 417 ? -23.521 -0.370 18.831 1.00 97.25 417 ILE A N 1
ATOM 3089 C CA . ILE A 1 417 ? -22.573 -1.406 18.412 1.00 97.25 417 ILE A CA 1
ATOM 3090 C C . ILE A 1 417 ? -22.825 -1.667 16.931 1.00 97.25 417 ILE A C 1
ATOM 3092 O O . ILE A 1 417 ? -23.986 -1.739 16.516 1.00 97.25 417 ILE A O 1
ATOM 3096 N N . GLY A 1 418 ? -21.767 -1.802 16.135 1.00 95.50 418 GLY A N 1
ATOM 3097 C CA . GLY A 1 418 ? -21.865 -2.032 14.695 1.00 95.50 418 GLY A CA 1
ATOM 3098 C C . GLY A 1 418 ? -22.798 -3.199 14.355 1.00 95.50 418 GLY A C 1
ATOM 3099 O O . GLY A 1 418 ? -22.828 -4.214 15.050 1.00 95.50 418 GLY A O 1
ATOM 3100 N N . ARG A 1 419 ? -23.589 -3.087 13.279 1.00 92.06 419 ARG A N 1
ATOM 3101 C CA . ARG A 1 419 ? -24.638 -4.087 12.963 1.00 92.06 419 ARG A CA 1
ATOM 3102 C C . ARG A 1 419 ? -24.103 -5.512 12.824 1.00 92.06 419 ARG A C 1
ATOM 3104 O O . ARG A 1 419 ? -24.787 -6.457 13.204 1.00 92.06 419 ARG A O 1
ATOM 3111 N N . GLN A 1 420 ? -22.902 -5.658 12.269 1.00 91.75 420 GLN A N 1
ATOM 3112 C CA . GLN A 1 420 ? -22.243 -6.959 12.125 1.00 91.75 420 GLN A CA 1
ATOM 3113 C C . GLN A 1 420 ? -21.815 -7.513 13.492 1.00 91.75 420 GLN A C 1
ATOM 3115 O O . GLN A 1 420 ? -22.003 -8.694 13.784 1.00 91.75 420 GLN A O 1
ATOM 3120 N N . GLU A 1 421 ? -21.336 -6.629 14.365 1.00 95.38 421 GLU A N 1
ATOM 3121 C CA . GLU A 1 421 ? -20.832 -6.950 15.698 1.00 95.38 421 GLU A CA 1
ATOM 3122 C C . GLU A 1 421 ? -21.947 -7.377 16.662 1.00 95.38 421 GLU A C 1
ATOM 3124 O O . GLU A 1 421 ? -21.750 -8.286 17.465 1.00 95.38 421 GLU A O 1
ATOM 3129 N N . GLN A 1 422 ? -23.158 -6.821 16.528 1.00 94.69 422 GLN A N 1
ATOM 3130 C CA . GLN A 1 422 ? -24.308 -7.158 17.385 1.00 94.69 422 GLN A CA 1
ATOM 3131 C C . GLN A 1 422 ? -24.662 -8.655 17.391 1.00 94.69 422 GLN A C 1
ATOM 3133 O O . GLN A 1 422 ? -25.195 -9.154 18.380 1.00 94.69 422 GLN A O 1
ATOM 3138 N N . THR A 1 423 ? -24.367 -9.378 16.307 1.00 94.62 423 THR A N 1
ATOM 3139 C CA . THR A 1 423 ? -24.664 -10.817 16.183 1.00 94.62 423 THR A CA 1
ATOM 3140 C C . THR A 1 423 ? -23.581 -11.725 16.774 1.00 94.62 423 THR A C 1
ATOM 3142 O O . THR A 1 423 ? -23.764 -12.944 16.832 1.00 94.62 423 THR A O 1
ATOM 3145 N N . ARG A 1 424 ? -22.450 -11.164 17.225 1.00 94.44 424 ARG A N 1
ATOM 3146 C CA . ARG A 1 424 ? -21.362 -11.941 17.828 1.00 94.44 424 ARG A CA 1
ATOM 3147 C C . ARG A 1 424 ? -21.736 -12.413 19.228 1.00 94.44 424 ARG A C 1
ATOM 3149 O O . ARG A 1 424 ? -22.449 -11.737 19.963 1.00 94.44 424 ARG A O 1
ATOM 3156 N N . ARG A 1 425 ? -21.241 -13.593 19.605 1.00 93.50 425 ARG A N 1
ATOM 3157 C CA . ARG A 1 425 ? -21.496 -14.195 20.920 1.00 93.50 425 ARG A CA 1
ATOM 3158 C C . ARG A 1 425 ? -20.563 -13.636 21.984 1.00 93.50 425 ARG A C 1
ATOM 3160 O O . ARG A 1 425 ? -19.351 -13.624 21.786 1.00 93.50 425 ARG A O 1
ATOM 3167 N N . VAL A 1 426 ? -21.128 -13.294 23.137 1.00 91.25 426 VAL A N 1
ATOM 3168 C CA . VAL A 1 426 ? -20.391 -12.886 24.335 1.00 91.25 426 VAL A CA 1
ATOM 3169 C C . VAL A 1 426 ? -21.015 -13.543 25.566 1.00 91.25 426 VAL A C 1
ATOM 3171 O O . VAL A 1 426 ? -22.208 -13.407 25.836 1.00 91.25 426 VAL A O 1
ATOM 3174 N N . GLY A 1 427 ? -20.223 -14.337 26.291 1.00 86.81 427 GLY A N 1
ATOM 3175 C CA . GLY A 1 427 ? -20.740 -15.168 27.381 1.00 86.81 427 GLY A CA 1
ATOM 3176 C C . GLY A 1 427 ? -21.871 -16.095 26.913 1.00 86.81 427 GLY A C 1
ATOM 3177 O O . GLY A 1 427 ? -21.674 -16.917 26.018 1.00 86.81 427 GLY A O 1
ATOM 3178 N N . ALA A 1 428 ? -23.051 -15.960 27.525 1.00 85.44 428 ALA A N 1
ATOM 3179 C CA . ALA A 1 428 ? -24.244 -16.744 27.190 1.00 85.44 428 ALA A CA 1
ATOM 3180 C C . ALA A 1 428 ? -25.172 -16.078 26.149 1.00 85.44 428 ALA A C 1
ATOM 3182 O O . ALA A 1 428 ? -26.115 -16.725 25.694 1.00 85.44 428 ALA A O 1
ATOM 3183 N N . GLY A 1 429 ? -24.926 -14.815 25.784 1.00 92.75 429 GLY A N 1
ATOM 3184 C CA . GLY A 1 429 ? -25.797 -14.011 24.921 1.00 92.75 429 GLY A CA 1
ATOM 3185 C C . GLY A 1 429 ? -25.107 -13.504 23.656 1.00 92.75 429 GLY A C 1
ATOM 3186 O O . GLY A 1 429 ? -24.017 -13.952 23.278 1.00 92.75 429 GLY A O 1
ATOM 3187 N N . LEU A 1 430 ? -25.770 -12.569 22.985 1.00 95.69 430 LEU A N 1
ATOM 3188 C CA . LEU A 1 430 ? -25.237 -11.811 21.860 1.00 95.69 430 LEU A CA 1
ATOM 3189 C C . LEU A 1 430 ? -24.744 -10.443 22.329 1.00 95.69 430 LEU A C 1
ATOM 3191 O O . LEU A 1 430 ? -25.256 -9.875 23.288 1.00 95.69 430 LEU A O 1
ATOM 3195 N N . LEU A 1 431 ? -23.773 -9.876 21.622 1.00 94.94 431 LEU A N 1
ATOM 3196 C CA . LEU A 1 431 ? -23.240 -8.557 21.950 1.00 94.94 431 LEU A CA 1
ATOM 3197 C C . LEU A 1 431 ? -24.315 -7.460 21.837 1.00 94.94 431 LEU A C 1
ATOM 3199 O O . LEU A 1 431 ? -24.334 -6.527 22.633 1.00 94.94 431 LEU A O 1
ATOM 3203 N N . GLY A 1 432 ? -25.263 -7.598 20.904 1.00 94.00 432 GLY A N 1
ATOM 3204 C CA . GLY A 1 432 ? -26.411 -6.695 20.785 1.00 94.00 432 GLY A CA 1
ATOM 3205 C C . GLY A 1 432 ? -27.410 -6.767 21.948 1.00 94.00 432 GLY A C 1
ATOM 3206 O O . GLY A 1 432 ? -28.248 -5.868 22.073 1.00 94.00 432 GLY A O 1
ATOM 3207 N N . ASP A 1 433 ? -27.332 -7.790 22.806 1.00 94.62 433 ASP A N 1
ATOM 3208 C CA . ASP A 1 433 ? -28.207 -7.921 23.977 1.00 94.62 433 ASP A CA 1
ATOM 3209 C C . ASP A 1 433 ? -27.847 -6.904 25.072 1.00 94.62 433 ASP A C 1
ATOM 3211 O O . ASP A 1 433 ? -28.726 -6.532 25.847 1.00 94.62 433 ASP A O 1
ATOM 3215 N N . VAL A 1 434 ? -26.601 -6.403 25.072 1.00 94.19 434 VAL A N 1
ATOM 3216 C CA . VAL A 1 434 ? -26.095 -5.358 25.987 1.00 94.19 434 VAL A CA 1
ATOM 3217 C C . VAL A 1 434 ? -26.791 -4.013 25.757 1.00 94.19 434 VAL A C 1
ATOM 3219 O O . VAL A 1 434 ? -26.952 -3.228 26.684 1.00 94.19 434 VAL A O 1
ATOM 3222 N N . LEU A 1 435 ? -27.234 -3.740 24.526 1.00 94.19 435 LEU A N 1
ATOM 3223 C CA . LEU A 1 435 ? -27.913 -2.490 24.183 1.00 94.19 435 LEU A CA 1
ATOM 3224 C C . LEU A 1 435 ? -29.312 -2.423 24.806 1.00 94.19 435 LEU A C 1
ATOM 3226 O O . LEU A 1 435 ? -30.040 -3.417 24.831 1.00 94.19 435 LEU A O 1
ATOM 3230 N N . ASP A 1 436 ? -29.744 -1.234 25.217 1.00 90.62 436 ASP A N 1
ATOM 3231 C CA . ASP A 1 436 ? -31.130 -1.028 25.627 1.00 90.62 436 ASP A CA 1
ATOM 3232 C C . ASP A 1 436 ? -32.093 -0.973 24.418 1.00 90.62 436 ASP A C 1
ATOM 3234 O O . ASP A 1 436 ? -31.714 -0.837 23.248 1.00 90.62 436 ASP A O 1
ATOM 3238 N N . ASP A 1 437 ? -33.395 -1.079 24.679 1.00 87.50 437 ASP A N 1
ATOM 3239 C CA . ASP A 1 437 ? -34.419 -1.054 23.629 1.00 87.50 437 ASP A CA 1
ATOM 3240 C C . ASP A 1 437 ? -34.468 0.260 22.831 1.00 87.50 437 ASP A C 1
ATOM 3242 O O . ASP A 1 437 ? -34.908 0.282 21.677 1.00 87.50 437 ASP A O 1
ATOM 3246 N N . SER A 1 438 ? -34.060 1.370 23.444 1.00 87.50 438 SER A N 1
ATOM 3247 C CA . SER A 1 438 ? -33.992 2.682 22.804 1.00 87.50 438 SER A CA 1
ATOM 3248 C C . SER A 1 438 ? -32.755 2.824 21.911 1.00 87.50 438 SER A C 1
ATOM 3250 O O . SER A 1 438 ? -32.834 3.483 20.874 1.00 87.50 438 SER A O 1
ATOM 3252 N N . GLU A 1 439 ? -31.647 2.185 22.283 1.00 92.06 439 GLU A N 1
ATOM 3253 C CA . GLU A 1 439 ? -30.377 2.110 21.563 1.00 92.06 439 GLU A CA 1
ATOM 3254 C C . GLU A 1 439 ? -30.497 1.199 20.346 1.00 92.06 439 GLU A C 1
ATOM 3256 O O . GLU A 1 439 ? -30.126 1.601 19.242 1.00 92.06 439 GLU A O 1
ATOM 3261 N N . ARG A 1 440 ? -31.154 0.040 20.492 1.00 86.12 440 ARG A N 1
ATOM 3262 C CA . ARG A 1 440 ? -31.462 -0.864 19.369 1.00 86.12 440 ARG A CA 1
ATOM 3263 C C . ARG A 1 440 ? -32.302 -0.203 18.271 1.00 86.12 440 ARG A C 1
ATOM 3265 O O . ARG A 1 440 ? -32.193 -0.565 17.102 1.00 86.12 440 ARG A O 1
ATOM 3272 N N . ARG A 1 441 ? -33.146 0.769 18.636 1.00 83.81 441 ARG A N 1
ATOM 3273 C CA . ARG A 1 441 ? -34.005 1.534 17.709 1.00 83.81 441 ARG A CA 1
ATOM 3274 C C . ARG A 1 441 ? -33.464 2.932 17.393 1.00 83.81 441 ARG A C 1
ATOM 3276 O O . ARG A 1 441 ? -34.175 3.730 16.778 1.00 83.81 441 ARG A O 1
ATOM 3283 N N . ALA A 1 442 ? -32.253 3.265 17.836 1.00 82.94 442 ALA A N 1
ATOM 3284 C CA . ALA A 1 442 ? -31.704 4.600 17.665 1.00 82.94 442 ALA A CA 1
ATOM 3285 C C . ALA A 1 442 ? -31.453 4.927 16.185 1.00 82.94 442 ALA A C 1
ATOM 3287 O O . ALA A 1 442 ? -30.989 4.098 15.405 1.00 82.94 442 ALA A O 1
ATOM 3288 N N . SER A 1 443 ? -31.735 6.175 15.806 1.00 83.88 443 SER A N 1
ATOM 3289 C CA . SER A 1 443 ? -31.365 6.706 14.495 1.00 83.88 443 SER A CA 1
ATOM 3290 C C . SER A 1 443 ? -30.013 7.409 14.581 1.00 83.88 443 SER A C 1
ATOM 3292 O O . SER A 1 443 ? -29.871 8.406 15.293 1.00 83.88 443 SER A O 1
ATOM 3294 N N . LEU A 1 444 ? -29.038 6.918 13.814 1.00 88.38 444 LEU A N 1
ATOM 3295 C CA . LEU A 1 444 ? -27.692 7.497 13.717 1.00 88.38 444 LEU A CA 1
ATOM 3296 C C . LEU A 1 444 ? -27.659 8.817 12.930 1.00 88.38 444 LEU A C 1
ATOM 3298 O O . LEU A 1 444 ? -26.656 9.525 12.962 1.00 88.38 444 LEU A O 1
ATOM 3302 N N . ALA A 1 445 ? -28.768 9.201 12.284 1.00 87.00 445 ALA A N 1
ATOM 3303 C CA . ALA A 1 445 ? -28.882 10.465 11.551 1.00 87.00 445 ALA A CA 1
ATOM 3304 C C . ALA A 1 445 ? -28.692 11.703 12.448 1.00 87.00 445 ALA A C 1
ATOM 3306 O O . ALA A 1 445 ? -28.377 12.781 11.952 1.00 87.00 445 ALA A O 1
ATOM 3307 N N . GLY A 1 446 ? -28.881 11.550 13.766 1.00 83.12 446 GLY A N 1
ATOM 3308 C CA . GLY A 1 446 ? -28.600 12.594 14.754 1.00 83.12 446 GLY A CA 1
ATOM 3309 C C . GLY A 1 446 ? -27.115 12.764 15.103 1.00 83.12 446 GLY A C 1
ATOM 3310 O O . GLY A 1 446 ? -26.801 13.667 15.873 1.00 83.12 446 GLY A O 1
ATOM 3311 N N . ILE A 1 447 ? -26.235 11.901 14.583 1.00 85.81 447 ILE A N 1
ATOM 3312 C CA . ILE A 1 447 ? -24.773 11.967 14.745 1.00 85.81 447 ILE A CA 1
ATOM 3313 C C . ILE A 1 447 ? -24.135 12.450 13.438 1.00 85.81 447 ILE A C 1
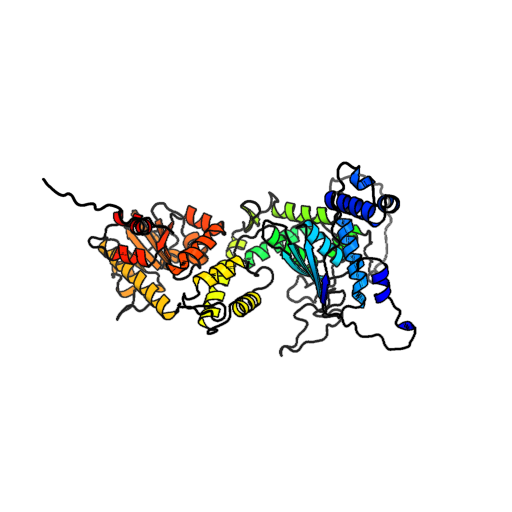ATOM 3315 O O . ILE A 1 447 ? -23.402 13.429 13.433 1.00 85.81 447 ILE A O 1
ATOM 3319 N N . SER A 1 448 ? -24.435 11.790 12.314 1.00 87.69 448 SER A N 1
ATOM 3320 C CA . SER A 1 448 ? -23.973 12.196 10.981 1.00 87.69 448 SER A CA 1
ATOM 3321 C C . SER A 1 448 ? -24.939 11.725 9.895 1.00 87.69 448 SER A C 1
ATOM 3323 O O . SER A 1 448 ? -25.706 10.779 10.080 1.00 87.69 448 SER A O 1
ATOM 3325 N N . ARG A 1 449 ? -24.879 12.367 8.722 1.00 87.75 449 ARG A N 1
ATOM 3326 C CA . ARG A 1 449 ? -25.653 11.966 7.534 1.00 87.75 449 ARG A CA 1
ATOM 3327 C C . ARG A 1 449 ? -25.164 10.647 6.927 1.00 87.75 449 ARG A C 1
ATOM 3329 O O . ARG A 1 449 ? -25.950 9.971 6.269 1.00 87.75 449 ARG A O 1
ATOM 3336 N N . ALA A 1 450 ? -23.912 10.260 7.178 1.00 90.19 450 ALA A N 1
ATOM 3337 C CA . ALA A 1 450 ? -23.321 8.992 6.742 1.00 90.19 450 ALA A CA 1
ATOM 3338 C C . ALA A 1 450 ? -23.802 7.814 7.617 1.00 90.19 450 ALA A C 1
ATOM 3340 O O . ALA A 1 450 ? -23.026 7.158 8.306 1.00 90.19 450 ALA A O 1
ATOM 3341 N N . THR A 1 451 ? -25.118 7.588 7.654 1.00 91.62 451 THR A N 1
ATOM 3342 C CA . THR A 1 451 ? -25.741 6.634 8.592 1.00 91.62 451 THR A CA 1
ATOM 3343 C C . THR A 1 451 ? -25.356 5.179 8.339 1.00 91.62 451 THR A C 1
ATOM 3345 O O . THR A 1 451 ? -25.271 4.413 9.295 1.00 91.62 451 THR A O 1
ATOM 3348 N N . GLU A 1 452 ? -25.104 4.798 7.086 1.00 91.88 452 GLU A N 1
ATOM 3349 C CA . GLU A 1 452 ? -24.659 3.447 6.729 1.00 91.88 452 GLU A CA 1
ATOM 3350 C C . GLU A 1 452 ? -23.231 3.184 7.216 1.00 91.88 452 GLU A C 1
ATOM 3352 O O . GLU A 1 452 ? -22.989 2.156 7.846 1.00 91.88 452 GLU A O 1
ATOM 3357 N N . ASP A 1 453 ? -22.316 4.138 7.014 1.00 93.81 453 ASP A N 1
ATOM 3358 C CA . ASP A 1 453 ? -20.938 4.033 7.501 1.00 93.81 453 ASP A CA 1
ATOM 3359 C C . ASP A 1 453 ? -20.883 4.056 9.035 1.00 93.81 453 ASP A C 1
ATOM 3361 O O . ASP A 1 453 ? -20.197 3.229 9.627 1.00 93.81 453 ASP A O 1
ATOM 3365 N N . LEU A 1 454 ? -21.672 4.918 9.695 1.00 93.38 454 LEU A N 1
ATOM 3366 C CA . LEU A 1 454 ? -21.803 4.907 11.160 1.00 93.38 454 LEU A CA 1
ATOM 3367 C C . LEU A 1 454 ? -22.367 3.582 11.685 1.00 93.38 454 LEU A C 1
ATOM 3369 O O . LEU A 1 454 ? -21.943 3.104 12.731 1.00 93.38 454 LEU A O 1
ATOM 3373 N N . ALA A 1 455 ? -23.318 2.967 10.978 1.00 94.06 455 ALA A N 1
ATOM 3374 C CA . ALA A 1 455 ? -23.880 1.681 11.387 1.00 94.06 455 ALA A CA 1
ATOM 3375 C C . ALA A 1 455 ? -22.856 0.533 11.320 1.00 94.06 455 ALA A C 1
ATOM 3377 O O . ALA A 1 455 ? -23.099 -0.520 11.921 1.00 94.06 455 ALA A O 1
ATOM 3378 N N . ALA A 1 456 ? -21.754 0.731 10.593 1.00 95.12 456 ALA A N 1
ATOM 3379 C CA . ALA A 1 456 ? -20.644 -0.201 10.457 1.00 95.12 456 ALA A CA 1
ATOM 3380 C C . ALA A 1 456 ? -19.456 0.102 11.387 1.00 95.12 456 ALA A C 1
ATOM 3382 O O . ALA A 1 456 ? -18.553 -0.722 11.438 1.00 95.12 456 ALA A O 1
ATOM 3383 N N . VAL A 1 457 ? -19.451 1.232 12.105 1.00 96.81 457 VAL A N 1
ATOM 3384 C CA . VAL A 1 457 ? -18.451 1.507 13.153 1.00 96.81 457 VAL A CA 1
ATOM 3385 C C . VAL A 1 457 ? -18.656 0.519 14.299 1.00 96.81 457 VAL A C 1
ATOM 3387 O O . VAL A 1 457 ? -19.797 0.306 14.727 1.00 96.81 457 VAL A O 1
ATOM 3390 N N . ASP A 1 458 ? -17.572 -0.075 14.796 1.00 97.75 458 ASP A N 1
ATOM 3391 C CA . ASP A 1 458 ? -17.646 -1.188 15.749 1.00 97.75 458 ASP A CA 1
ATOM 3392 C C . ASP A 1 458 ? -18.359 -0.811 17.053 1.00 97.75 458 ASP A C 1
ATOM 3394 O O . ASP A 1 458 ? -19.220 -1.556 17.534 1.00 97.75 458 ASP A O 1
ATOM 3398 N N . GLY A 1 459 ? -18.045 0.363 17.607 1.00 97.62 459 GLY A N 1
ATOM 3399 C CA . GLY A 1 459 ? -18.687 0.902 18.802 1.00 97.62 459 GLY A CA 1
ATOM 3400 C C . GLY A 1 459 ? -18.808 2.421 18.758 1.00 97.62 459 GLY A C 1
ATOM 3401 O O . GLY A 1 459 ? -17.924 3.113 18.265 1.00 97.62 459 GLY A O 1
ATOM 3402 N N . ILE A 1 460 ? -19.901 2.970 19.285 1.00 97.50 460 ILE A N 1
ATOM 3403 C CA . ILE A 1 460 ? -20.097 4.418 19.385 1.00 97.50 460 ILE A CA 1
ATOM 3404 C C . ILE A 1 460 ? -20.658 4.755 20.758 1.00 97.50 460 ILE A C 1
ATOM 3406 O O . ILE A 1 460 ? -21.697 4.224 21.149 1.00 97.50 460 ILE A O 1
ATOM 3410 N N . TRP A 1 461 ? -20.032 5.704 21.446 1.00 97.25 461 TRP A N 1
ATOM 3411 C CA . TRP A 1 461 ? -20.670 6.426 22.544 1.00 97.25 461 TRP A CA 1
ATOM 3412 C C . TRP A 1 461 ? -21.175 7.754 22.031 1.00 97.25 461 TRP A C 1
ATOM 3414 O O . TRP A 1 461 ? -20.456 8.453 21.324 1.00 97.25 461 TRP A O 1
ATOM 3424 N N . TYR A 1 462 ? -22.391 8.148 22.384 1.00 94.81 462 TYR A N 1
ATOM 3425 C CA . TYR A 1 462 ? -22.893 9.443 21.956 1.00 94.81 462 TYR A CA 1
ATOM 3426 C C . TYR A 1 462 ? -23.842 10.075 22.960 1.00 94.81 462 TYR A C 1
ATOM 3428 O O . TYR A 1 462 ? -24.644 9.429 23.635 1.00 94.81 462 TYR A O 1
ATOM 3436 N N . THR A 1 463 ? -23.788 11.401 22.993 1.00 90.94 463 THR A N 1
ATOM 3437 C CA . THR A 1 463 ? -24.840 12.231 23.567 1.00 90.94 463 THR A CA 1
ATOM 3438 C C . THR A 1 463 ? -25.497 12.996 22.432 1.00 90.94 463 THR A C 1
ATOM 3440 O O . THR A 1 463 ? -24.826 13.712 21.688 1.00 90.94 463 THR A O 1
ATOM 3443 N N . ARG A 1 464 ? -26.817 12.837 22.282 1.00 79.62 464 ARG A N 1
ATOM 3444 C CA . ARG A 1 464 ? -27.579 13.426 21.170 1.00 79.62 464 ARG A CA 1
ATOM 3445 C C . ARG A 1 464 ? -27.273 14.918 21.010 1.00 79.62 464 ARG A C 1
ATOM 3447 O O . ARG A 1 464 ? -27.482 15.688 21.944 1.00 79.62 464 ARG A O 1
ATOM 3454 N N . GLY A 1 465 ? -26.811 15.297 19.817 1.00 77.12 465 GLY A N 1
ATOM 3455 C CA . GLY A 1 465 ? -26.529 16.684 19.445 1.00 77.12 465 GLY A CA 1
ATOM 3456 C C . GLY A 1 465 ? -25.360 17.342 20.185 1.00 77.12 465 GLY A C 1
ATOM 3457 O O . GLY A 1 465 ? -25.287 18.566 20.174 1.00 77.12 465 GLY A O 1
ATOM 3458 N N . LYS A 1 466 ? -24.487 16.575 20.859 1.00 87.00 466 LYS A N 1
ATOM 3459 C CA . LYS A 1 466 ? -23.325 17.124 21.579 1.00 87.00 466 LYS A CA 1
ATOM 3460 C C . LYS A 1 466 ? -21.996 16.564 21.089 1.00 87.00 466 LYS A C 1
ATOM 3462 O O . LYS A 1 466 ? -21.175 17.318 20.591 1.00 87.00 466 LYS A O 1
ATOM 3467 N N . VAL A 1 467 ? -21.775 15.268 21.289 1.00 93.81 467 VAL A N 1
ATOM 3468 C CA . VAL A 1 467 ? -20.494 14.605 21.022 1.00 93.81 467 VAL A CA 1
ATOM 3469 C C . VAL A 1 467 ? -20.736 13.127 20.750 1.00 93.81 467 VAL A C 1
ATOM 3471 O O . VAL A 1 467 ? -21.645 12.530 21.345 1.00 93.81 467 VAL A O 1
ATOM 3474 N N . ALA A 1 468 ? -19.926 12.547 19.872 1.00 95.44 468 ALA A N 1
ATOM 3475 C CA . ALA A 1 468 ? -19.829 11.113 19.679 1.00 95.44 468 ALA A CA 1
ATOM 3476 C C . ALA A 1 468 ? -18.362 10.658 19.671 1.00 95.44 468 ALA A C 1
ATOM 3478 O O . ALA A 1 468 ? -17.508 11.291 19.056 1.00 95.44 468 ALA A O 1
ATOM 3479 N N . PHE A 1 469 ? -18.101 9.544 20.347 1.00 97.38 469 PHE A N 1
ATOM 3480 C CA . PHE A 1 469 ? -16.824 8.844 20.406 1.00 97.38 469 PHE A CA 1
ATOM 3481 C C . PHE A 1 469 ? -16.981 7.570 19.577 1.00 97.38 469 PHE A C 1
ATOM 3483 O O . PHE A 1 469 ? -17.821 6.731 19.898 1.00 97.38 469 PHE A O 1
ATOM 3490 N N . LEU A 1 470 ? -16.243 7.459 18.479 1.00 97.69 470 LEU A N 1
ATOM 3491 C CA . LEU A 1 470 ? -16.324 6.360 17.521 1.00 97.69 470 LEU A CA 1
ATOM 3492 C C . LEU A 1 470 ? -15.126 5.445 17.751 1.00 97.69 470 LEU A C 1
ATOM 3494 O O . LEU A 1 470 ? -13.995 5.911 17.671 1.00 97.69 470 LEU A O 1
ATOM 3498 N N . PHE A 1 471 ? -15.364 4.168 18.014 1.00 98.44 471 PHE A N 1
ATOM 3499 C CA . PHE A 1 471 ? -14.337 3.172 18.291 1.00 98.44 471 PHE A CA 1
ATOM 3500 C C . PHE A 1 471 ? -14.248 2.179 17.138 1.00 98.44 471 PHE A C 1
ATOM 3502 O O . PHE A 1 471 ? -15.249 1.575 16.758 1.00 98.44 471 PHE A O 1
ATOM 3509 N N . GLU A 1 472 ? -13.034 1.999 16.635 1.00 98.12 472 GLU A N 1
ATOM 3510 C CA . GLU A 1 472 ? -12.642 0.970 15.673 1.00 98.12 472 GLU A CA 1
ATOM 3511 C C . GLU A 1 472 ? -11.663 0.033 16.373 1.00 98.12 472 GLU A C 1
ATOM 3513 O O . GLU A 1 472 ? -10.620 0.487 16.853 1.00 98.12 472 GLU A O 1
ATOM 3518 N N . VAL A 1 473 ? -12.012 -1.247 16.499 1.00 98.00 473 VAL A N 1
ATOM 3519 C CA . VAL A 1 473 ? -11.210 -2.230 17.232 1.00 98.00 473 VAL A CA 1
ATOM 3520 C C . VAL A 1 473 ? -10.518 -3.152 16.242 1.00 98.00 473 VAL A C 1
ATOM 3522 O O . VAL A 1 473 ? -11.133 -3.994 15.604 1.00 98.00 473 VAL A O 1
ATOM 3525 N N . GLU A 1 474 ? -9.199 -3.026 16.149 1.00 96.81 474 GLU A N 1
ATOM 3526 C CA . GLU A 1 474 ? -8.388 -3.748 15.178 1.00 96.81 474 GLU A CA 1
ATOM 3527 C C . GLU A 1 474 ? -7.332 -4.608 15.876 1.00 96.81 474 GLU A C 1
ATOM 3529 O O . GLU A 1 474 ? -6.451 -4.138 16.602 1.00 96.81 474 GLU A O 1
ATOM 3534 N N . TRP A 1 475 ? -7.395 -5.920 15.643 1.00 95.38 475 TRP A N 1
ATOM 3535 C CA . TRP A 1 475 ? -6.345 -6.844 16.090 1.00 95.38 475 TRP A CA 1
ATOM 3536 C C . TRP A 1 475 ? -5.215 -7.000 15.059 1.00 95.38 475 TRP A C 1
ATOM 3538 O O . TRP A 1 475 ? -4.157 -7.556 15.372 1.00 95.38 475 TRP A O 1
ATOM 3548 N N . THR A 1 476 ? -5.438 -6.501 13.843 1.00 96.81 476 THR A N 1
ATOM 3549 C CA . THR A 1 476 ? -4.435 -6.364 12.783 1.00 96.81 476 THR A CA 1
ATOM 3550 C C . THR A 1 476 ? -3.928 -4.919 12.724 1.00 96.81 476 THR A C 1
ATOM 3552 O O . THR A 1 476 ? -4.473 -4.029 13.371 1.00 96.81 476 THR A O 1
ATOM 3555 N N . ALA A 1 477 ? -2.881 -4.668 11.944 1.00 97.38 477 ALA A N 1
ATOM 3556 C CA . ALA A 1 477 ? -2.476 -3.334 11.514 1.00 97.38 477 ALA A CA 1
ATOM 3557 C C . ALA A 1 477 ? -3.014 -3.014 10.102 1.00 97.38 477 ALA A C 1
ATOM 3559 O O . ALA A 1 477 ? -2.375 -2.267 9.355 1.00 97.38 477 ALA A O 1
ATOM 3560 N N . MET A 1 478 ? -4.160 -3.588 9.708 1.00 97.12 478 MET A N 1
ATOM 3561 C CA . MET A 1 478 ? -4.828 -3.280 8.441 1.00 97.12 478 MET A CA 1
ATOM 3562 C C . MET A 1 478 ? -5.701 -2.035 8.603 1.00 97.12 478 MET A C 1
ATOM 3564 O O . MET A 1 478 ? -6.842 -2.098 9.048 1.00 97.12 478 MET A O 1
ATOM 3568 N N . LEU A 1 479 ? -5.138 -0.874 8.279 1.00 96.62 479 LEU A N 1
ATOM 3569 C CA . LEU A 1 479 ? -5.728 0.421 8.628 1.00 96.62 479 LEU A CA 1
ATOM 3570 C C . LEU A 1 479 ? -6.609 1.012 7.523 1.00 96.62 479 LEU A C 1
ATOM 3572 O O . LEU A 1 479 ? -7.292 2.013 7.744 1.00 96.62 479 LEU A O 1
ATOM 3576 N N . ALA A 1 480 ? -6.586 0.441 6.319 1.00 95.06 480 ALA A N 1
ATOM 3577 C CA . ALA A 1 480 ? -7.229 1.053 5.165 1.00 95.06 480 ALA A CA 1
ATOM 3578 C C . ALA A 1 480 ? -8.755 1.067 5.258 1.00 95.06 480 ALA A C 1
ATOM 3580 O O . ALA A 1 480 ? -9.382 2.059 4.888 1.00 95.06 480 ALA A O 1
ATOM 3581 N N . GLU A 1 481 ? -9.356 -0.017 5.745 1.00 93.81 481 GLU A N 1
ATOM 3582 C CA . GLU A 1 481 ? -10.809 -0.098 5.871 1.00 93.81 481 GLU A CA 1
ATOM 3583 C C . GLU A 1 481 ? -11.354 0.951 6.862 1.00 93.81 481 GLU A C 1
ATOM 3585 O O . GLU A 1 481 ? -12.191 1.759 6.439 1.00 93.81 481 GLU A O 1
ATOM 3590 N N . PRO A 1 482 ? -10.853 1.052 8.114 1.00 94.94 482 PRO A N 1
ATOM 3591 C CA . PRO A 1 482 ? -11.309 2.094 9.027 1.00 94.94 482 PRO A CA 1
ATOM 3592 C C . PRO A 1 482 ? -10.925 3.503 8.565 1.00 94.94 482 PRO A C 1
ATOM 3594 O O . PRO A 1 482 ? -11.794 4.374 8.494 1.00 94.94 482 PRO A O 1
ATOM 3597 N N . LEU A 1 483 ? -9.661 3.749 8.199 1.00 95.19 483 LEU A N 1
ATOM 3598 C CA . LEU A 1 483 ? -9.172 5.116 7.977 1.00 95.19 483 LEU A CA 1
ATOM 3599 C C . LEU A 1 483 ? -9.469 5.656 6.574 1.00 95.19 483 LEU A C 1
ATOM 3601 O O . LEU A 1 483 ? -9.877 6.807 6.432 1.00 95.19 483 LEU A O 1
ATOM 3605 N N . LEU A 1 484 ? -9.262 4.846 5.532 1.00 93.56 484 LEU A N 1
ATOM 3606 C CA . LEU A 1 484 ? -9.278 5.305 4.136 1.00 93.56 484 LEU A CA 1
ATOM 3607 C C . LEU A 1 484 ? -10.598 5.022 3.412 1.00 93.56 484 LEU A C 1
ATOM 3609 O O . LEU A 1 484 ? -10.848 5.613 2.362 1.00 93.56 484 LEU A O 1
ATOM 3613 N N . ARG A 1 485 ? -11.449 4.135 3.946 1.00 92.62 485 ARG A N 1
ATOM 3614 C CA . ARG A 1 485 ? -12.738 3.780 3.332 1.00 92.62 485 ARG A CA 1
ATOM 3615 C C . ARG A 1 485 ? -13.923 4.225 4.172 1.00 92.62 485 ARG A C 1
ATOM 3617 O O . ARG A 1 485 ? -14.663 5.107 3.737 1.00 92.62 485 ARG A O 1
ATOM 3624 N N . ARG A 1 486 ? -14.114 3.643 5.356 1.00 92.62 486 ARG A N 1
ATOM 3625 C CA . ARG A 1 486 ? -15.297 3.895 6.190 1.00 92.62 486 ARG A CA 1
ATOM 3626 C C . ARG A 1 486 ? -15.316 5.326 6.712 1.00 92.62 486 ARG A C 1
ATOM 3628 O O . ARG A 1 486 ? -16.211 6.096 6.369 1.00 92.62 486 ARG A O 1
ATOM 3635 N N . HIS A 1 487 ? -14.299 5.730 7.474 1.00 94.56 487 HIS A N 1
ATOM 3636 C CA . HIS A 1 487 ? -14.282 7.069 8.065 1.00 94.56 487 HIS A CA 1
ATOM 3637 C C . HIS A 1 487 ? -14.001 8.180 7.052 1.00 94.56 487 HIS A C 1
ATOM 3639 O O . HIS A 1 487 ? -14.383 9.316 7.312 1.00 94.56 487 HIS A O 1
ATOM 3645 N N . ALA A 1 488 ? -13.444 7.866 5.878 1.00 91.06 488 ALA A N 1
ATOM 3646 C CA . ALA A 1 488 ? -13.321 8.824 4.779 1.00 91.06 488 ALA A CA 1
ATOM 3647 C C . ALA A 1 488 ? -14.689 9.301 4.244 1.00 91.06 488 ALA A C 1
ATOM 3649 O O . ALA A 1 488 ? -14.799 10.417 3.737 1.00 91.06 488 ALA A O 1
ATOM 3650 N N . ARG A 1 489 ? -15.747 8.485 4.379 1.00 91.69 489 ARG A N 1
ATOM 3651 C CA . ARG A 1 489 ? -17.129 8.851 4.009 1.00 91.69 489 ARG A CA 1
ATOM 3652 C C . ARG A 1 489 ? -17.898 9.547 5.135 1.00 91.69 489 ARG A C 1
ATOM 3654 O O . ARG A 1 489 ? -18.934 10.164 4.884 1.00 91.69 489 ARG A O 1
ATOM 3661 N N . ILE A 1 490 ? -17.380 9.510 6.363 1.00 92.12 490 ILE A N 1
ATOM 3662 C CA . ILE A 1 490 ? -17.946 10.215 7.515 1.00 92.12 490 ILE A CA 1
ATOM 3663 C C . ILE A 1 490 ? -17.298 11.597 7.593 1.00 92.12 490 ILE A C 1
ATOM 3665 O O . ILE A 1 490 ? -16.165 11.729 8.056 1.00 92.12 490 ILE A O 1
ATOM 3669 N N . THR A 1 491 ? -18.033 12.630 7.172 1.00 88.56 491 THR A N 1
ATOM 3670 C CA . THR A 1 491 ? -17.551 14.019 7.177 1.00 88.56 491 THR A CA 1
ATOM 3671 C C . THR A 1 491 ? -16.907 14.389 8.523 1.00 88.56 491 THR A C 1
ATOM 3673 O O . THR A 1 491 ? -17.526 14.149 9.566 1.00 88.56 491 THR A O 1
ATOM 3676 N N . PRO A 1 492 ? -15.684 14.955 8.526 1.00 87.56 492 PRO A N 1
ATOM 3677 C CA . PRO A 1 492 ? -15.055 15.453 9.742 1.00 87.56 492 PRO A CA 1
ATOM 3678 C C . PRO A 1 492 ? -15.925 16.505 10.433 1.00 87.56 492 PRO A C 1
ATOM 3680 O O . PRO A 1 492 ? -16.451 17.411 9.789 1.00 87.56 492 PRO A O 1
ATOM 3683 N N . ASP A 1 493 ? -16.063 16.378 11.747 1.00 89.19 493 ASP A N 1
ATOM 3684 C CA . ASP A 1 493 ? -16.812 17.292 12.604 1.00 89.19 493 ASP A CA 1
ATOM 3685 C C . ASP A 1 493 ? -16.123 17.295 13.981 1.00 89.19 493 ASP A C 1
ATOM 3687 O O . ASP A 1 493 ? -15.803 16.210 14.475 1.00 89.19 493 ASP A O 1
ATOM 3691 N N . PRO A 1 494 ? -15.872 18.462 14.606 1.00 89.38 494 PRO A N 1
ATOM 3692 C CA . PRO A 1 494 ? -15.210 18.547 15.913 1.00 89.38 494 PRO A CA 1
ATOM 3693 C C . PRO A 1 494 ? -15.926 17.799 17.049 1.00 89.38 494 PRO A C 1
ATOM 3695 O O . PRO A 1 494 ? -15.314 17.499 18.069 1.00 89.38 494 PRO A O 1
ATOM 3698 N N . SER A 1 495 ? -17.220 17.512 16.895 1.00 92.25 495 SER A N 1
ATOM 3699 C CA . SER A 1 495 ? -18.004 16.704 17.833 1.00 92.25 495 SER A CA 1
ATOM 3700 C C . SER A 1 495 ? -17.810 15.193 17.655 1.00 92.25 495 SER A C 1
ATOM 3702 O O . SER A 1 495 ? -18.312 14.424 18.475 1.00 92.25 495 SER A O 1
ATOM 3704 N N . LEU A 1 496 ? -17.099 14.753 16.610 1.00 94.69 496 LEU A N 1
ATOM 3705 C CA . LEU A 1 496 ? -16.804 13.349 16.328 1.00 94.69 496 LEU A CA 1
ATOM 3706 C C . LEU A 1 496 ? -15.345 13.039 16.668 1.00 94.69 496 LEU A C 1
ATOM 3708 O O . LEU A 1 496 ? -14.437 13.352 15.900 1.00 94.69 496 LEU A O 1
ATOM 3712 N N . ILE A 1 497 ? -15.140 12.367 17.794 1.00 96.06 497 ILE A N 1
ATOM 3713 C CA . ILE A 1 497 ? -13.824 11.942 18.276 1.00 96.06 497 ILE A CA 1
ATOM 3714 C C . ILE A 1 497 ? -13.644 10.471 17.900 1.00 96.06 497 ILE A C 1
ATOM 3716 O O . ILE A 1 497 ? -14.532 9.661 18.161 1.00 96.06 497 ILE A O 1
ATOM 3720 N N . ARG A 1 498 ? -12.531 10.108 17.257 1.00 97.50 498 ARG A N 1
ATOM 3721 C CA . ARG A 1 498 ? -12.308 8.747 16.740 1.00 97.50 498 ARG A CA 1
ATOM 3722 C C . ARG A 1 498 ? -11.204 8.049 17.526 1.00 97.50 498 ARG A C 1
ATOM 3724 O O . ARG A 1 498 ? -10.168 8.645 17.796 1.00 97.50 498 ARG A O 1
ATOM 3731 N N . PHE A 1 499 ? -11.407 6.780 17.851 1.00 98.25 499 PHE A N 1
ATOM 3732 C CA . PHE A 1 499 ? -10.454 5.932 18.554 1.00 98.25 499 PHE A CA 1
ATOM 3733 C C . PHE A 1 499 ? -10.143 4.712 17.708 1.00 98.25 499 PHE A C 1
ATOM 3735 O O . PHE A 1 499 ? -11.032 3.922 17.398 1.00 98.25 499 PHE A O 1
ATOM 3742 N N . LEU A 1 500 ? -8.869 4.546 17.374 1.00 98.44 500 LEU A N 1
ATOM 3743 C CA . LEU A 1 500 ? -8.347 3.318 16.802 1.00 98.44 500 LEU A CA 1
ATOM 3744 C C . LEU A 1 500 ? -7.759 2.481 17.940 1.00 98.44 500 LEU A C 1
ATOM 3746 O O . LEU A 1 500 ? -6.681 2.781 18.463 1.00 98.44 500 LEU A O 1
ATOM 3750 N N . VAL A 1 501 ? -8.489 1.447 18.342 1.00 98.56 501 VAL A N 1
ATOM 3751 C CA . VAL A 1 501 ? -8.067 0.498 19.366 1.00 98.56 501 VAL A CA 1
ATOM 3752 C C . VAL A 1 501 ? -7.246 -0.601 18.698 1.00 98.56 501 VAL A C 1
ATOM 3754 O O . VAL A 1 501 ? -7.796 -1.403 17.955 1.00 98.56 501 VAL A O 1
ATOM 3757 N N . ILE A 1 502 ? -5.944 -0.670 18.974 1.00 98.25 502 ILE A N 1
ATOM 3758 C CA . ILE A 1 502 ? -5.037 -1.637 18.334 1.00 98.25 502 ILE A CA 1
ATOM 3759 C C . ILE A 1 502 ? -4.576 -2.728 19.298 1.00 98.25 502 ILE A C 1
ATOM 3761 O O . ILE A 1 502 ? -4.406 -2.493 20.496 1.00 98.25 502 ILE A O 1
ATOM 3765 N N . ALA A 1 503 ? -4.286 -3.923 18.790 1.00 96.69 503 ALA A N 1
ATOM 3766 C CA . ALA A 1 503 ? -3.546 -4.920 19.563 1.00 96.69 503 ALA A CA 1
ATOM 3767 C C . ALA A 1 503 ? -2.124 -4.407 19.914 1.00 96.69 503 ALA A C 1
ATOM 3769 O O . ALA A 1 503 ? -1.423 -3.926 19.019 1.00 96.69 503 ALA A O 1
ATOM 3770 N N . PRO A 1 504 ? -1.649 -4.533 21.173 1.00 95.62 504 PRO A N 1
ATOM 3771 C CA . PRO A 1 504 ? -0.320 -4.068 21.578 1.00 95.62 504 PRO A CA 1
ATOM 3772 C C . PRO A 1 504 ? 0.808 -4.634 20.710 1.00 95.62 504 PRO A C 1
ATOM 3774 O O . PRO A 1 504 ? 1.746 -3.913 20.369 1.00 95.62 504 PRO A O 1
ATOM 3777 N N . GLU A 1 505 ? 0.686 -5.893 20.273 1.00 95.19 505 GLU A N 1
ATOM 3778 C CA . GLU A 1 505 ? 1.681 -6.563 19.423 1.00 95.19 505 GLU A CA 1
ATOM 3779 C C . GLU A 1 505 ? 1.785 -5.958 18.007 1.00 95.19 505 GLU A C 1
ATOM 3781 O O . GLU A 1 505 ? 2.735 -6.232 17.268 1.00 95.19 505 GLU A O 1
ATOM 3786 N N . ARG A 1 506 ? 0.815 -5.121 17.613 1.00 97.12 506 ARG A N 1
ATOM 3787 C CA . ARG A 1 506 ? 0.766 -4.434 16.315 1.00 97.12 506 ARG A CA 1
ATOM 3788 C C . ARG A 1 506 ? 1.334 -3.020 16.351 1.00 97.12 506 ARG A C 1
ATOM 3790 O O . ARG A 1 506 ? 1.485 -2.434 15.286 1.00 97.12 506 ARG A O 1
ATOM 3797 N N . THR A 1 507 ? 1.700 -2.494 17.523 1.00 97.44 507 THR A N 1
ATOM 3798 C CA . THR A 1 507 ? 2.154 -1.098 17.697 1.00 97.44 507 THR A CA 1
ATOM 3799 C C . THR A 1 507 ? 3.258 -0.709 16.706 1.00 97.44 507 THR A C 1
ATOM 3801 O O . THR A 1 507 ? 3.111 0.275 15.985 1.00 97.44 507 THR A O 1
ATOM 3804 N N . GLU A 1 508 ? 4.322 -1.513 16.598 1.00 97.75 508 GLU A N 1
ATOM 3805 C CA . GLU A 1 508 ? 5.437 -1.226 15.680 1.00 97.75 508 GLU A CA 1
ATOM 3806 C C . GLU A 1 508 ? 5.035 -1.307 14.203 1.00 97.75 508 GLU A C 1
ATOM 3808 O O . GLU A 1 508 ? 5.505 -0.514 13.390 1.00 97.75 508 GLU A O 1
ATOM 3813 N N . LEU A 1 509 ? 4.143 -2.235 13.841 1.00 98.31 509 LEU A N 1
ATOM 3814 C CA . LEU A 1 509 ? 3.676 -2.372 12.461 1.00 98.31 509 LEU A CA 1
ATOM 3815 C C . LEU A 1 509 ? 2.745 -1.217 12.067 1.00 98.31 509 LEU A C 1
ATOM 3817 O O . LEU A 1 509 ? 2.856 -0.691 10.961 1.00 98.31 509 LEU A O 1
ATOM 3821 N N . VAL A 1 510 ? 1.874 -0.786 12.983 1.00 98.38 510 VAL A N 1
ATOM 3822 C CA . VAL A 1 510 ? 1.037 0.410 12.824 1.00 98.38 510 VAL A CA 1
ATOM 3823 C C . VAL A 1 510 ? 1.916 1.645 12.635 1.00 98.38 510 VAL A C 1
ATOM 3825 O O . VAL A 1 510 ? 1.721 2.372 11.662 1.00 98.38 510 VAL A O 1
ATOM 3828 N N . ARG A 1 511 ? 2.927 1.842 13.495 1.00 97.88 511 ARG A N 1
ATOM 3829 C CA . ARG A 1 511 ? 3.894 2.945 13.367 1.00 97.88 511 ARG A CA 1
ATOM 3830 C C . ARG A 1 511 ? 4.573 2.925 12.001 1.00 97.88 511 ARG A C 1
ATOM 3832 O O . ARG A 1 511 ? 4.503 3.898 11.260 1.00 97.88 511 ARG A O 1
ATOM 3839 N N . TYR A 1 512 ? 5.127 1.775 11.626 1.00 97.56 512 TYR A N 1
ATOM 3840 C CA . TYR A 1 512 ? 5.798 1.580 10.345 1.00 97.56 512 TYR A CA 1
ATOM 3841 C C . TYR A 1 512 ? 4.915 1.936 9.137 1.00 97.56 512 TYR A C 1
ATOM 3843 O O . TYR A 1 512 ? 5.381 2.572 8.188 1.00 97.56 512 TYR A O 1
ATOM 3851 N N . LYS A 1 513 ? 3.637 1.534 9.155 1.00 97.12 513 LYS A N 1
ATOM 3852 C CA . LYS A 1 513 ? 2.682 1.833 8.078 1.00 97.12 513 LYS A CA 1
ATOM 3853 C C . LYS A 1 513 ? 2.316 3.318 8.025 1.00 97.12 513 LYS A C 1
ATOM 3855 O O . LYS A 1 513 ? 2.285 3.882 6.931 1.00 97.12 513 LYS A O 1
ATOM 3860 N N . ILE A 1 514 ? 2.078 3.955 9.173 1.00 96.62 514 ILE A N 1
ATOM 3861 C CA . ILE A 1 514 ? 1.781 5.395 9.254 1.00 96.62 514 ILE A CA 1
ATOM 3862 C C . ILE A 1 514 ? 2.979 6.218 8.763 1.00 96.62 514 ILE A C 1
ATOM 3864 O O . ILE A 1 514 ? 2.810 7.113 7.938 1.00 96.62 514 ILE A O 1
ATOM 3868 N N . ASP A 1 515 ? 4.199 5.870 9.172 1.00 94.62 515 ASP A N 1
ATOM 3869 C CA . ASP A 1 515 ? 5.419 6.592 8.788 1.00 94.62 515 ASP A CA 1
ATOM 3870 C C . ASP A 1 515 ? 5.691 6.562 7.277 1.00 94.62 515 ASP A C 1
ATOM 3872 O O . ASP A 1 515 ? 6.351 7.451 6.732 1.00 94.62 515 ASP A O 1
ATOM 3876 N N . ARG A 1 516 ? 5.181 5.552 6.569 1.00 91.94 516 ARG A N 1
ATOM 3877 C CA . ARG A 1 516 ? 5.405 5.386 5.128 1.00 91.94 516 ARG A CA 1
ATOM 3878 C C . ARG A 1 516 ? 4.236 5.798 4.252 1.00 91.94 516 ARG A C 1
ATOM 3880 O O . ARG A 1 516 ? 4.448 6.042 3.063 1.00 91.94 516 ARG A O 1
ATOM 3887 N N . SER A 1 517 ? 3.027 5.848 4.803 1.00 94.75 517 SER A N 1
ATOM 3888 C CA . SER A 1 517 ? 1.818 6.131 4.039 1.00 94.75 517 SER A CA 1
ATOM 3889 C C . SER A 1 517 ? 1.332 7.561 4.278 1.00 94.75 517 SER A C 1
ATOM 3891 O O . SER A 1 517 ? 0.662 7.821 5.283 1.00 94.75 517 SER A O 1
ATOM 3893 N N . PRO A 1 518 ? 1.577 8.490 3.335 1.00 95.06 518 PRO A N 1
ATOM 3894 C CA . PRO A 1 518 ? 0.979 9.822 3.398 1.00 95.06 518 PRO A CA 1
ATOM 3895 C C . PRO A 1 518 ? -0.550 9.810 3.477 1.00 95.06 518 PRO A C 1
ATOM 3897 O O . PRO A 1 518 ? -1.126 10.695 4.101 1.00 95.06 518 PRO A O 1
ATOM 3900 N N . LEU A 1 519 ? -1.219 8.803 2.901 1.00 95.19 519 LEU A N 1
ATOM 3901 C CA . LEU A 1 519 ? -2.679 8.690 2.991 1.00 95.19 519 LEU A CA 1
ATOM 3902 C C . LEU A 1 519 ? -3.140 8.394 4.417 1.00 95.19 519 LEU A C 1
ATOM 3904 O O . LEU A 1 519 ? -4.112 8.988 4.872 1.00 95.19 519 LEU A O 1
ATOM 3908 N N . LEU A 1 520 ? -2.444 7.496 5.124 1.00 95.94 520 LEU A N 1
ATOM 3909 C CA . LEU A 1 520 ? -2.786 7.175 6.510 1.00 95.94 520 LEU A CA 1
ATOM 3910 C C . LEU A 1 520 ? -2.535 8.378 7.422 1.00 95.94 520 LEU A C 1
ATOM 3912 O O . LEU A 1 520 ? -3.399 8.693 8.235 1.00 95.94 520 LEU A O 1
ATOM 3916 N N . ARG A 1 521 ? -1.412 9.092 7.243 1.00 95.50 521 ARG A N 1
ATOM 3917 C CA . ARG A 1 521 ? -1.144 10.341 7.977 1.00 95.50 521 ARG A CA 1
ATOM 3918 C C . ARG A 1 521 ? -2.239 11.378 7.752 1.00 95.50 521 ARG A C 1
ATOM 3920 O O . ARG A 1 521 ? -2.855 11.824 8.711 1.00 95.50 521 ARG A O 1
ATOM 3927 N N . ALA A 1 522 ? -2.550 11.677 6.490 1.00 93.88 522 ALA A N 1
ATOM 3928 C CA . ALA A 1 522 ? -3.581 12.652 6.149 1.00 93.88 522 ALA A CA 1
ATOM 3929 C C . ALA A 1 522 ? -4.963 12.272 6.711 1.00 93.88 522 ALA A C 1
ATOM 3931 O O . ALA A 1 522 ? -5.700 13.140 7.176 1.00 93.88 522 ALA A O 1
ATOM 3932 N N . ALA A 1 523 ? -5.318 10.983 6.702 1.00 93.81 523 ALA A N 1
ATOM 3933 C CA . ALA A 1 523 ? -6.578 10.504 7.269 1.00 93.81 523 ALA A CA 1
ATOM 3934 C C . ALA A 1 523 ? -6.630 10.630 8.802 1.00 93.81 523 ALA A C 1
ATOM 3936 O O . ALA A 1 523 ? -7.676 10.990 9.351 1.00 93.81 523 ALA A O 1
ATOM 3937 N N . LEU A 1 524 ? -5.515 10.360 9.491 1.00 94.12 524 LEU A N 1
ATOM 3938 C CA . LEU A 1 524 ? -5.402 10.545 10.939 1.00 94.12 524 LEU A CA 1
ATOM 3939 C C . LEU A 1 524 ? -5.512 12.027 11.319 1.00 94.12 524 LEU A C 1
ATOM 3941 O O . LEU A 1 524 ? -6.319 12.371 12.185 1.00 94.12 524 LEU A O 1
ATOM 3945 N N . ASP A 1 525 ? -4.788 12.895 10.609 1.00 91.56 525 ASP A N 1
ATOM 3946 C CA . ASP A 1 525 ? -4.775 14.342 10.846 1.00 91.56 525 ASP A CA 1
ATOM 3947 C C . ASP A 1 525 ? -6.151 14.981 10.601 1.00 91.56 525 ASP A C 1
ATOM 3949 O O . ASP A 1 525 ? -6.584 15.857 11.351 1.00 91.56 525 ASP A O 1
ATOM 3953 N N . ALA A 1 526 ? -6.883 14.521 9.581 1.00 88.31 526 ALA A N 1
ATOM 3954 C CA . ALA A 1 526 ? -8.201 15.057 9.243 1.00 88.31 526 ALA A CA 1
ATOM 3955 C C . ALA A 1 526 ? -9.327 14.618 10.204 1.00 88.31 526 ALA A C 1
ATOM 3957 O O . ALA A 1 526 ? -10.372 15.267 10.253 1.00 88.31 526 ALA A O 1
ATOM 3958 N N . GLY A 1 527 ? -9.165 13.500 10.922 1.00 78.75 527 GLY A N 1
ATOM 3959 C CA . GLY A 1 527 ? -10.275 12.787 11.566 1.00 78.75 527 GLY A CA 1
ATOM 3960 C C . GLY A 1 527 ? -10.409 12.913 13.087 1.00 78.75 527 GLY A C 1
ATOM 3961 O O . GLY A 1 527 ? -11.248 12.211 13.648 1.00 78.75 527 GLY A O 1
ATOM 3962 N N . THR A 1 528 ? -9.621 13.748 13.771 1.00 90.56 528 THR A N 1
ATOM 3963 C CA . THR A 1 528 ? -9.576 13.782 15.255 1.00 90.56 528 THR A CA 1
ATOM 3964 C C . THR A 1 528 ? -9.389 12.368 15.831 1.00 90.56 528 THR A C 1
ATOM 3966 O O . THR A 1 528 ? -10.177 11.887 16.650 1.00 90.56 528 THR A O 1
ATOM 3969 N N . TRP A 1 529 ? -8.383 11.662 15.305 1.00 96.25 529 TRP A N 1
ATOM 3970 C CA . TRP A 1 529 ? -8.065 10.293 15.691 1.00 96.25 529 TRP A CA 1
ATOM 3971 C C . TRP A 1 529 ? -7.159 10.237 16.916 1.00 96.25 529 TRP A C 1
ATOM 3973 O O . TRP A 1 529 ? -6.155 10.942 17.009 1.00 96.25 529 TRP A O 1
ATOM 3983 N N . HIS A 1 530 ? -7.463 9.298 17.801 1.00 97.12 530 HIS A N 1
ATOM 3984 C CA . HIS A 1 530 ? -6.608 8.870 18.892 1.00 97.12 530 HIS A CA 1
ATOM 3985 C C . HIS A 1 530 ? -6.352 7.371 18.768 1.00 97.12 530 HIS A C 1
ATOM 3987 O O . HIS A 1 530 ? -7.262 6.592 18.502 1.00 97.12 530 HIS A O 1
ATOM 3993 N N . ILE A 1 531 ? -5.107 6.952 18.960 1.00 98.00 531 ILE A N 1
ATOM 3994 C CA . ILE A 1 531 ? -4.752 5.530 19.001 1.00 98.00 531 ILE A CA 1
ATOM 3995 C C . ILE A 1 531 ? -4.736 5.094 20.465 1.00 98.00 531 ILE A C 1
ATOM 3997 O O . ILE A 1 531 ? -4.254 5.838 21.313 1.00 98.00 531 ILE A O 1
ATOM 4001 N N . ILE A 1 532 ? -5.246 3.905 20.774 1.00 98.19 532 ILE A N 1
ATOM 4002 C CA . ILE A 1 532 ? -5.163 3.317 22.115 1.00 98.19 532 ILE A CA 1
ATOM 4003 C C . ILE A 1 532 ? -4.896 1.816 22.009 1.00 98.19 532 ILE A C 1
ATOM 4005 O O . ILE A 1 532 ? -5.448 1.128 21.155 1.00 98.19 532 ILE A O 1
ATOM 4009 N N . LYS A 1 533 ? -4.033 1.278 22.870 1.00 98.38 533 LYS A N 1
ATOM 4010 C CA . LYS A 1 533 ? -3.765 -0.166 22.900 1.00 98.38 533 LYS A CA 1
ATOM 4011 C C . LYS A 1 533 ? -4.933 -0.904 23.558 1.00 98.38 533 LYS A C 1
ATOM 4013 O O . LYS A 1 533 ? -5.528 -0.411 24.516 1.00 98.38 533 LYS A O 1
ATOM 4018 N N . SER A 1 534 ? -5.249 -2.110 23.097 1.00 97.75 534 SER A N 1
ATOM 4019 C CA . SER A 1 534 ? -6.389 -2.878 23.610 1.00 97.75 534 SER A CA 1
ATOM 4020 C C . SER A 1 534 ? -6.253 -3.252 25.093 1.00 97.75 534 SER A C 1
ATOM 4022 O O . SER A 1 534 ? -7.248 -3.304 25.814 1.00 97.75 534 SER A O 1
ATOM 4024 N N . SER A 1 535 ? -5.026 -3.448 25.587 1.00 96.38 535 SER A N 1
ATOM 4025 C CA . SER A 1 535 ? -4.738 -3.601 27.020 1.00 96.38 535 SER A CA 1
ATOM 4026 C C . SER A 1 535 ? -5.080 -2.337 27.814 1.00 96.38 535 SER A C 1
ATOM 4028 O O . SER A 1 535 ? -5.639 -2.421 28.905 1.00 96.38 535 SER A O 1
ATOM 4030 N N . HIS A 1 536 ? -4.790 -1.164 27.252 1.00 97.44 536 HIS A N 1
ATOM 4031 C CA . HIS A 1 536 ? -4.983 0.132 27.895 1.00 97.44 536 HIS A CA 1
ATOM 4032 C C . HIS A 1 536 ? -6.440 0.555 27.944 1.00 97.44 536 HIS A C 1
ATOM 4034 O O . HIS A 1 536 ? -6.896 0.989 28.996 1.00 97.44 536 HIS A O 1
ATOM 4040 N N . ILE A 1 537 ? -7.197 0.369 26.858 1.00 97.81 537 ILE A N 1
ATOM 4041 C CA . ILE A 1 537 ? -8.637 0.650 26.899 1.00 97.81 537 ILE A CA 1
ATOM 4042 C C . ILE A 1 537 ? -9.329 -0.256 27.924 1.00 97.81 537 ILE A C 1
ATOM 4044 O O . ILE A 1 537 ? -10.169 0.216 28.678 1.00 97.81 537 ILE A O 1
ATOM 4048 N N . ARG A 1 538 ? -8.931 -1.532 28.041 1.00 97.44 538 ARG A N 1
ATOM 4049 C CA . ARG A 1 538 ? -9.459 -2.425 29.084 1.00 97.44 538 ARG A CA 1
ATOM 4050 C C . ARG A 1 538 ? -9.107 -1.939 30.489 1.00 97.44 538 ARG A C 1
ATOM 4052 O O . ARG A 1 538 ? -9.972 -1.962 31.355 1.00 97.44 538 ARG A O 1
ATOM 4059 N N . ALA A 1 539 ? -7.866 -1.503 30.711 1.00 96.75 539 ALA A N 1
ATOM 4060 C CA . ALA A 1 539 ? -7.432 -0.975 32.003 1.00 96.75 539 ALA A CA 1
ATOM 4061 C C . ALA A 1 539 ? -8.193 0.305 32.383 1.00 96.75 539 ALA A C 1
ATOM 4063 O O . ALA A 1 539 ? -8.646 0.433 33.517 1.00 96.75 539 ALA A O 1
ATOM 4064 N N . PHE A 1 540 ? -8.389 1.212 31.423 1.00 97.56 540 PHE A N 1
ATOM 4065 C CA . PHE A 1 540 ? -9.193 2.418 31.593 1.00 97.56 540 PHE A CA 1
ATOM 4066 C C . PHE A 1 540 ? -10.648 2.085 31.949 1.00 97.56 540 PHE A C 1
ATOM 4068 O O . PHE A 1 540 ? -11.155 2.571 32.953 1.00 97.56 540 PHE A O 1
ATOM 4075 N N . LEU A 1 541 ? -11.295 1.209 31.176 1.00 97.50 541 LEU A N 1
ATOM 4076 C CA . LEU A 1 541 ? -12.698 0.822 31.371 1.00 97.50 541 LEU A CA 1
ATOM 4077 C C . LEU A 1 541 ? -12.949 0.038 32.669 1.00 97.50 541 LEU A C 1
ATOM 4079 O O . LEU A 1 541 ? -14.092 -0.081 33.091 1.00 97.50 541 LEU A O 1
ATOM 4083 N N . ALA A 1 542 ? -11.906 -0.513 33.294 1.00 96.06 542 ALA A N 1
ATOM 4084 C CA . ALA A 1 542 ? -11.999 -1.227 34.567 1.00 96.06 542 ALA A CA 1
ATOM 4085 C C . ALA A 1 542 ? -11.890 -0.309 35.802 1.00 96.06 542 ALA A C 1
ATOM 4087 O O . ALA A 1 542 ? -11.922 -0.805 36.929 1.00 96.06 542 ALA A O 1
ATOM 4088 N N . ARG A 1 543 ? -11.711 1.006 35.616 1.00 95.19 543 ARG A N 1
ATOM 4089 C CA . ARG A 1 543 ? -11.615 1.981 36.713 1.00 95.19 543 ARG A CA 1
ATOM 4090 C C . ARG A 1 543 ? -12.966 2.183 37.399 1.00 95.19 543 ARG A C 1
ATOM 4092 O O . ARG A 1 543 ? -14.002 2.189 36.746 1.00 95.19 543 ARG A O 1
ATOM 4099 N N . ASP A 1 544 ? -12.919 2.428 38.706 1.00 90.88 544 ASP A N 1
ATOM 4100 C CA . ASP A 1 544 ? -14.072 2.833 39.512 1.00 90.88 544 ASP A CA 1
ATOM 4101 C C . ASP A 1 544 ? -13.645 3.950 40.494 1.00 90.88 544 ASP A C 1
ATOM 4103 O O . ASP A 1 544 ? -12.804 3.695 41.365 1.00 90.88 544 ASP A O 1
ATOM 4107 N N . PRO A 1 545 ? -14.145 5.195 40.348 1.00 91.25 545 PRO A N 1
ATOM 4108 C CA . PRO A 1 545 ? -15.086 5.639 39.317 1.00 91.25 545 PRO A CA 1
ATOM 4109 C C . PRO A 1 545 ? -14.439 5.733 37.923 1.00 91.25 545 PRO A C 1
ATOM 4111 O O . PRO A 1 545 ? -13.245 6.011 37.791 1.00 91.25 545 PRO A O 1
ATOM 4114 N N . LEU A 1 546 ? -15.247 5.527 36.881 1.00 95.56 546 LEU A N 1
ATOM 4115 C CA . LEU A 1 546 ? -14.862 5.743 35.486 1.00 95.56 546 LEU A CA 1
ATOM 4116 C C . LEU A 1 546 ? -15.120 7.208 35.091 1.00 95.56 546 LEU A C 1
ATOM 4118 O O . LEU A 1 546 ? -16.262 7.664 35.136 1.00 95.56 546 LEU A O 1
ATOM 4122 N N . ASP A 1 547 ? -14.076 7.932 34.679 1.00 94.50 547 ASP A N 1
ATOM 4123 C CA . ASP A 1 547 ? -14.156 9.321 34.202 1.00 94.50 547 ASP A CA 1
ATOM 4124 C C . ASP A 1 547 ? -13.393 9.479 32.875 1.00 94.50 547 ASP A C 1
ATOM 4126 O O . ASP A 1 547 ? -12.263 9.014 32.732 1.00 94.50 547 ASP A O 1
ATOM 4130 N N . LEU A 1 548 ? -13.996 10.163 31.897 1.00 92.56 548 LEU A N 1
ATOM 4131 C CA . LEU A 1 548 ? -13.364 10.478 30.611 1.00 92.56 548 LEU A CA 1
ATOM 4132 C C . LEU A 1 548 ? -12.112 11.350 30.762 1.00 92.56 548 LEU A C 1
ATOM 4134 O O . LEU A 1 548 ? -11.219 11.260 29.919 1.00 92.56 548 LEU A O 1
ATOM 4138 N N . ALA A 1 549 ? -12.028 12.168 31.816 1.00 92.38 549 ALA A N 1
ATOM 4139 C CA . ALA A 1 549 ? -10.845 12.982 32.094 1.00 92.38 549 ALA A CA 1
ATOM 4140 C C . ALA A 1 549 ? -9.579 12.131 32.326 1.00 92.38 549 ALA A C 1
ATOM 4142 O O . ALA A 1 549 ? -8.471 12.597 32.073 1.00 92.38 549 ALA A O 1
ATOM 4143 N N . ASP A 1 550 ? -9.739 10.867 32.729 1.00 93.62 550 ASP A N 1
ATOM 4144 C CA . ASP A 1 550 ? -8.633 9.943 32.993 1.00 93.62 550 ASP A CA 1
ATOM 4145 C C . ASP A 1 550 ? -8.159 9.173 31.748 1.00 93.62 550 ASP A C 1
ATOM 4147 O O . ASP A 1 550 ? -7.279 8.315 31.854 1.00 93.62 550 ASP A O 1
ATOM 4151 N N . LEU A 1 551 ? -8.744 9.419 30.569 1.00 94.81 551 LEU A N 1
ATOM 4152 C CA . LEU A 1 551 ? -8.422 8.673 29.348 1.00 94.81 551 LEU A CA 1
ATOM 4153 C C . LEU A 1 551 ? -7.096 9.116 28.711 1.00 94.81 551 LEU A C 1
ATOM 4155 O O . LEU A 1 551 ? -6.388 8.291 28.133 1.00 94.81 551 LEU A O 1
ATOM 4159 N N . GLU A 1 552 ? -6.749 10.402 28.821 1.00 94.94 552 GLU A N 1
ATOM 4160 C CA . GLU A 1 552 ? -5.603 11.018 28.133 1.00 94.94 552 GLU A CA 1
ATOM 4161 C C . GLU A 1 552 ? -4.269 10.259 28.319 1.00 94.94 552 GLU A C 1
ATOM 4163 O O . GLU A 1 552 ? -3.587 10.029 27.315 1.00 94.94 552 GLU A O 1
ATOM 4168 N N . PRO A 1 553 ? -3.900 9.769 29.524 1.00 95.69 553 PRO A N 1
ATOM 4169 C CA . PRO A 1 553 ? -2.636 9.056 29.732 1.00 95.69 553 PRO A CA 1
ATOM 4170 C C . PRO A 1 553 ? -2.484 7.737 28.963 1.00 95.69 553 PRO A C 1
ATOM 4172 O O . PRO A 1 553 ? -1.368 7.230 28.832 1.00 95.69 553 PRO A O 1
ATOM 4175 N N . TYR A 1 554 ? -3.587 7.165 28.471 1.00 96.19 554 TYR A N 1
ATOM 4176 C CA . TYR A 1 554 ? -3.609 5.894 27.742 1.00 96.19 554 TYR A CA 1
ATOM 4177 C C . TYR A 1 554 ? -3.468 6.057 26.223 1.00 96.19 554 TYR A C 1
ATOM 4179 O O . TYR A 1 554 ? -3.322 5.053 25.517 1.00 96.19 554 TYR A O 1
ATOM 4187 N N . LEU A 1 555 ? -3.531 7.292 25.714 1.00 96.31 555 LEU A N 1
ATOM 4188 C CA . LEU A 1 555 ? -3.579 7.587 24.284 1.00 96.31 555 LEU A CA 1
ATOM 4189 C C . LEU A 1 555 ? -2.186 7.647 23.644 1.00 96.31 555 LEU A C 1
ATOM 4191 O O . LEU A 1 555 ? -1.211 8.110 24.232 1.00 96.31 555 LEU A O 1
ATOM 4195 N N . GLY A 1 556 ? -2.127 7.233 22.381 1.00 95.19 556 GLY A N 1
ATOM 4196 C CA . GLY A 1 556 ? -0.937 7.211 21.541 1.00 95.19 556 GLY A CA 1
ATOM 4197 C C . GLY A 1 556 ? -0.337 5.816 21.362 1.00 95.19 556 GLY A C 1
ATOM 4198 O O . GLY A 1 556 ? -0.707 4.847 22.023 1.00 95.19 556 GLY A O 1
ATOM 4199 N N . LEU A 1 557 ? 0.622 5.726 20.438 1.00 93.94 557 LEU A N 1
ATOM 4200 C CA . LEU A 1 557 ? 1.440 4.522 20.249 1.00 93.94 557 LEU A CA 1
ATOM 4201 C C . LEU A 1 557 ? 2.446 4.331 21.398 1.00 93.94 557 LEU A C 1
ATOM 4203 O O . LEU A 1 557 ? 2.751 3.195 21.758 1.00 93.94 557 LEU A O 1
ATOM 4207 N N . ASP A 1 558 ? 2.891 5.439 22.001 1.00 93.44 558 ASP A N 1
ATOM 4208 C CA . ASP A 1 558 ? 3.828 5.501 23.132 1.00 93.44 558 ASP A CA 1
ATOM 4209 C C . ASP A 1 558 ? 3.219 6.321 24.288 1.00 93.44 558 ASP A C 1
ATOM 4211 O O . ASP A 1 558 ? 3.689 7.438 24.565 1.00 93.44 558 ASP A O 1
ATOM 4215 N N . PRO A 1 559 ? 2.132 5.823 24.907 1.00 92.56 559 PRO A N 1
ATOM 4216 C CA . PRO A 1 559 ? 1.348 6.555 25.896 1.00 92.56 559 PRO A CA 1
ATOM 4217 C C . PRO A 1 559 ? 2.158 6.868 27.159 1.00 92.56 559 PRO A C 1
ATOM 4219 O O . PRO A 1 559 ? 3.131 6.188 27.493 1.00 92.56 559 PRO A O 1
ATOM 4222 N N . THR A 1 560 ? 1.763 7.911 27.889 1.00 90.38 560 THR A N 1
ATOM 4223 C CA . THR A 1 560 ? 2.513 8.376 29.068 1.00 90.38 560 THR A CA 1
ATOM 4224 C C . THR A 1 560 ? 2.504 7.362 30.205 1.00 90.38 560 THR A C 1
ATOM 4226 O O . THR A 1 560 ? 3.513 7.255 30.900 1.00 90.38 560 THR A O 1
ATOM 4229 N N . ILE A 1 561 ? 1.434 6.572 30.339 1.00 89.25 561 ILE A N 1
ATOM 4230 C CA . ILE A 1 561 ? 1.317 5.526 31.364 1.00 89.25 561 ILE A CA 1
ATOM 4231 C C . ILE A 1 561 ? 2.447 4.482 31.280 1.00 89.25 561 ILE A C 1
ATOM 4233 O O . ILE A 1 561 ? 2.967 4.059 32.306 1.00 89.25 561 ILE A O 1
ATOM 4237 N N . GLU A 1 562 ? 2.926 4.152 30.074 1.00 87.12 562 GLU A N 1
ATOM 4238 C CA . GLU A 1 562 ? 4.055 3.224 29.881 1.00 87.12 562 GLU A CA 1
ATOM 4239 C C . GLU A 1 562 ? 5.406 3.852 30.262 1.00 87.12 562 GLU A C 1
ATOM 4241 O O . GLU A 1 562 ? 6.368 3.149 30.565 1.00 87.12 562 GLU A O 1
ATOM 4246 N N . ARG A 1 563 ? 5.500 5.188 30.266 1.00 75.06 563 ARG A N 1
ATOM 4247 C CA . ARG A 1 563 ? 6.719 5.914 30.663 1.00 75.06 563 ARG A CA 1
ATOM 4248 C C . ARG A 1 563 ? 6.825 6.061 32.177 1.00 75.06 563 ARG A C 1
ATOM 4250 O O . ARG A 1 563 ? 7.937 6.120 32.696 1.00 75.06 563 ARG A O 1
ATOM 4257 N N . SER A 1 564 ? 5.691 6.109 32.874 1.00 55.66 564 SER A N 1
ATOM 4258 C CA . SER A 1 564 ? 5.624 6.158 34.338 1.00 55.66 564 SER A CA 1
ATOM 4259 C C . SER A 1 564 ? 6.184 4.883 34.974 1.00 55.66 564 SER A C 1
ATOM 4261 O O . SER A 1 564 ? 6.937 4.969 35.940 1.00 55.66 564 SER A O 1
ATOM 4263 N N . ASP A 1 565 ? 5.923 3.721 34.370 1.00 51.62 565 ASP A N 1
ATOM 4264 C CA . ASP A 1 565 ? 6.452 2.426 34.823 1.00 51.62 565 ASP A CA 1
ATOM 4265 C C . ASP A 1 565 ? 7.969 2.268 34.584 1.00 51.62 565 ASP A C 1
ATOM 4267 O O . ASP A 1 565 ? 8.628 1.460 35.240 1.00 51.62 565 ASP A O 1
ATOM 4271 N N . LEU A 1 566 ? 8.558 3.073 33.688 1.00 46.78 566 LEU A N 1
ATOM 4272 C CA . LEU A 1 566 ? 10.008 3.125 33.450 1.00 46.78 566 LEU A CA 1
ATOM 4273 C C . LEU A 1 566 ? 10.754 4.051 34.433 1.00 46.78 566 LEU A C 1
ATOM 4275 O O . LEU A 1 566 ? 11.982 3.993 34.507 1.00 46.78 566 LEU A O 1
ATOM 4279 N N . GLN A 1 567 ? 10.045 4.876 35.215 1.00 42.47 567 GLN A N 1
ATOM 4280 C CA . GLN A 1 567 ? 10.609 5.697 36.293 1.00 42.47 567 GLN A CA 1
ATOM 4281 C C . GLN A 1 567 ? 10.214 5.145 37.671 1.00 42.47 567 GLN A C 1
ATOM 4283 O O . GLN A 1 567 ? 9.434 5.744 38.407 1.00 42.47 567 GLN A O 1
ATOM 4288 N N . MET A 1 568 ? 10.821 4.029 38.086 1.00 40.38 568 MET A N 1
ATOM 4289 C CA . MET A 1 568 ? 10.928 3.760 39.525 1.00 40.38 568 MET A CA 1
ATOM 4290 C C . MET A 1 568 ? 11.859 4.806 40.169 1.00 40.38 568 MET A C 1
ATOM 4292 O O . MET A 1 568 ? 12.937 5.073 39.627 1.00 40.38 568 MET A O 1
ATOM 4296 N N . PRO A 1 569 ? 11.507 5.384 41.333 1.00 41.62 569 PRO A N 1
ATOM 4297 C CA . PRO A 1 569 ? 12.368 6.329 42.023 1.00 41.62 569 PRO A CA 1
ATOM 4298 C C . PRO A 1 569 ? 13.583 5.588 42.596 1.00 41.62 569 PRO A C 1
ATOM 4300 O O . PRO A 1 569 ? 13.491 4.850 43.577 1.00 41.62 569 PRO A O 1
ATOM 4303 N N . LEU A 1 570 ? 14.754 5.816 42.001 1.00 45.56 570 LEU A N 1
ATOM 4304 C CA . LEU A 1 570 ? 16.003 5.765 42.754 1.00 45.56 570 LEU A CA 1
ATOM 4305 C C . LEU A 1 570 ? 15.870 6.793 43.890 1.00 45.56 570 LEU A C 1
ATOM 4307 O O . LEU A 1 570 ? 15.534 7.942 43.626 1.00 45.56 570 LEU A O 1
ATOM 4311 N N . PHE A 1 571 ? 16.140 6.368 45.126 1.00 44.97 571 PHE A N 1
ATOM 4312 C CA . PHE A 1 571 ? 16.122 7.152 46.375 1.00 44.97 571 PHE A CA 1
ATOM 4313 C C . PHE A 1 571 ? 14.793 7.201 47.149 1.00 44.97 571 PHE A C 1
ATOM 4315 O O . PHE A 1 571 ? 14.188 8.248 47.348 1.00 44.97 571 PHE A O 1
ATOM 4322 N N . GLY A 1 572 ? 14.435 6.066 47.749 1.00 41.81 572 GLY A N 1
ATOM 4323 C CA . GLY A 1 572 ? 13.951 6.074 49.129 1.00 41.81 572 GLY A CA 1
ATOM 4324 C C . GLY A 1 572 ? 15.134 5.859 50.075 1.00 41.81 572 GLY A C 1
ATOM 4325 O O . GLY A 1 572 ? 15.437 4.716 50.403 1.00 41.81 572 GLY A O 1
ATOM 4326 N N . SER A 1 573 ? 15.836 6.919 50.490 1.00 35.53 573 SER A N 1
ATOM 4327 C CA . SER A 1 573 ? 16.691 6.840 51.683 1.00 35.53 573 SER A CA 1
ATOM 4328 C C . SER A 1 573 ? 15.892 7.332 52.879 1.00 35.53 573 SER A C 1
ATOM 4330 O O . SER A 1 573 ? 15.412 8.465 52.894 1.00 35.53 573 SER A O 1
ATOM 4332 N N . ALA A 1 574 ? 15.745 6.433 53.844 1.00 37.19 574 ALA A N 1
ATOM 4333 C CA . ALA A 1 574 ? 15.065 6.623 55.106 1.00 37.19 574 ALA A CA 1
ATOM 4334 C C . ALA A 1 574 ? 15.480 7.920 55.814 1.00 37.19 574 ALA A C 1
ATOM 4336 O O . ALA A 1 574 ? 16.661 8.251 55.914 1.00 37.19 574 ALA A O 1
ATOM 4337 N N . ALA A 1 575 ? 14.478 8.609 56.352 1.00 40.66 575 ALA A N 1
ATOM 4338 C CA . ALA A 1 575 ? 14.666 9.476 57.496 1.00 40.66 575 ALA A CA 1
ATOM 4339 C C . ALA A 1 575 ? 15.032 8.599 58.704 1.00 40.66 575 ALA A C 1
ATOM 4341 O O . ALA A 1 575 ? 14.256 7.722 59.082 1.00 40.66 575 ALA A O 1
ATOM 4342 N N . GLU A 1 576 ? 16.188 8.850 59.309 1.00 31.30 576 GLU A N 1
ATOM 4343 C CA . GLU A 1 576 ? 16.476 8.442 60.685 1.00 31.30 576 GLU A CA 1
ATOM 4344 C C . GLU A 1 576 ? 16.387 9.685 61.584 1.00 31.30 576 GLU A C 1
ATOM 4346 O O . GLU A 1 576 ? 16.922 10.736 61.215 1.00 31.30 576 GLU A O 1
ATOM 4351 N N . PRO A 1 577 ? 15.686 9.616 62.730 1.00 45.53 577 PRO A N 1
ATOM 4352 C CA . PRO A 1 577 ? 15.670 10.684 63.715 1.00 45.53 577 PRO A CA 1
ATOM 4353 C C . PRO A 1 577 ? 16.767 10.508 64.781 1.00 45.53 577 PRO A C 1
ATOM 4355 O O . PRO A 1 577 ? 17.100 9.383 65.151 1.00 45.53 577 PRO A O 1
ATOM 4358 N N . ALA A 1 578 ? 17.150 11.663 65.344 1.00 34.91 578 ALA A N 1
ATOM 4359 C CA . ALA A 1 578 ? 18.028 11.948 66.493 1.00 34.91 578 ALA A CA 1
ATOM 4360 C C . ALA A 1 578 ? 19.535 12.057 66.214 1.00 34.91 578 ALA A C 1
ATOM 4362 O O . ALA A 1 578 ? 20.223 11.020 66.106 1.00 34.91 578 ALA A O 1
#

Foldseek 3Di:
DPDVVVLVVVVPDPVVDDDDDDQQDAQEAEEEQPDDDFLVNLVVVLVCCCVPVNDVRSVPRDVCCNVDPGNDDFLLVSLQVLLVVLLSCQVNHHLNHKYKYWFWDPDLRQLSNLLSCLLNVKAWPFKDWDPDPPITIIITMIGHQNHFDPPGDADPVRHHDDADCQATRHLQFADDPDPPDRTDGQDLDAADLVVLLVQLLVQQLVLQQAQLAKDFPNLSSTSSSNSCSSNCNSNNLSCLQVVNDRPPPPDDDDDDDDDDDDDDDDDDDDDDDDDDDRPPRSSVVSVCSNVCSQPPPPDQQWDDLDVRIIHGRDPVSSVSGDQHLLLVLLVVLLVCQVPVAWAAPVVSVVVSQVVADRSSRDDPVSNVLSQQLFFDPPADRGTTHGPDDPVVLLLLLLVLLLLVLVLLVLVVWAKEAAPVQQQDDDDPDGSVVSHDPCSVVDQCVQVFPLRNLQSHQGMWTDDRNAAIETEHEDAALSCCCPQVPSCVSTQADPRYAYEYEYALSCLSVNVVCCVPGPSNVVSCVRHNYWYFYSVLSSVQSPDVVRDPVPNQQRTDSCGVVNVVVVDDDDDPDDDDDD

pLDDT: mean 81.31, std 20.22, range [26.28, 98.56]

Secondary structure (DSSP, 8-state):
--SHHHHHTT---GGGS----PPP-EEEEEE-PPPPP-HHHHHHHHHHHHHHHHHHHHTTS-THHHHSS-----HHHHHHHHHHHHHHHGGGEEEEEEEEEEEESHHHHHHHHHHHHHHTTPEEEEEEE---SS--EEEEEEEPTT--PSSPPB-TT--B-PPPTTSTT-TTEE--SSTTSPPEE---SPP-HHHHHHHHHHHHHHHHHHH-S-EEHHHHHHHHHHHHHHTTHHHHHHHHHTT------S-S---------------------------S-HHHHHHHHHHHHHT-TT-SSEEEEETTEEEE-SHHHHHTPPS-HHHHHHHHHHHHHHHS-SB-HHHHHHHHHHH--GGGPPPHHHHHHHHHHHB-TT-BTTBB-B---HHHHHHHHHHHHHHHHHHHHHTT-EEEE-TTGGGSEETTEEGGGGS-HHHHT--GGGT-S-HHHHHTSSEEEEETTTEEEEEEEESS---IIIIIIIHHHS---TTEEEEEEE-GGGHHHHHHHHHH-HHHHHHHHHTTEEEEEHHHHHHHHT-SS--GGG-GGGBSSS-HHHHHTT---S--PPP---